Protein AF-A0A7S1BZW9-F1 (afdb_monomer_lite)

Radius of gyration: 37.63 Å; chains: 1; bounding box: 82×76×141 Å

Structure (mmCIF, N/CA/C/O backbone):
data_AF-A0A7S1BZW9-F1
#
_entry.id   AF-A0A7S1BZW9-F1
#
loop_
_atom_site.group_PDB
_atom_site.id
_atom_site.type_symbol
_atom_site.label_atom_id
_atom_site.label_alt_id
_atom_site.label_comp_id
_atom_site.label_asym_id
_atom_site.label_entity_id
_atom_site.label_seq_id
_atom_site.pdbx_PDB_ins_code
_atom_site.Cartn_x
_atom_site.Cartn_y
_atom_site.Cartn_z
_atom_site.occupancy
_atom_site.B_iso_or_equiv
_atom_site.auth_seq_id
_atom_site.auth_comp_id
_atom_site.auth_asym_id
_atom_site.auth_atom_id
_atom_site.pdbx_PDB_model_num
ATOM 1 N N . MET A 1 1 ? 39.849 12.749 -16.121 1.00 33.94 1 MET A N 1
ATOM 2 C CA . MET A 1 1 ? 38.939 13.862 -16.466 1.00 33.94 1 MET A CA 1
ATOM 3 C C . MET A 1 1 ? 37.758 13.790 -15.518 1.00 33.94 1 MET A C 1
ATOM 5 O O . MET A 1 1 ? 36.913 12.927 -15.690 1.00 33.94 1 MET A O 1
ATOM 9 N N . ILE A 1 2 ? 37.770 14.609 -14.469 1.00 28.11 2 ILE A N 1
ATOM 10 C CA . ILE A 1 2 ? 36.693 14.705 -13.478 1.00 28.11 2 ILE A CA 1
ATOM 11 C C . ILE A 1 2 ? 35.969 16.009 -13.801 1.00 28.11 2 ILE A C 1
ATOM 13 O O . ILE A 1 2 ? 36.572 17.076 -13.702 1.00 28.11 2 ILE A O 1
ATOM 17 N N . TYR A 1 3 ? 34.723 15.923 -14.264 1.00 33.47 3 TYR A N 1
ATOM 18 C CA . TYR A 1 3 ? 33.894 17.104 -14.477 1.00 33.47 3 TYR A CA 1
ATOM 19 C C . TYR A 1 3 ? 33.363 17.576 -13.123 1.00 33.47 3 TYR A C 1
ATOM 21 O O . TYR A 1 3 ? 32.569 16.898 -12.476 1.00 33.47 3 TYR A O 1
ATOM 29 N N . ARG A 1 4 ? 33.847 18.742 -12.695 1.00 29.48 4 ARG A N 1
ATOM 30 C CA . ARG A 1 4 ? 33.316 19.528 -11.583 1.00 29.48 4 ARG A CA 1
ATOM 31 C C . ARG A 1 4 ? 32.096 20.278 -12.124 1.00 29.48 4 ARG A C 1
ATOM 33 O O . ARG A 1 4 ? 32.256 21.178 -12.940 1.00 29.48 4 ARG A O 1
ATOM 40 N N . GLN A 1 5 ? 30.892 19.860 -11.745 1.00 33.94 5 GLN A N 1
ATOM 41 C CA . GLN A 1 5 ? 29.661 20.580 -12.072 1.00 33.94 5 GLN A CA 1
ATOM 42 C C . GLN A 1 5 ? 29.476 21.696 -11.037 1.00 33.94 5 GLN A C 1
ATOM 44 O O . GLN A 1 5 ? 29.167 21.432 -9.876 1.00 33.94 5 GLN A O 1
ATOM 49 N N . GLU A 1 6 ? 29.736 22.938 -11.446 1.00 34.78 6 GLU A N 1
ATOM 50 C CA . GLU A 1 6 ? 29.369 24.132 -10.686 1.00 34.78 6 GLU A CA 1
ATOM 51 C C . GLU A 1 6 ? 27.843 24.258 -10.656 1.00 34.78 6 GLU A C 1
ATOM 53 O O . GLU A 1 6 ? 27.192 24.435 -11.686 1.00 34.78 6 GLU A O 1
ATOM 58 N N . TRP A 1 7 ? 27.273 24.156 -9.458 1.00 31.55 7 TRP A N 1
ATOM 59 C CA . TRP A 1 7 ? 25.924 24.621 -9.169 1.00 31.55 7 TRP A CA 1
ATOM 60 C C . TRP A 1 7 ? 25.943 26.151 -9.145 1.00 31.55 7 TRP A C 1
ATOM 62 O O . TRP A 1 7 ? 26.491 26.763 -8.231 1.00 31.55 7 TRP A O 1
ATOM 72 N N . GLN A 1 8 ? 25.372 26.768 -10.175 1.00 31.48 8 GLN A N 1
ATOM 73 C CA . GLN A 1 8 ? 25.160 28.209 -10.237 1.00 31.48 8 GLN A CA 1
ATOM 74 C C . GLN A 1 8 ? 23.829 28.524 -9.538 1.00 31.48 8 GLN A C 1
ATOM 76 O O . GLN A 1 8 ? 22.757 28.488 -10.143 1.00 31.48 8 GLN A O 1
ATOM 81 N N . GLU A 1 9 ? 23.889 28.771 -8.231 1.00 36.25 9 GLU A N 1
ATOM 82 C CA . GLU A 1 9 ? 22.769 29.326 -7.473 1.00 36.25 9 GLU A CA 1
ATOM 83 C C . GLU A 1 9 ? 22.539 30.776 -7.921 1.00 36.25 9 GLU A C 1
ATOM 85 O O . GLU A 1 9 ? 23.385 31.646 -7.722 1.00 36.25 9 GLU A O 1
ATOM 90 N N . ASN A 1 10 ? 21.390 31.052 -8.540 1.00 39.88 10 ASN A N 1
ATOM 91 C CA . ASN A 1 10 ? 20.884 32.417 -8.651 1.00 39.88 10 ASN A CA 1
ATOM 92 C C . ASN A 1 10 ? 20.242 32.785 -7.302 1.00 39.88 10 ASN A C 1
ATOM 94 O O . ASN A 1 10 ? 19.207 32.200 -6.967 1.00 39.88 10 ASN A O 1
ATOM 98 N N . PRO A 1 11 ? 20.796 33.728 -6.519 1.00 46.16 11 PRO A N 1
ATOM 99 C CA . PRO A 1 11 ? 20.136 34.178 -5.304 1.00 46.16 11 PRO A CA 1
ATOM 100 C C . PRO A 1 11 ? 18.863 34.967 -5.662 1.00 46.16 11 PRO A C 1
ATOM 102 O O . PRO A 1 11 ? 18.870 35.748 -6.620 1.00 46.16 11 PRO A O 1
ATOM 105 N N . PRO A 1 12 ? 17.760 34.811 -4.908 1.00 47.34 12 PRO A N 1
ATOM 106 C CA . PRO A 1 12 ? 16.585 35.649 -5.087 1.00 47.34 12 PRO A CA 1
ATOM 107 C C . PRO A 1 12 ? 16.935 37.109 -4.775 1.00 47.34 12 PRO A C 1
ATOM 109 O O . PRO A 1 12 ? 17.538 37.426 -3.749 1.00 47.34 12 PRO A O 1
ATOM 112 N N . SER A 1 13 ? 16.545 38.006 -5.680 1.00 49.84 13 SER A N 1
ATOM 113 C CA . SER A 1 13 ? 16.688 39.453 -5.540 1.00 49.84 13 SER A CA 1
ATOM 114 C C . SER A 1 13 ? 16.040 39.947 -4.242 1.00 49.84 13 SER A C 1
ATOM 116 O O . SER A 1 13 ? 14.831 39.797 -4.052 1.00 49.84 13 SER A O 1
ATOM 118 N N . LEU A 1 14 ? 16.848 40.551 -3.370 1.00 53.81 14 LEU A N 1
ATOM 119 C CA . LEU A 1 14 ? 16.404 41.211 -2.143 1.00 53.81 14 LEU A CA 1
ATOM 120 C C . LEU A 1 14 ? 15.440 42.374 -2.459 1.00 53.81 14 LEU A C 1
ATOM 122 O O . LEU A 1 14 ? 15.705 43.145 -3.386 1.00 53.81 14 LEU A O 1
ATOM 126 N N . PRO A 1 15 ? 14.354 42.556 -1.687 1.00 59.00 15 PRO A N 1
ATOM 127 C CA . PRO A 1 15 ? 13.550 43.771 -1.753 1.00 59.00 15 PRO A CA 1
ATOM 128 C C . PRO A 1 15 ? 14.333 44.984 -1.208 1.00 59.00 15 PRO A C 1
ATOM 130 O O . PRO A 1 15 ? 15.212 44.819 -0.357 1.00 59.00 15 PRO A O 1
ATOM 133 N N . PRO A 1 16 ? 14.031 46.210 -1.680 1.00 59.84 16 PRO A N 1
ATOM 134 C CA . PRO A 1 16 ? 14.739 47.418 -1.269 1.00 59.84 16 PRO A CA 1
ATOM 135 C C . PRO A 1 16 ? 14.521 47.744 0.220 1.00 59.84 16 PRO A C 1
ATOM 137 O O . PRO A 1 16 ? 13.488 47.382 0.792 1.00 59.84 16 PRO A O 1
ATOM 140 N N . PRO A 1 17 ? 15.478 48.445 0.854 1.00 46.78 17 PRO A N 1
ATOM 141 C CA . PRO A 1 17 ? 15.447 48.721 2.282 1.00 46.78 17 PRO A CA 1
ATOM 142 C C . PRO A 1 17 ? 14.304 49.678 2.634 1.00 46.78 17 PRO A C 1
ATOM 144 O O . PRO A 1 17 ? 14.179 50.764 2.068 1.00 46.78 17 PRO A O 1
ATOM 147 N N . ILE A 1 18 ? 13.483 49.264 3.599 1.00 48.22 18 ILE A N 1
ATOM 148 C CA . ILE A 1 18 ? 12.512 50.127 4.268 1.00 48.22 18 ILE A CA 1
ATOM 149 C C . ILE A 1 18 ? 13.262 50.918 5.340 1.00 48.22 18 ILE A C 1
ATOM 151 O O . ILE A 1 18 ? 13.833 50.353 6.273 1.00 48.22 18 ILE A O 1
ATOM 155 N N . ASP A 1 19 ? 13.251 52.231 5.164 1.00 45.50 19 ASP A N 1
ATOM 156 C CA . ASP A 1 19 ? 13.831 53.233 6.047 1.00 45.50 19 ASP A CA 1
ATOM 157 C C . ASP A 1 19 ? 13.048 53.277 7.376 1.00 45.50 19 ASP A C 1
ATOM 159 O O . ASP A 1 19 ? 11.883 53.679 7.420 1.00 45.50 19 ASP A O 1
ATOM 163 N N . ASN A 1 20 ? 13.660 52.800 8.465 1.00 39.94 20 ASN A N 1
ATOM 164 C CA . ASN A 1 20 ? 13.056 52.778 9.800 1.00 39.94 20 ASN A CA 1
ATOM 165 C C . ASN A 1 20 ? 13.604 53.928 10.650 1.00 39.94 20 ASN A C 1
ATOM 167 O O . ASN A 1 20 ? 14.618 53.805 11.338 1.00 39.94 20 ASN A O 1
ATOM 171 N N . GLY A 1 21 ? 12.876 55.042 10.643 1.00 37.25 21 GLY A N 1
ATOM 172 C CA . GLY A 1 21 ? 13.046 56.118 11.608 1.00 37.25 21 GLY A CA 1
ATOM 173 C C . GLY A 1 21 ? 12.412 55.795 12.968 1.00 37.25 21 GLY A C 1
ATOM 174 O O . GLY A 1 21 ? 11.211 55.560 13.064 1.00 37.25 21 GLY A O 1
ATOM 175 N N . GLY A 1 22 ? 13.211 55.918 14.032 1.00 43.72 22 GLY A N 1
ATOM 176 C CA . GLY A 1 22 ? 12.763 56.463 15.321 1.00 43.72 22 GLY A CA 1
ATOM 177 C C . GLY A 1 22 ? 12.298 55.474 16.411 1.00 43.72 22 GLY A C 1
ATOM 178 O O . GLY A 1 22 ? 11.414 54.651 16.181 1.00 43.72 22 GLY A O 1
ATOM 179 N N . PRO A 1 23 ? 12.809 55.599 17.656 1.00 48.06 23 PRO A N 1
ATOM 180 C CA . PRO A 1 23 ? 12.465 54.708 18.757 1.00 48.06 23 PRO A CA 1
ATOM 181 C C . PRO A 1 23 ? 11.191 55.175 19.475 1.00 48.06 23 PRO A C 1
ATOM 183 O O . PRO A 1 23 ? 11.128 56.280 20.016 1.00 48.06 23 PRO A O 1
ATOM 186 N N . ARG A 1 24 ? 10.180 54.304 19.568 1.00 36.88 24 ARG A N 1
ATOM 187 C CA . ARG A 1 24 ? 9.073 54.460 20.524 1.00 36.88 24 ARG A CA 1
ATOM 188 C C . ARG A 1 24 ? 9.158 53.390 21.604 1.00 36.88 24 ARG A C 1
ATOM 190 O O . ARG A 1 24 ? 8.828 52.231 21.380 1.00 36.88 24 ARG A O 1
ATOM 197 N N . LYS A 1 25 ? 9.554 53.831 22.800 1.00 46.84 25 LYS A N 1
ATOM 198 C CA . LYS A 1 25 ? 9.308 53.142 24.071 1.00 46.84 25 LYS A CA 1
ATOM 199 C C . LYS A 1 25 ? 7.806 52.867 24.206 1.00 46.84 25 LYS A C 1
ATOM 201 O O . LYS A 1 25 ? 7.014 53.807 24.133 1.00 46.84 25 LYS A O 1
ATOM 206 N N . ARG A 1 26 ? 7.416 51.613 24.441 1.00 38.91 26 ARG A N 1
ATOM 207 C CA . ARG A 1 26 ? 6.110 51.274 25.017 1.00 38.91 26 ARG A CA 1
ATOM 208 C C . ARG A 1 26 ? 6.258 50.174 26.057 1.00 38.91 26 ARG A C 1
ATOM 210 O O . ARG A 1 26 ? 6.842 49.127 25.803 1.00 38.91 26 ARG A O 1
ATOM 217 N N . GLU A 1 27 ? 5.732 50.505 27.226 1.00 35.91 27 GLU A N 1
ATOM 218 C CA . GLU A 1 27 ? 5.639 49.720 28.446 1.00 35.91 27 GLU A CA 1
ATOM 219 C C . GLU A 1 27 ? 4.918 48.387 28.216 1.00 35.91 27 GLU A C 1
ATOM 221 O O . GLU A 1 27 ? 3.850 48.332 27.600 1.00 35.91 27 GLU A O 1
ATOM 226 N N . GLN A 1 28 ? 5.485 47.310 28.758 1.00 32.91 28 GLN A N 1
ATOM 227 C CA . GLN A 1 28 ? 4.802 46.031 28.906 1.00 32.91 28 GLN A CA 1
ATOM 228 C C . GLN A 1 28 ? 3.905 46.090 30.146 1.00 32.91 28 GLN A C 1
ATOM 230 O O . GLN A 1 28 ? 4.367 46.005 31.280 1.00 32.91 28 GLN A O 1
ATOM 235 N N . SER A 1 29 ? 2.600 46.235 29.911 1.00 34.00 29 SER A N 1
ATOM 236 C CA . SER A 1 29 ? 1.560 45.964 30.902 1.00 34.00 29 SER A CA 1
ATOM 237 C C . SER A 1 29 ? 1.271 44.464 30.907 1.00 34.00 29 SER A C 1
ATOM 239 O O . SER A 1 29 ? 0.755 43.906 29.938 1.00 34.00 29 SER A O 1
ATOM 241 N N . THR A 1 30 ? 1.616 43.810 32.010 1.00 37.75 30 THR A N 1
ATOM 242 C CA . THR A 1 30 ? 1.227 42.439 32.330 1.00 37.75 30 THR A CA 1
ATOM 243 C C . THR A 1 30 ? -0.274 42.394 32.632 1.00 37.75 30 THR A C 1
ATOM 245 O O . THR A 1 30 ? -0.752 42.969 33.609 1.00 37.75 30 THR A O 1
ATOM 248 N N . ARG A 1 31 ? -1.051 41.696 31.795 1.00 32.34 31 ARG A N 1
ATOM 249 C CA . ARG A 1 31 ? -2.428 41.296 32.122 1.00 32.34 31 ARG A CA 1
ATOM 250 C C . ARG A 1 31 ? -2.534 39.780 32.152 1.00 32.34 31 ARG A C 1
ATOM 252 O O . ARG A 1 31 ? -2.456 39.111 31.127 1.00 32.34 31 ARG A O 1
ATOM 259 N N . SER A 1 32 ? -2.731 39.275 33.363 1.00 34.69 32 SER A N 1
ATOM 260 C CA . SER A 1 32 ? -3.125 37.911 33.677 1.00 34.69 32 SER A CA 1
ATOM 261 C C . SER A 1 32 ? -4.528 37.625 33.128 1.00 34.69 32 SER A C 1
ATOM 263 O O . SER A 1 32 ? -5.486 38.356 33.383 1.00 34.69 32 SER A O 1
ATOM 265 N N . VAL A 1 33 ? -4.661 36.544 32.360 1.00 34.19 33 VAL A N 1
ATOM 266 C CA . VAL A 1 33 ? -5.956 36.034 31.897 1.00 34.19 33 VAL A CA 1
ATOM 267 C C . VAL A 1 33 ? -6.390 34.930 32.854 1.00 34.19 33 VAL A C 1
ATOM 269 O O . VAL A 1 33 ? -5.833 33.836 32.863 1.00 34.19 33 VAL A O 1
ATOM 272 N N . SER A 1 34 ? -7.381 35.242 33.691 1.00 32.34 34 SER A N 1
ATOM 273 C CA . SER A 1 34 ? -8.045 34.269 34.560 1.00 32.34 34 SER A CA 1
ATOM 274 C C . SER A 1 34 ? -9.086 33.473 33.767 1.00 32.34 34 SER A C 1
ATOM 276 O O . SER A 1 34 ? -9.998 34.034 33.154 1.00 32.34 34 SER A O 1
ATOM 278 N N . TRP A 1 35 ? -8.972 32.146 33.783 1.00 31.05 35 TRP A N 1
ATOM 279 C CA . TRP A 1 35 ? -9.983 31.251 33.225 1.00 31.05 35 TRP A CA 1
ATOM 280 C C . TRP A 1 35 ? -11.132 31.085 34.223 1.00 31.05 35 TRP A C 1
ATOM 282 O O . TRP A 1 35 ? -11.060 30.321 35.183 1.00 31.05 35 TRP A O 1
ATOM 292 N N . ARG A 1 36 ? -12.221 31.825 33.999 1.00 33.81 36 ARG A N 1
ATOM 293 C CA . ARG A 1 36 ? -13.454 31.728 34.790 1.00 33.81 36 ARG A CA 1
ATOM 294 C C . ARG A 1 36 ? -14.336 30.595 34.245 1.00 33.81 36 ARG A C 1
ATOM 296 O O . ARG A 1 36 ? -14.991 30.733 33.214 1.00 33.81 36 ARG A O 1
ATOM 303 N N . ARG A 1 37 ? -14.369 29.477 34.974 1.00 34.62 37 ARG A N 1
ATOM 304 C CA . ARG A 1 37 ? -15.201 28.281 34.742 1.00 34.62 37 ARG A CA 1
ATOM 305 C C . ARG A 1 37 ? -16.695 28.631 34.896 1.00 34.62 37 ARG A C 1
ATOM 307 O O . ARG A 1 37 ? -17.201 28.721 36.011 1.00 34.62 37 ARG A O 1
ATOM 314 N N . ARG A 1 38 ? -17.420 28.856 33.791 1.00 31.89 38 ARG A N 1
ATOM 315 C CA . ARG A 1 38 ? -18.895 28.980 33.800 1.00 31.89 38 ARG A CA 1
ATOM 316 C C . ARG A 1 38 ? -19.532 27.589 33.788 1.00 31.89 38 ARG A C 1
ATOM 318 O O . ARG A 1 38 ? -19.499 26.908 32.767 1.00 31.89 38 ARG A O 1
ATOM 325 N N . ARG A 1 39 ? -20.159 27.203 34.905 1.00 34.31 39 ARG A N 1
ATOM 326 C CA . ARG A 1 39 ? -21.167 26.131 34.941 1.00 34.31 39 ARG A CA 1
ATOM 327 C C . ARG A 1 39 ? -22.362 26.581 34.092 1.00 34.31 39 ARG A C 1
ATOM 329 O O . ARG A 1 39 ? -22.947 27.624 34.380 1.00 34.31 39 ARG A O 1
ATOM 336 N N . ARG A 1 40 ? -22.701 25.835 33.036 1.00 32.75 40 ARG A N 1
ATOM 337 C CA . ARG A 1 40 ? -24.002 25.964 32.367 1.00 32.75 40 ARG A CA 1
ATOM 338 C C . ARG A 1 40 ? -24.981 25.035 33.066 1.00 32.75 40 ARG A C 1
ATOM 340 O O . ARG A 1 40 ? -24.731 23.841 33.175 1.00 32.75 40 ARG A O 1
ATOM 347 N N . VAL A 1 41 ? -26.063 25.632 33.542 1.00 35.91 41 VAL A N 1
ATOM 348 C CA . VAL A 1 41 ? -27.284 24.960 33.976 1.00 35.91 41 VAL A CA 1
ATOM 349 C C . VAL A 1 41 ? -28.023 24.515 32.710 1.00 35.91 41 VAL A C 1
ATOM 351 O O . VAL A 1 41 ? -28.209 25.324 31.798 1.00 35.91 41 VAL A O 1
ATOM 354 N N . SER A 1 42 ? -28.370 23.231 32.630 1.00 30.86 42 SER A N 1
ATOM 355 C CA . SER A 1 42 ? -29.187 22.657 31.555 1.00 30.86 42 SER A CA 1
ATOM 356 C C . SER A 1 42 ? -30.635 23.140 31.666 1.00 30.86 42 SER A C 1
ATOM 358 O O . SER A 1 42 ? -31.166 23.130 32.775 1.00 30.86 42 SER A O 1
ATOM 360 N N . PRO A 1 43 ? -31.303 23.515 30.564 1.00 42.12 43 PRO A N 1
ATOM 361 C CA . PRO A 1 43 ? -32.751 23.613 30.549 1.00 42.12 43 PRO A CA 1
ATOM 362 C C . PRO A 1 43 ? -33.377 22.245 30.245 1.00 42.12 43 PRO A C 1
ATOM 364 O O . PRO A 1 43 ? -32.937 21.523 29.347 1.00 42.12 43 PRO A O 1
ATOM 367 N N . ASP A 1 44 ? -34.412 21.924 31.015 1.00 44.06 44 ASP A N 1
ATOM 368 C CA . ASP A 1 44 ? -35.296 20.779 30.836 1.00 44.06 44 ASP A CA 1
ATOM 369 C C . ASP A 1 44 ? -35.899 20.735 29.424 1.00 44.06 44 ASP A C 1
ATOM 371 O O . ASP A 1 44 ? -36.441 21.725 28.927 1.00 44.06 44 ASP A O 1
ATOM 375 N N . LEU A 1 45 ? -35.864 19.554 28.800 1.00 40.53 45 LEU A N 1
ATOM 376 C CA . LEU A 1 45 ? -36.667 19.226 27.623 1.00 40.53 45 LEU A CA 1
ATOM 377 C C . LEU A 1 45 ? -37.544 17.996 27.909 1.00 40.53 45 LEU A C 1
ATOM 379 O O . LEU A 1 45 ? -37.111 17.068 28.600 1.00 40.53 45 LEU A O 1
ATOM 383 N N . PRO A 1 46 ? -38.790 17.977 27.402 1.00 45.31 46 PRO A N 1
ATOM 384 C CA . PRO A 1 46 ? -39.803 17.032 27.836 1.00 45.31 46 PRO A CA 1
ATOM 385 C C . PRO A 1 46 ? -39.664 15.650 27.188 1.00 45.31 46 PRO A C 1
ATOM 387 O O . PRO A 1 46 ? -39.348 15.489 26.010 1.00 45.31 46 PRO A O 1
ATOM 390 N N . ARG A 1 47 ? -40.000 14.640 27.995 1.00 40.41 47 ARG A N 1
ATOM 391 C CA . ARG A 1 47 ? -40.211 13.242 27.609 1.00 40.41 47 ARG A CA 1
ATOM 392 C C . ARG A 1 47 ? -41.362 13.106 26.607 1.00 40.41 47 ARG A C 1
ATOM 394 O O . ARG A 1 47 ? -42.473 13.529 26.914 1.00 40.41 47 ARG A O 1
ATOM 401 N N . LYS A 1 48 ? -41.121 12.373 25.515 1.00 38.66 48 LYS A N 1
ATOM 402 C CA . LYS A 1 48 ? -41.867 11.173 25.061 1.00 38.66 48 LYS A CA 1
ATOM 403 C C . LYS A 1 48 ? -41.591 10.936 23.573 1.00 38.66 48 LYS A C 1
ATOM 405 O O . LYS A 1 48 ? -42.102 11.655 22.726 1.00 38.66 48 LYS A O 1
ATOM 410 N N . CYS A 1 49 ? -40.855 9.875 23.263 1.00 30.59 49 CYS A N 1
ATOM 411 C CA . CYS A 1 49 ? -40.982 9.158 21.997 1.00 30.59 49 CYS A CA 1
ATOM 412 C C . CYS A 1 49 ? -40.996 7.663 22.314 1.00 30.59 49 CYS A C 1
ATOM 414 O O . CYS A 1 49 ? -40.245 7.186 23.164 1.00 30.59 49 CYS A O 1
ATOM 416 N N . HIS A 1 50 ? -41.954 6.981 21.696 1.00 31.05 50 HIS A N 1
ATOM 417 C CA . HIS A 1 50 ? -42.289 5.584 21.910 1.00 31.05 50 HIS A CA 1
ATOM 418 C C . HIS A 1 50 ? -41.151 4.642 21.509 1.00 31.05 50 HIS A C 1
ATOM 420 O O . HIS A 1 50 ? -40.328 4.960 20.654 1.00 31.05 50 HIS A O 1
ATOM 426 N N . GLY A 1 51 ? -41.130 3.488 22.180 1.00 34.50 51 GLY A N 1
ATOM 427 C CA . GLY A 1 51 ? -40.076 2.488 22.124 1.00 34.50 51 GLY A CA 1
ATOM 428 C C . GLY A 1 51 ? -39.725 2.030 20.714 1.00 34.50 51 GLY A C 1
ATOM 429 O O . GLY A 1 51 ? -40.580 1.601 19.941 1.00 34.50 51 GLY A O 1
ATOM 430 N N . TRP A 1 52 ? -38.428 2.062 20.438 1.00 29.86 52 TRP A N 1
ATOM 431 C CA . TRP A 1 52 ? -37.812 1.322 19.355 1.00 29.86 52 TRP A CA 1
ATOM 432 C C . TRP A 1 52 ? -37.006 0.194 19.994 1.00 29.86 52 TRP A C 1
ATOM 434 O O . TRP A 1 52 ? -36.188 0.437 20.878 1.00 29.86 52 TRP A O 1
ATOM 444 N N . ASN A 1 53 ? -37.326 -1.039 19.619 1.00 34.69 53 ASN A N 1
ATOM 445 C CA . ASN A 1 53 ? -36.771 -2.255 20.198 1.00 34.69 53 ASN A CA 1
ATOM 446 C C . ASN A 1 53 ? -35.614 -2.715 19.293 1.00 34.69 53 ASN A C 1
ATOM 448 O O . ASN A 1 53 ? -35.891 -3.158 18.175 1.00 34.69 53 ASN A O 1
ATOM 452 N N . PRO A 1 54 ? -34.332 -2.582 19.687 1.00 37.09 54 PRO A N 1
ATOM 453 C CA . PRO A 1 54 ? -33.234 -3.034 18.852 1.00 37.09 54 PRO A CA 1
ATOM 454 C C . PRO A 1 54 ? -33.078 -4.544 19.035 1.00 37.09 54 PRO A C 1
ATOM 456 O O . PRO A 1 54 ? -32.386 -5.027 19.930 1.00 37.09 54 PRO A O 1
ATOM 459 N N . GLY A 1 55 ? -33.755 -5.293 18.168 1.00 29.56 55 GLY A N 1
ATOM 460 C CA . GLY A 1 55 ? -33.455 -6.696 17.939 1.00 29.56 55 GLY A CA 1
ATOM 461 C C . GLY A 1 55 ? -32.011 -6.843 17.459 1.00 29.56 55 GLY A C 1
ATOM 462 O O . GLY A 1 55 ? -31.576 -6.190 16.513 1.00 29.56 55 GLY A O 1
ATOM 463 N N . SER A 1 56 ? -31.281 -7.697 18.163 1.00 34.03 56 SER A N 1
ATOM 464 C CA . SER A 1 56 ? -29.980 -8.281 17.849 1.00 34.03 56 SER A CA 1
ATOM 465 C C . SER A 1 56 ? -29.669 -8.421 16.349 1.00 34.03 56 SER A C 1
ATOM 467 O O . SER A 1 56 ? -29.948 -9.451 15.738 1.00 34.03 56 SER A O 1
ATOM 469 N N . HIS A 1 57 ? -28.985 -7.432 15.777 1.00 33.41 57 HIS A N 1
ATOM 470 C CA . HIS A 1 57 ? -28.178 -7.622 14.576 1.00 33.41 57 HIS A CA 1
ATOM 471 C C . HIS A 1 57 ? -26.714 -7.687 15.002 1.00 33.41 57 HIS A C 1
ATOM 473 O O . HIS A 1 57 ? -26.013 -6.681 15.088 1.00 33.41 57 HIS A O 1
ATOM 479 N N . SER A 1 58 ? -26.248 -8.898 15.309 1.00 33.94 58 SER A N 1
ATOM 480 C CA . SER A 1 58 ? -24.822 -9.161 15.436 1.00 33.94 58 SER A CA 1
ATOM 481 C C . SER A 1 58 ? -24.180 -8.966 14.060 1.00 33.94 58 SER A C 1
ATOM 483 O O . SER A 1 58 ? -24.247 -9.851 13.206 1.00 33.94 58 SER A O 1
ATOM 485 N N . LEU A 1 59 ? -23.549 -7.816 13.833 1.00 36.25 59 LEU A N 1
ATOM 486 C CA . LEU A 1 59 ? -22.568 -7.676 12.763 1.00 36.25 59 LEU A CA 1
ATOM 487 C C . LEU A 1 59 ? -21.410 -8.629 13.103 1.00 36.25 59 LEU A C 1
ATOM 489 O O . LEU A 1 59 ? -20.619 -8.406 14.025 1.00 36.25 59 LEU A O 1
ATOM 493 N N . SER A 1 60 ? -21.414 -9.784 12.442 1.00 36.94 60 SER A N 1
ATOM 494 C CA . SER A 1 60 ? -20.338 -10.768 12.481 1.00 36.94 60 SER A CA 1
ATOM 495 C C . SER A 1 60 ? -19.183 -10.239 11.639 1.00 36.94 60 SER A C 1
ATOM 497 O O . SER A 1 60 ? -19.423 -9.724 10.552 1.00 36.94 60 SER A O 1
ATOM 499 N N . LEU A 1 61 ? -17.931 -10.420 12.074 1.00 38.72 61 LEU A N 1
ATOM 500 C CA . LEU A 1 61 ? -16.738 -10.117 11.261 1.00 38.72 61 LEU A CA 1
ATOM 501 C C . LEU A 1 61 ? -16.801 -10.762 9.854 1.00 38.72 61 LEU A C 1
ATOM 503 O O . LEU A 1 61 ? -16.177 -10.279 8.911 1.00 38.72 61 LEU A O 1
ATOM 507 N N . ARG A 1 62 ? -17.628 -11.806 9.684 1.00 38.62 62 ARG A N 1
ATOM 508 C CA . ARG A 1 62 ? -17.957 -12.425 8.392 1.00 38.62 62 ARG A CA 1
ATOM 509 C C . ARG A 1 62 ? -18.641 -11.494 7.381 1.00 38.62 62 ARG A C 1
ATOM 511 O O . ARG A 1 62 ? -18.652 -11.849 6.214 1.00 38.62 62 ARG A O 1
ATOM 518 N N . SER A 1 63 ? -19.183 -10.337 7.776 1.00 37.97 63 SER A N 1
ATOM 519 C CA . SER A 1 63 ? -19.781 -9.355 6.852 1.00 37.97 63 SER A CA 1
ATOM 520 C C . SER A 1 63 ? -18.810 -8.270 6.374 1.00 37.97 63 SER A C 1
ATOM 522 O O . SER A 1 63 ? -19.157 -7.525 5.465 1.00 37.97 63 SER A O 1
ATOM 524 N N . LEU A 1 64 ? -17.604 -8.181 6.952 1.00 39.47 64 LEU A N 1
ATOM 525 C CA . LEU A 1 64 ? -16.503 -7.339 6.447 1.00 39.47 64 LEU A CA 1
ATOM 526 C C . LEU A 1 64 ? -15.490 -8.149 5.620 1.00 39.47 64 LEU A C 1
ATOM 528 O O . LEU A 1 64 ? -14.856 -7.614 4.714 1.00 39.47 64 LEU A O 1
ATOM 532 N N . LEU A 1 65 ? -15.426 -9.461 5.857 1.00 39.78 65 LEU A N 1
ATOM 533 C CA . LEU A 1 65 ? -14.733 -10.432 5.007 1.00 39.78 65 LEU A CA 1
ATOM 534 C C . LEU A 1 65 ? -15.128 -10.409 3.520 1.00 39.78 65 LEU A C 1
ATOM 536 O O . LEU A 1 65 ? -14.233 -10.647 2.721 1.00 39.78 65 LEU A O 1
ATOM 540 N N . PRO A 1 66 ? -16.363 -10.077 3.085 1.00 37.72 66 PRO A N 1
ATOM 541 C CA . PRO A 1 66 ? -16.677 -9.983 1.674 1.00 37.72 66 PRO A CA 1
ATOM 542 C C . PRO A 1 66 ? -15.943 -8.830 1.009 1.00 37.72 66 PRO A C 1
ATOM 544 O O . PRO A 1 66 ? -15.704 -8.949 -0.164 1.00 37.72 66 PRO A O 1
ATOM 547 N N . LEU A 1 67 ? -15.511 -7.758 1.681 1.00 38.69 67 LEU A N 1
ATOM 548 C CA . LEU A 1 67 ? -14.748 -6.705 0.991 1.00 38.69 67 LEU A CA 1
ATOM 549 C C . LEU A 1 67 ? -13.300 -7.148 0.699 1.00 38.69 67 LEU A C 1
ATOM 551 O O . LEU A 1 67 ? -12.752 -6.838 -0.352 1.00 38.69 67 LEU A O 1
ATOM 555 N N . VAL A 1 68 ? -12.714 -7.934 1.609 1.00 39.62 68 VAL A N 1
ATOM 556 C CA . VAL A 1 68 ? -11.358 -8.500 1.479 1.00 39.62 68 VAL A CA 1
ATOM 557 C C . VAL A 1 68 ? -11.358 -9.772 0.613 1.00 39.62 68 VAL A C 1
ATOM 559 O O . VAL A 1 68 ? -10.430 -9.991 -0.156 1.00 39.62 68 VAL A O 1
ATOM 562 N N . MET A 1 69 ? -12.425 -10.580 0.658 1.00 36.16 69 MET A N 1
ATOM 563 C CA . MET A 1 69 ? -12.624 -11.739 -0.222 1.00 36.16 69 MET A CA 1
ATOM 564 C C . MET A 1 69 ? -13.212 -11.378 -1.589 1.00 36.16 69 MET A C 1
ATOM 566 O O . MET A 1 69 ? -12.935 -12.090 -2.541 1.00 36.16 69 MET A O 1
ATOM 570 N N . TRP A 1 70 ? -13.976 -10.295 -1.751 1.00 36.72 70 TRP A N 1
ATOM 571 C CA . TRP A 1 70 ? -14.420 -9.818 -3.073 1.00 36.72 70 TRP A CA 1
ATOM 572 C C . TRP A 1 70 ? -13.223 -9.361 -3.902 1.00 36.72 70 TRP A C 1
ATOM 574 O O . TRP A 1 70 ? -13.175 -9.625 -5.102 1.00 36.72 70 TRP A O 1
ATOM 584 N N . LEU A 1 71 ? -12.190 -8.833 -3.235 1.00 38.53 71 LEU A N 1
ATOM 585 C CA . LEU A 1 71 ? -10.893 -8.594 -3.853 1.00 38.53 71 LEU A CA 1
ATOM 586 C C . LEU A 1 71 ? -10.084 -9.885 -4.137 1.00 38.53 71 LEU A C 1
ATOM 588 O O . LEU A 1 71 ? -9.073 -9.818 -4.825 1.00 38.53 71 LEU A O 1
ATOM 592 N N . SER A 1 72 ? -10.506 -11.054 -3.647 1.00 33.34 72 SER A N 1
ATOM 593 C CA . SER A 1 72 ? -9.814 -12.344 -3.830 1.00 33.34 72 SER A CA 1
ATOM 594 C C . SER A 1 72 ? -10.645 -13.396 -4.585 1.00 33.34 72 SER A C 1
ATOM 596 O O . SER A 1 72 ? -10.139 -14.482 -4.851 1.00 33.34 72 SER A O 1
ATOM 598 N N . SER A 1 73 ? -11.915 -13.123 -4.907 1.00 30.59 73 SER A N 1
ATOM 599 C CA . SER A 1 73 ? -12.882 -14.140 -5.346 1.00 30.59 73 SER A CA 1
ATOM 600 C C . SER A 1 73 ? -13.805 -13.648 -6.468 1.00 30.59 73 SER A C 1
ATOM 602 O O . SER A 1 73 ? -14.977 -14.016 -6.508 1.00 30.59 73 SER A O 1
ATOM 604 N N . SER A 1 74 ? -13.288 -12.828 -7.389 1.00 33.22 74 SER A N 1
ATOM 605 C CA . SER A 1 74 ? -13.997 -12.510 -8.642 1.00 33.22 74 SER A CA 1
ATOM 606 C C . SER A 1 74 ? -13.801 -13.574 -9.738 1.00 33.22 74 SER A C 1
ATOM 608 O O . SER A 1 74 ? -14.520 -13.565 -10.734 1.00 33.22 74 SER A O 1
ATOM 610 N N . ASP A 1 75 ? -12.942 -14.573 -9.512 1.00 42.94 75 ASP A N 1
ATOM 611 C CA . ASP A 1 75 ? -12.837 -15.763 -10.361 1.00 42.94 75 ASP A CA 1
ATOM 612 C C . ASP A 1 75 ? -13.777 -16.867 -9.872 1.00 42.94 75 ASP A C 1
ATOM 614 O O . ASP A 1 75 ? -13.370 -17.769 -9.138 1.00 42.94 75 ASP A O 1
ATOM 618 N N . ARG A 1 76 ? -15.052 -16.765 -10.263 1.00 41.88 76 ARG A N 1
ATOM 619 C CA . ARG A 1 76 ? -16.014 -17.858 -10.539 1.00 41.88 76 ARG A CA 1
ATOM 620 C C . ARG A 1 76 ? -17.433 -17.348 -10.311 1.00 41.88 76 ARG A C 1
ATOM 622 O O . ARG A 1 76 ? -17.923 -17.361 -9.189 1.00 41.88 76 ARG A O 1
ATOM 629 N N . LEU A 1 77 ? -18.099 -16.972 -11.401 1.00 31.44 77 LEU A N 1
ATOM 630 C CA . LEU A 1 77 ? -19.438 -17.446 -11.783 1.00 31.44 77 LEU A CA 1
ATOM 631 C C . LEU A 1 77 ? -19.899 -16.658 -13.012 1.00 31.44 77 LEU A C 1
ATOM 633 O O . LEU A 1 77 ? -20.484 -15.584 -12.916 1.00 31.44 77 LEU A O 1
ATOM 637 N N . GLY A 1 78 ? -19.656 -17.236 -14.187 1.00 39.66 78 GLY A N 1
ATOM 638 C CA . GLY A 1 78 ? -20.502 -16.971 -15.338 1.00 39.66 78 GLY A CA 1
ATOM 639 C C . GLY A 1 78 ? -21.817 -17.720 -15.148 1.00 39.66 78 GLY A C 1
ATOM 640 O O . GLY A 1 78 ? -21.824 -18.947 -15.185 1.00 39.66 78 GLY A O 1
ATOM 641 N N . LEU A 1 79 ? -22.915 -16.995 -14.936 1.00 27.00 79 LEU A N 1
ATOM 642 C CA . LEU A 1 79 ? -24.257 -17.460 -15.285 1.00 27.00 79 LEU A CA 1
ATOM 643 C C . LEU A 1 79 ? -25.234 -16.282 -15.338 1.00 27.00 79 LEU A C 1
ATOM 645 O O . LEU A 1 79 ? -25.484 -15.588 -14.357 1.00 27.00 79 LEU A O 1
ATOM 649 N N . ALA A 1 80 ? -25.763 -16.073 -16.539 1.00 29.56 80 ALA A N 1
ATOM 650 C CA . ALA A 1 80 ? -26.841 -15.156 -16.850 1.00 29.56 80 ALA A CA 1
ATOM 651 C C . ALA A 1 80 ? -28.161 -15.609 -16.203 1.00 29.56 80 ALA A C 1
ATOM 653 O O . ALA A 1 80 ? -28.483 -16.791 -16.257 1.00 29.56 80 ALA A O 1
ATOM 654 N N . HIS A 1 81 ? -28.949 -14.672 -15.668 1.00 29.38 81 HIS A N 1
ATOM 655 C CA . HIS A 1 81 ? -30.286 -14.335 -16.183 1.00 29.38 81 HIS A CA 1
ATOM 656 C C . HIS A 1 81 ? -30.967 -13.249 -15.329 1.00 29.38 81 HIS A C 1
ATOM 658 O O . HIS A 1 81 ? -31.075 -13.362 -14.114 1.00 29.38 81 HIS A O 1
ATOM 664 N N . ALA A 1 82 ? -31.433 -12.215 -16.037 1.00 29.62 82 ALA A N 1
ATOM 665 C CA . ALA A 1 82 ? -32.619 -11.383 -15.820 1.00 29.62 82 ALA A CA 1
ATOM 666 C C . ALA A 1 82 ? -33.166 -11.188 -14.391 1.00 29.62 82 ALA A C 1
ATOM 668 O O . ALA A 1 82 ? -33.781 -12.091 -13.839 1.00 29.62 82 ALA A O 1
ATOM 669 N N . PHE A 1 83 ? -33.178 -9.936 -13.913 1.00 24.42 83 PHE A N 1
ATOM 670 C CA . PHE A 1 83 ? -34.366 -9.422 -13.226 1.00 24.42 83 PHE A CA 1
ATOM 671 C C . PHE A 1 83 ? -34.628 -7.944 -13.533 1.00 24.42 83 PHE A C 1
ATOM 673 O O . PHE A 1 83 ? -33.731 -7.136 -13.759 1.00 24.42 83 PHE A O 1
ATOM 680 N N . VAL A 1 84 ? -35.923 -7.681 -13.622 1.00 26.47 84 VAL A N 1
ATOM 681 C CA . VAL A 1 84 ? -36.623 -6.571 -14.254 1.00 26.47 84 VAL A CA 1
ATOM 682 C C . VAL A 1 84 ? -36.639 -5.303 -13.393 1.00 26.47 84 VAL A C 1
ATOM 684 O O . VAL A 1 84 ? -36.717 -5.350 -12.171 1.00 26.47 84 VAL A O 1
ATOM 687 N N . SER A 1 85 ? -36.609 -4.177 -14.108 1.00 26.02 85 SER A N 1
ATOM 688 C CA . SER A 1 85 ? -37.021 -2.818 -13.740 1.00 26.02 85 SER A CA 1
ATOM 689 C C . SER A 1 85 ? -38.091 -2.704 -12.646 1.00 26.02 85 SER A C 1
ATOM 691 O O . SER A 1 85 ? -39.191 -3.216 -12.818 1.00 26.02 85 SER A O 1
ATOM 693 N N . THR A 1 86 ? -37.828 -1.866 -11.639 1.00 27.80 86 THR A N 1
ATOM 694 C CA . THR A 1 86 ? -38.804 -0.871 -11.156 1.00 27.80 86 THR A CA 1
ATOM 695 C C . THR A 1 86 ? -38.076 0.321 -10.531 1.00 27.80 86 THR A C 1
ATOM 697 O O . THR A 1 86 ? -37.537 0.237 -9.431 1.00 27.80 86 THR A O 1
ATOM 700 N N . THR A 1 87 ? -38.089 1.453 -11.232 1.00 31.53 87 THR A N 1
ATOM 701 C CA . THR A 1 87 ? -37.896 2.795 -10.657 1.00 31.53 87 THR A CA 1
ATOM 702 C C . THR A 1 87 ? -39.041 3.153 -9.705 1.00 31.53 87 THR A C 1
ATOM 704 O O . THR A 1 87 ? -40.178 2.742 -9.947 1.00 31.53 87 THR A O 1
ATOM 707 N N . PRO A 1 88 ? -38.807 4.089 -8.772 1.00 35.09 88 PRO A N 1
ATOM 708 C CA . PRO A 1 88 ? -39.575 5.324 -8.885 1.00 35.09 88 PRO A CA 1
ATOM 709 C C . PRO A 1 88 ? -38.718 6.591 -8.800 1.00 35.09 88 PRO A C 1
ATOM 711 O O . PRO A 1 88 ? -37.782 6.718 -8.015 1.00 35.09 88 PRO A O 1
ATOM 714 N N . ARG A 1 89 ? -39.110 7.545 -9.650 1.00 30.95 89 ARG A N 1
ATOM 715 C CA . ARG A 1 89 ? -38.714 8.954 -9.664 1.00 30.95 89 ARG A CA 1
ATOM 716 C C . ARG A 1 89 ? -39.047 9.631 -8.332 1.00 30.95 89 ARG A C 1
ATOM 718 O O . ARG A 1 89 ? -40.202 9.613 -7.917 1.00 30.95 89 ARG A O 1
ATOM 725 N N . SER A 1 90 ? -38.102 10.397 -7.800 1.00 28.31 90 SER A N 1
ATOM 726 C CA . SER A 1 90 ? -38.415 11.605 -7.032 1.00 28.31 90 SER A CA 1
ATOM 727 C C . SER A 1 90 ? -37.401 12.699 -7.352 1.00 28.31 90 SER A C 1
ATOM 729 O O . SER A 1 90 ? -36.212 12.584 -7.074 1.00 28.31 90 SER A O 1
ATOM 731 N N . SER A 1 91 ? -37.912 13.743 -7.989 1.00 32.81 91 SER A N 1
ATOM 732 C CA . SER A 1 91 ? -37.268 15.000 -8.345 1.00 32.81 91 SER A CA 1
ATOM 733 C C . SER A 1 91 ? -37.094 15.907 -7.126 1.00 32.81 91 SER A C 1
ATOM 735 O O . SER A 1 91 ? -38.105 16.272 -6.531 1.00 32.81 91 SER A O 1
ATOM 737 N N . VAL A 1 92 ? -35.872 16.362 -6.822 1.00 31.31 92 VAL A N 1
ATOM 738 C CA . VAL A 1 92 ? -35.644 17.580 -6.021 1.00 31.31 92 VAL A CA 1
ATOM 739 C C . VAL A 1 92 ? -34.382 18.318 -6.499 1.00 31.31 92 VAL A C 1
ATOM 741 O O . VAL A 1 92 ? -33.263 17.911 -6.227 1.00 31.31 92 VAL A O 1
ATOM 744 N N . SER A 1 93 ? -34.628 19.412 -7.224 1.00 26.67 93 SER A N 1
ATOM 745 C CA . SER A 1 93 ? -33.990 20.739 -7.158 1.00 26.67 93 SER A CA 1
ATOM 746 C C . SER A 1 93 ? -32.485 20.858 -6.837 1.00 26.67 93 SER A C 1
ATOM 748 O O . SER A 1 93 ? -32.107 21.026 -5.680 1.00 26.67 93 SER A O 1
ATOM 750 N N . GLU A 1 94 ? -31.655 20.995 -7.875 1.00 28.36 94 GLU A N 1
ATOM 751 C CA . GLU A 1 94 ? -30.328 21.624 -7.782 1.00 28.36 94 GLU A CA 1
ATOM 752 C C . GLU A 1 94 ? -30.448 23.156 -7.886 1.00 28.36 94 GLU A C 1
ATOM 754 O O . GLU A 1 94 ? -31.054 23.689 -8.818 1.00 28.36 94 GLU A O 1
ATOM 759 N N . ARG A 1 95 ? -29.852 23.881 -6.931 1.00 27.09 95 ARG A N 1
ATOM 760 C CA . ARG A 1 95 ? -29.520 25.306 -7.066 1.00 27.09 95 ARG A CA 1
ATOM 761 C C . ARG A 1 95 ? -28.014 25.497 -6.905 1.00 27.09 95 ARG A C 1
ATOM 763 O O . ARG A 1 95 ? -27.455 25.181 -5.863 1.00 27.09 95 ARG A O 1
ATOM 770 N N . CYS A 1 96 ? -27.438 26.050 -7.967 1.00 27.34 96 CYS A N 1
ATOM 771 C CA . CYS A 1 96 ? -26.290 26.948 -8.083 1.00 27.34 96 CYS A CA 1
ATOM 772 C C . CYS A 1 96 ? -25.264 27.012 -6.937 1.00 27.34 96 CYS A C 1
ATOM 774 O O . CYS A 1 96 ? -25.532 27.605 -5.896 1.00 27.34 96 CYS A O 1
ATOM 776 N N . PHE A 1 97 ? -24.020 26.645 -7.253 1.00 29.38 97 PHE A N 1
ATOM 777 C CA . PHE A 1 97 ? -22.858 27.460 -6.893 1.00 29.38 97 PHE A CA 1
ATOM 778 C C . PHE A 1 97 ? -21.924 27.584 -8.101 1.00 29.38 97 PHE A C 1
ATOM 780 O O . PHE A 1 97 ? -21.435 26.594 -8.639 1.00 29.38 97 PHE A O 1
ATOM 787 N N . SER A 1 98 ? -21.719 28.826 -8.529 1.00 27.91 98 SER A N 1
ATOM 788 C CA . SER A 1 98 ? -20.831 29.228 -9.616 1.00 27.91 98 SER A CA 1
ATOM 789 C C . SER A 1 98 ? -19.561 29.832 -9.021 1.00 27.91 98 SER A C 1
ATOM 791 O O . SER A 1 98 ? -19.679 30.777 -8.242 1.00 27.91 98 SER A O 1
ATOM 793 N N . SER A 1 99 ? -18.373 29.364 -9.417 1.00 28.64 99 SER A N 1
ATOM 794 C CA . SER A 1 99 ? -17.208 30.214 -9.754 1.00 28.64 99 SER A CA 1
ATOM 795 C C . SER A 1 99 ? -15.935 29.411 -10.062 1.00 28.64 99 SER A C 1
ATOM 797 O O . SER A 1 99 ? -15.862 28.239 -9.701 1.00 28.64 99 SER A O 1
ATOM 799 N N . PRO A 1 100 ? -14.965 30.010 -10.787 1.00 34.94 100 PRO A N 1
ATOM 800 C CA . PRO A 1 100 ? -14.215 29.313 -11.823 1.00 34.94 100 PRO A CA 1
ATOM 801 C C . PRO A 1 100 ? -12.724 29.139 -11.506 1.00 34.94 100 PRO A C 1
ATOM 803 O O . PRO A 1 100 ? -12.102 29.976 -10.857 1.00 34.94 100 PRO A O 1
ATOM 806 N N . SER A 1 101 ? -12.116 28.124 -12.111 1.00 30.30 101 SER A N 1
ATOM 807 C CA . SER A 1 101 ? -10.677 28.107 -12.383 1.00 30.30 101 SER A CA 1
ATOM 808 C C . SER A 1 101 ? -10.442 27.460 -13.743 1.00 30.30 101 SER A C 1
ATOM 810 O O . SER A 1 101 ? -10.732 26.289 -13.980 1.00 30.30 101 SER A O 1
ATOM 812 N N . ALA A 1 102 ? -9.986 28.298 -14.670 1.00 31.61 102 ALA A N 1
ATOM 813 C CA . ALA A 1 102 ? -9.690 27.957 -16.046 1.00 31.61 102 ALA A CA 1
ATOM 814 C C . ALA A 1 102 ? -8.453 27.054 -16.115 1.00 31.61 102 ALA A C 1
ATOM 816 O O . ALA A 1 102 ? -7.373 27.441 -15.674 1.00 31.61 102 ALA A O 1
ATOM 817 N N . PHE A 1 103 ? -8.605 25.878 -16.720 1.00 30.77 103 PHE A N 1
ATOM 818 C CA . PHE A 1 103 ? -7.488 25.081 -17.212 1.00 30.77 103 PHE A CA 1
ATOM 819 C C . PHE A 1 103 ? -7.662 24.931 -18.723 1.00 30.77 103 PHE A C 1
ATOM 821 O O . PHE A 1 103 ? -8.664 24.391 -19.198 1.00 30.77 103 PHE A O 1
ATOM 828 N N . HIS A 1 104 ? -6.713 25.481 -19.479 1.00 32.78 104 HIS A N 1
ATOM 829 C CA . HIS A 1 104 ? -6.673 25.391 -20.934 1.00 32.78 104 HIS A CA 1
ATOM 830 C C . HIS A 1 104 ? -6.569 23.921 -21.357 1.00 32.78 104 HIS A C 1
ATOM 832 O O . HIS A 1 104 ? -5.580 23.245 -21.088 1.00 32.78 104 HIS A O 1
ATOM 838 N N . ARG A 1 105 ? -7.606 23.435 -22.041 1.00 29.42 105 ARG A N 1
ATOM 839 C CA . ARG A 1 105 ? -7.635 22.140 -22.725 1.00 29.42 105 ARG A CA 1
ATOM 840 C C . ARG A 1 105 ? -7.362 22.391 -24.214 1.00 29.42 105 ARG A C 1
ATOM 842 O O . ARG A 1 105 ? -8.036 23.255 -24.779 1.00 29.42 105 ARG A O 1
ATOM 849 N N . PRO A 1 106 ? -6.444 21.672 -24.881 1.00 39.78 106 PRO A N 1
ATOM 850 C CA . PRO A 1 106 ? -6.349 21.735 -26.330 1.00 39.78 106 PRO A CA 1
ATOM 851 C C . PRO A 1 106 ? -7.556 21.021 -26.949 1.00 39.78 106 PRO A C 1
ATOM 853 O O . PRO A 1 106 ? -7.897 19.892 -26.591 1.00 39.78 106 PRO A O 1
ATOM 856 N N . THR A 1 107 ? -8.214 21.707 -27.876 1.00 33.12 107 THR A N 1
ATOM 857 C CA . THR A 1 107 ? -9.319 21.216 -28.698 1.00 33.12 107 THR A CA 1
ATOM 858 C C . THR A 1 107 ? -8.857 20.060 -29.582 1.00 33.12 107 THR A C 1
ATOM 860 O O . THR A 1 107 ? -8.109 20.265 -30.537 1.00 33.12 107 THR A O 1
ATOM 863 N N . ARG A 1 108 ? -9.332 18.845 -29.293 1.00 34.91 108 ARG A N 1
ATOM 864 C CA . ARG A 1 108 ? -9.233 17.705 -30.210 1.00 34.91 108 ARG A CA 1
ATOM 865 C C . ARG A 1 108 ? -10.459 17.729 -31.124 1.00 34.91 108 ARG A C 1
ATOM 867 O O . ARG A 1 108 ? -11.590 17.664 -30.646 1.00 34.91 108 ARG A O 1
ATOM 874 N N . SER A 1 109 ? -10.210 17.890 -32.421 1.00 33.81 109 SER A N 1
ATOM 875 C CA . SER A 1 109 ? -11.212 17.829 -33.487 1.00 33.81 109 SER A CA 1
ATOM 876 C C . SER A 1 109 ? -11.938 16.483 -33.431 1.00 33.81 109 SER A C 1
ATOM 878 O O . SER A 1 109 ? -11.305 15.432 -33.520 1.00 33.81 109 SER A O 1
ATOM 880 N N . SER A 1 110 ? -13.251 16.524 -33.211 1.00 34.62 110 SER A N 1
ATOM 881 C CA . SER A 1 110 ? -14.118 15.349 -33.186 1.00 34.62 110 SER A CA 1
ATOM 882 C C . SER A 1 110 ? -14.614 15.095 -34.605 1.00 34.62 110 SER A C 1
ATOM 884 O O . SER A 1 110 ? -15.467 15.822 -35.117 1.00 34.62 110 SER A O 1
ATOM 886 N N . THR A 1 111 ? -14.043 14.093 -35.268 1.00 41.59 111 THR A N 1
ATOM 887 C CA . THR A 1 111 ? -14.538 13.598 -36.552 1.00 41.59 111 THR A CA 1
ATOM 888 C C . THR A 1 111 ? -15.841 12.848 -36.293 1.00 41.59 111 THR A C 1
ATOM 890 O O . THR A 1 111 ? -15.855 11.797 -35.656 1.00 41.59 111 THR A O 1
ATOM 893 N N . ALA A 1 112 ? -16.951 13.426 -36.748 1.00 36.72 112 ALA A N 1
ATOM 894 C CA . ALA A 1 112 ? -18.279 12.848 -36.635 1.00 36.72 112 ALA A CA 1
ATOM 895 C C . ALA A 1 112 ? -18.351 11.503 -37.379 1.00 36.72 112 ALA A C 1
ATOM 897 O O . ALA A 1 112 ? -18.298 11.454 -38.609 1.00 36.72 112 ALA A O 1
ATOM 898 N N . VAL A 1 113 ? -18.494 10.414 -36.622 1.00 40.75 113 VAL A N 1
ATOM 899 C CA . VAL A 1 113 ? -18.841 9.089 -37.144 1.00 40.75 113 VAL A CA 1
ATOM 900 C C . VAL A 1 113 ? -20.307 9.131 -37.569 1.00 40.75 113 VAL A C 1
ATOM 902 O O . VAL A 1 113 ? -21.219 9.260 -36.753 1.00 40.75 113 VAL A O 1
ATOM 905 N N . ARG A 1 114 ? -20.520 9.089 -38.883 1.00 37.44 114 ARG A N 1
ATOM 906 C CA . ARG A 1 114 ? -21.831 9.077 -39.529 1.00 37.44 114 ARG A CA 1
ATOM 907 C C . ARG A 1 114 ? -22.373 7.645 -39.480 1.00 37.44 114 ARG A C 1
ATOM 909 O O . ARG A 1 114 ? -21.804 6.756 -40.103 1.00 37.44 114 ARG A O 1
ATOM 916 N N . LEU A 1 115 ? -23.451 7.432 -38.727 1.00 41.78 115 LEU A N 1
ATOM 917 C CA . LEU A 1 115 ? -24.213 6.180 -38.720 1.00 41.78 115 LEU A CA 1
ATOM 918 C C . LEU A 1 115 ? -24.848 5.969 -40.105 1.00 41.78 115 LEU A C 1
ATOM 920 O O . LEU A 1 115 ? -25.604 6.822 -40.572 1.00 41.78 115 LEU A O 1
ATOM 924 N N . ILE A 1 116 ? -24.526 4.849 -40.754 1.00 45.03 116 ILE A N 1
ATOM 925 C CA . ILE A 1 116 ? -25.188 4.367 -41.974 1.00 45.03 116 ILE A CA 1
ATOM 926 C C . ILE A 1 116 ? -26.185 3.279 -41.545 1.00 45.03 116 ILE A C 1
ATOM 928 O O . ILE A 1 116 ? -25.800 2.407 -40.766 1.00 45.03 116 ILE A O 1
ATOM 932 N N . PRO A 1 117 ? -27.450 3.321 -42.001 1.00 51.75 117 PRO A N 1
ATOM 933 C CA . PRO A 1 117 ? -28.430 2.295 -41.675 1.00 51.75 117 PRO A CA 1
ATOM 934 C C . PRO A 1 117 ? -28.171 1.015 -42.480 1.00 51.75 117 PRO A C 1
ATOM 936 O O . PRO A 1 117 ? -27.943 1.063 -43.689 1.00 51.75 117 PRO A O 1
ATOM 939 N N . GLU A 1 118 ? -28.239 -0.127 -41.797 1.00 51.53 118 GLU A N 1
ATOM 940 C CA . GLU A 1 118 ? -28.300 -1.453 -42.409 1.00 51.53 118 GLU A CA 1
ATOM 941 C C . GLU A 1 118 ? -29.623 -1.626 -43.162 1.00 51.53 118 GLU A C 1
ATOM 943 O O . GLU A 1 118 ? -30.703 -1.583 -42.570 1.00 51.53 118 GLU A O 1
ATOM 948 N N . SER A 1 119 ? -29.545 -1.891 -44.464 1.00 52.69 119 SER A N 1
ATOM 949 C CA . SER A 1 119 ? -30.627 -2.560 -45.178 1.00 52.69 119 SER A CA 1
ATOM 950 C C . SER A 1 119 ? -30.110 -3.366 -46.367 1.00 52.69 119 SER A C 1
ATOM 952 O O . SER A 1 119 ? -29.450 -2.816 -47.242 1.00 52.69 119 SER A O 1
ATOM 954 N N . ALA A 1 120 ? -30.550 -4.626 -46.389 1.00 47.06 120 ALA A N 1
ATOM 955 C CA . ALA A 1 120 ? -30.812 -5.485 -47.543 1.00 47.06 120 ALA A CA 1
ATOM 956 C C . ALA A 1 120 ? -29.626 -6.010 -48.382 1.00 47.06 120 ALA A C 1
ATOM 958 O O . ALA A 1 120 ? -28.989 -5.307 -49.156 1.00 47.06 120 ALA A O 1
ATOM 959 N N . THR A 1 121 ? -29.433 -7.325 -48.228 1.00 59.78 121 THR A N 1
ATOM 960 C CA . THR A 1 121 ? -29.143 -8.339 -49.257 1.00 59.78 121 THR A CA 1
ATOM 961 C C . THR A 1 121 ? -29.105 -7.868 -50.711 1.00 59.78 121 THR A C 1
ATOM 963 O O . THR A 1 121 ? -30.136 -7.458 -51.230 1.00 59.78 121 THR A O 1
ATOM 966 N N . ASP A 1 122 ? -27.979 -8.123 -51.386 1.00 39.97 122 ASP A N 1
ATOM 967 C CA . ASP A 1 122 ? -27.986 -8.810 -52.682 1.00 39.97 122 ASP A CA 1
ATOM 968 C C . ASP A 1 122 ? -26.636 -9.481 -52.974 1.00 39.97 122 ASP A C 1
ATOM 970 O O . ASP A 1 122 ? -25.555 -8.908 -52.827 1.00 39.97 122 ASP A O 1
ATOM 974 N N . VAL A 1 123 ? -26.726 -10.753 -53.361 1.00 55.34 123 VAL A N 1
ATOM 975 C CA . VAL A 1 123 ? -25.621 -11.613 -53.783 1.00 55.34 123 VAL A CA 1
ATOM 976 C C . VAL A 1 123 ? -25.244 -11.220 -55.208 1.00 55.34 123 VAL A C 1
ATOM 978 O O . VAL A 1 123 ? -25.943 -11.570 -56.154 1.00 55.34 123 VAL A O 1
ATOM 981 N N . VAL A 1 124 ? -24.120 -10.521 -55.375 1.00 46.44 124 VAL A N 1
ATOM 982 C CA . VAL A 1 124 ? -23.491 -10.324 -56.687 1.00 46.44 124 VAL A CA 1
ATOM 983 C C . VAL A 1 124 ? -22.036 -10.767 -56.612 1.00 46.44 124 VAL A C 1
ATOM 985 O O . VAL A 1 124 ? -21.162 -10.086 -56.082 1.00 46.44 124 VAL A O 1
ATOM 988 N N . THR A 1 125 ? -21.787 -11.947 -57.170 1.00 56.97 125 THR A N 1
ATOM 989 C CA . THR A 1 125 ? -20.465 -12.488 -57.478 1.00 56.97 125 THR A CA 1
ATOM 990 C C . THR A 1 125 ? -19.873 -11.685 -58.643 1.00 56.97 125 THR A C 1
ATOM 992 O O . THR A 1 125 ? -20.047 -12.045 -59.804 1.00 56.97 125 THR A O 1
ATOM 995 N N . ALA A 1 126 ? -19.217 -10.562 -58.346 1.00 51.06 126 ALA A N 1
ATOM 996 C CA . ALA A 1 126 ? -18.484 -9.761 -59.325 1.00 51.06 126 ALA A CA 1
ATOM 997 C C . ALA A 1 126 ? -16.971 -9.853 -59.083 1.00 51.06 126 ALA A C 1
ATOM 999 O O . ALA A 1 126 ? -16.497 -9.836 -57.950 1.00 51.06 126 ALA A O 1
ATOM 1000 N N . ALA A 1 127 ? -16.246 -9.996 -60.190 1.00 52.53 127 ALA A N 1
ATOM 1001 C CA . ALA A 1 127 ? -14.818 -10.248 -60.298 1.00 52.53 127 ALA A CA 1
ATOM 1002 C C . ALA A 1 127 ? -13.939 -9.362 -59.395 1.00 52.53 127 ALA A C 1
ATOM 1004 O O . ALA A 1 127 ? -14.114 -8.148 -59.326 1.00 52.53 127 ALA A O 1
ATOM 1005 N N . LEU A 1 128 ? -12.961 -10.007 -58.752 1.00 54.22 128 LEU A N 1
ATOM 1006 C CA . LEU A 1 128 ? -11.976 -9.409 -57.853 1.00 54.22 128 LEU A CA 1
ATOM 1007 C C . LEU A 1 128 ? -11.151 -8.318 -58.568 1.00 54.22 128 LEU A C 1
ATOM 1009 O O . LEU A 1 128 ? -10.404 -8.644 -59.496 1.00 54.22 128 LEU A O 1
ATOM 1013 N N . PRO A 1 129 ? -11.225 -7.043 -58.143 1.00 59.12 129 PRO A N 1
ATOM 1014 C CA . PRO A 1 129 ? -10.255 -6.039 -58.545 1.00 59.12 129 PRO A CA 1
ATOM 1015 C C . PRO A 1 129 ? -8.921 -6.322 -57.844 1.00 59.12 129 PRO A C 1
ATOM 1017 O O . PRO A 1 129 ? -8.873 -6.615 -56.650 1.00 59.12 129 PRO A O 1
ATOM 1020 N N . MET A 1 130 ? -7.837 -6.255 -58.617 1.00 64.81 130 MET A N 1
ATOM 1021 C CA . MET A 1 130 ? -6.458 -6.412 -58.150 1.00 64.81 130 MET A CA 1
ATOM 1022 C C . MET A 1 130 ? -6.202 -5.551 -56.901 1.00 64.81 130 MET A C 1
ATOM 1024 O O . MET A 1 130 ? -6.633 -4.394 -56.880 1.00 64.81 130 MET A O 1
ATOM 1028 N N . PRO A 1 131 ? -5.490 -6.069 -55.882 1.00 62.31 131 PRO A N 1
ATOM 1029 C CA . PRO A 1 131 ? -5.152 -5.294 -54.699 1.00 62.31 131 PRO A CA 1
ATOM 1030 C C . PRO A 1 131 ? -4.297 -4.103 -55.134 1.00 62.31 131 PRO A C 1
ATOM 1032 O O . PRO A 1 131 ? -3.139 -4.262 -55.524 1.00 62.31 131 PRO A O 1
ATOM 1035 N N . MET A 1 132 ? -4.872 -2.899 -55.095 1.00 63.81 132 MET A N 1
ATOM 1036 C CA . MET A 1 132 ? -4.065 -1.690 -55.097 1.00 63.81 132 MET A CA 1
ATOM 1037 C C . MET A 1 132 ? -3.188 -1.761 -53.851 1.00 63.81 132 MET A C 1
ATOM 1039 O O . MET A 1 132 ? -3.687 -1.665 -52.731 1.00 63.81 132 MET A O 1
ATOM 1043 N N . LEU A 1 133 ? -1.889 -1.968 -54.066 1.00 63.00 133 LEU A N 1
ATOM 1044 C CA . LEU A 1 133 ? -0.834 -1.702 -53.101 1.00 63.00 133 LEU A CA 1
ATOM 1045 C C . LEU A 1 133 ? -0.986 -0.246 -52.658 1.00 63.00 133 LEU A C 1
ATOM 1047 O O . LEU A 1 133 ? -0.490 0.663 -53.321 1.00 63.00 133 LEU A O 1
ATOM 1051 N N . VAL A 1 134 ? -1.732 -0.023 -51.577 1.00 69.31 134 VAL A N 1
ATOM 1052 C CA . VAL A 1 134 ? -1.704 1.244 -50.855 1.00 69.31 134 VAL A CA 1
ATOM 1053 C C . VAL A 1 134 ? -0.263 1.367 -50.363 1.00 69.31 134 VAL A C 1
ATOM 1055 O O . VAL A 1 134 ? 0.166 0.500 -49.600 1.00 69.31 134 VAL A O 1
ATOM 1058 N N . PRO A 1 135 ? 0.526 2.342 -50.852 1.00 70.19 135 PRO A N 1
ATOM 1059 C CA . PRO A 1 135 ? 1.885 2.516 -50.374 1.00 70.19 135 PRO A CA 1
ATOM 1060 C C . PRO A 1 135 ? 1.809 2.744 -48.869 1.00 70.19 135 PRO A C 1
ATOM 1062 O O . PRO A 1 135 ? 1.099 3.642 -48.412 1.00 70.19 135 PRO A O 1
ATOM 1065 N N . ASP A 1 136 ? 2.493 1.882 -48.124 1.00 63.72 136 ASP A N 1
ATOM 1066 C CA . ASP A 1 136 ? 2.576 1.937 -46.674 1.00 63.72 136 ASP A CA 1
ATOM 1067 C C . ASP A 1 136 ? 3.317 3.227 -46.302 1.00 63.72 136 ASP A C 1
ATOM 1069 O O . ASP A 1 136 ? 4.546 3.298 -46.273 1.00 63.72 136 ASP A O 1
ATOM 1073 N N . LEU A 1 137 ? 2.557 4.311 -46.138 1.00 67.94 137 LEU A N 1
ATOM 1074 C CA . LEU A 1 137 ? 3.032 5.610 -45.674 1.00 67.94 137 LEU A CA 1
ATOM 1075 C C . LEU A 1 137 ? 3.252 5.530 -44.158 1.00 67.94 137 LEU A C 1
ATOM 1077 O O . LEU A 1 137 ? 2.702 6.322 -43.391 1.00 67.94 137 LEU A O 1
ATOM 1081 N N . SER A 1 138 ? 4.050 4.559 -43.714 1.00 74.25 138 SER A N 1
ATOM 1082 C CA . SER A 1 138 ? 4.563 4.517 -42.355 1.00 74.25 138 SER A CA 1
ATOM 1083 C C . SER A 1 138 ? 5.533 5.688 -42.210 1.00 74.25 138 SER A C 1
ATOM 1085 O O . SER A 1 138 ? 6.706 5.606 -42.582 1.00 74.25 138 SER A O 1
ATOM 1087 N N . MET A 1 139 ? 5.021 6.825 -41.743 1.00 77.94 139 MET A N 1
ATOM 1088 C CA . MET A 1 139 ? 5.861 7.956 -41.368 1.00 77.94 139 MET A CA 1
ATOM 1089 C C . MET A 1 139 ? 6.879 7.451 -40.338 1.00 77.94 139 MET A C 1
ATOM 1091 O O . MET A 1 139 ? 6.459 6.853 -39.344 1.00 77.94 139 MET A O 1
ATOM 1095 N N . PRO A 1 140 ? 8.191 7.641 -40.561 1.00 82.19 140 PRO A N 1
ATOM 1096 C CA . PRO A 1 140 ? 9.202 7.170 -39.627 1.00 82.19 140 PRO A CA 1
ATOM 1097 C C . PRO A 1 140 ? 8.928 7.799 -38.262 1.00 82.19 140 PRO A C 1
ATOM 1099 O O . PRO A 1 140 ? 8.921 9.025 -38.127 1.00 82.19 140 PRO A O 1
ATOM 1102 N N . VAL A 1 141 ? 8.645 6.961 -37.263 1.00 85.25 141 VAL A N 1
ATOM 1103 C CA . VAL A 1 141 ? 8.394 7.436 -35.904 1.00 85.25 141 VAL A CA 1
ATOM 1104 C C . VAL A 1 141 ? 9.718 7.986 -35.369 1.00 85.25 141 VAL A C 1
ATOM 1106 O O . VAL A 1 141 ? 10.713 7.256 -35.368 1.00 85.25 141 VAL A O 1
ATOM 1109 N N . PRO A 1 142 ? 9.787 9.272 -34.982 1.00 89.94 142 PRO A N 1
ATOM 1110 C CA . PRO A 1 142 ? 11.040 9.869 -34.549 1.00 89.94 142 PRO A CA 1
ATOM 1111 C C . PRO A 1 142 ? 11.506 9.198 -33.255 1.00 89.94 142 PRO A C 1
ATOM 1113 O O . PRO A 1 142 ? 10.832 9.270 -32.231 1.00 89.94 142 PRO A O 1
ATOM 1116 N N . LEU A 1 143 ? 12.666 8.545 -33.313 1.00 96.19 143 LEU A N 1
ATOM 1117 C CA . LEU A 1 143 ? 13.322 7.973 -32.143 1.00 96.19 143 LEU A CA 1
ATOM 1118 C C . LEU A 1 143 ? 14.017 9.092 -31.360 1.00 96.19 143 LEU A C 1
ATOM 1120 O O . LEU A 1 143 ? 14.773 9.877 -31.938 1.00 96.19 143 LEU A O 1
ATOM 1124 N N . ALA A 1 144 ? 13.779 9.159 -30.053 1.00 96.75 144 ALA A N 1
ATOM 1125 C CA . ALA A 1 144 ? 14.343 10.180 -29.176 1.00 96.75 144 ALA A CA 1
ATOM 1126 C C . ALA A 1 144 ? 14.819 9.591 -27.840 1.00 96.75 144 ALA A C 1
ATOM 1128 O O . ALA A 1 144 ? 14.524 8.442 -27.495 1.00 96.75 144 ALA A O 1
ATOM 1129 N N . ASP A 1 145 ? 15.571 10.396 -27.087 1.00 96.94 145 ASP A N 1
ATOM 1130 C CA . ASP A 1 145 ? 15.944 10.074 -25.713 1.00 96.94 145 ASP A CA 1
ATOM 1131 C C . ASP A 1 145 ? 14.793 10.423 -24.766 1.00 96.94 145 ASP A C 1
ATOM 1133 O O . ASP A 1 145 ? 14.491 11.593 -24.521 1.00 96.94 145 ASP A O 1
ATOM 1137 N N . TYR A 1 146 ? 14.145 9.388 -24.237 1.00 97.31 146 TYR A N 1
ATOM 1138 C CA . TYR A 1 146 ? 13.028 9.518 -23.308 1.00 97.31 146 TYR A CA 1
ATOM 1139 C C . TYR A 1 146 ? 13.418 9.263 -21.842 1.00 97.31 146 TYR A C 1
ATOM 1141 O O . TYR A 1 146 ? 12.547 9.332 -20.968 1.00 97.31 146 TYR A O 1
ATOM 1149 N N . ALA A 1 147 ? 14.700 9.031 -21.529 1.00 97.75 147 ALA A N 1
ATOM 1150 C CA . ALA A 1 147 ? 15.148 8.776 -20.157 1.00 97.75 147 ALA A CA 1
ATOM 1151 C C . ALA A 1 147 ? 14.833 9.925 -19.171 1.00 97.75 147 ALA A C 1
ATOM 1153 O O . ALA A 1 147 ? 14.381 9.636 -18.055 1.00 97.75 147 ALA A O 1
ATOM 1154 N N . PRO A 1 148 ? 14.941 11.221 -19.546 1.00 97.88 148 PRO A N 1
ATOM 1155 C CA . PRO A 1 148 ? 14.541 12.322 -18.662 1.00 97.88 148 PRO A CA 1
ATOM 1156 C C . PRO A 1 148 ? 13.038 12.330 -18.343 1.00 97.88 148 PRO A C 1
ATOM 1158 O O . PRO A 1 148 ? 12.635 12.605 -17.211 1.00 97.88 148 PRO A O 1
ATOM 1161 N N . ALA A 1 149 ? 12.193 11.990 -19.320 1.00 97.00 149 ALA A N 1
ATOM 1162 C CA . ALA A 1 149 ? 10.748 11.918 -19.124 1.00 97.00 149 ALA A CA 1
ATOM 1163 C C . ALA A 1 149 ? 10.363 10.733 -18.222 1.00 97.00 149 ALA A C 1
ATOM 1165 O O . ALA A 1 149 ? 9.583 10.908 -17.286 1.00 97.00 149 ALA A O 1
ATOM 1166 N N . ALA A 1 150 ? 10.970 9.559 -18.431 1.00 96.81 150 ALA A N 1
ATOM 1167 C CA . ALA A 1 150 ? 10.801 8.404 -17.547 1.00 96.81 150 ALA A CA 1
ATOM 1168 C C . ALA A 1 150 ? 11.262 8.714 -16.109 1.00 96.81 150 ALA A C 1
ATOM 1170 O O . ALA A 1 150 ? 10.563 8.406 -15.145 1.00 96.81 150 ALA A O 1
ATOM 1171 N N . THR A 1 151 ? 12.388 9.417 -15.956 1.00 97.88 151 THR A N 1
ATOM 1172 C CA . THR A 1 151 ? 12.907 9.873 -14.654 1.00 97.88 151 THR A CA 1
ATOM 1173 C C . THR A 1 151 ? 11.892 10.743 -13.914 1.00 97.88 151 THR A C 1
ATOM 1175 O O . THR A 1 151 ? 11.696 10.597 -12.704 1.00 97.88 151 THR A O 1
ATOM 1178 N N . SER A 1 152 ? 11.209 11.642 -14.629 1.00 97.56 152 SER A N 1
ATOM 1179 C CA . SER A 1 152 ? 10.149 12.466 -14.045 1.00 97.56 152 SER A CA 1
ATOM 1180 C C . SER A 1 152 ? 8.983 11.619 -13.528 1.00 97.56 152 SER A C 1
ATOM 1182 O O . SER A 1 152 ? 8.491 11.901 -12.437 1.00 97.56 152 SER A O 1
ATOM 1184 N N . LEU A 1 153 ? 8.581 10.560 -14.241 1.00 95.75 153 LEU A N 1
ATOM 1185 C CA . LEU A 1 153 ? 7.505 9.664 -13.800 1.00 95.75 153 LEU A CA 1
ATOM 1186 C C . LEU A 1 153 ? 7.848 8.945 -12.489 1.00 95.75 153 LEU A C 1
ATOM 1188 O O . LEU A 1 153 ? 7.037 8.945 -11.565 1.00 95.75 153 LEU A O 1
ATOM 1192 N N . PHE A 1 154 ? 9.061 8.402 -12.359 1.00 97.56 154 PHE A N 1
ATOM 1193 C CA . PHE A 1 154 ? 9.500 7.775 -11.107 1.00 97.56 154 PHE A CA 1
ATOM 1194 C C . PHE A 1 154 ? 9.569 8.777 -9.948 1.00 97.56 154 PHE A C 1
ATOM 1196 O O . PHE A 1 154 ? 9.127 8.477 -8.838 1.00 97.56 154 PHE A O 1
ATOM 1203 N N . ASN A 1 155 ? 10.059 9.996 -10.191 1.00 97.00 155 ASN A N 1
ATOM 1204 C CA . ASN A 1 155 ? 10.088 11.039 -9.162 1.00 97.00 155 ASN A CA 1
ATOM 1205 C C . ASN A 1 155 ? 8.683 11.484 -8.721 1.00 97.00 155 ASN A C 1
ATOM 1207 O O . ASN A 1 155 ? 8.492 11.765 -7.535 1.00 97.00 155 ASN A O 1
ATOM 1211 N N . ASN A 1 156 ? 7.704 11.481 -9.633 1.00 96.12 156 ASN A N 1
ATOM 1212 C CA . ASN A 1 156 ? 6.306 11.788 -9.318 1.00 96.12 156 ASN A CA 1
ATOM 1213 C C . ASN A 1 156 ? 5.671 10.765 -8.367 1.00 96.12 156 ASN A C 1
ATOM 1215 O O . ASN A 1 156 ? 4.729 11.115 -7.666 1.00 96.12 156 ASN A O 1
ATOM 1219 N N . MET A 1 157 ? 6.191 9.537 -8.306 1.00 95.50 157 MET A N 1
ATOM 1220 C CA . MET A 1 157 ? 5.735 8.504 -7.367 1.00 95.50 157 MET A CA 1
ATOM 1221 C C . MET A 1 157 ? 6.549 8.509 -6.070 1.00 95.50 157 MET A C 1
ATOM 1223 O O . MET A 1 157 ? 5.997 8.377 -4.979 1.00 95.50 157 MET A O 1
ATOM 1227 N N . LYS A 1 158 ? 7.863 8.733 -6.177 1.00 96.19 158 LYS A N 1
ATOM 1228 C CA . LYS A 1 158 ? 8.809 8.695 -5.053 1.00 96.19 158 LYS A CA 1
ATOM 1229 C C . LYS A 1 158 ? 8.454 9.675 -3.933 1.00 96.19 158 LYS A C 1
ATOM 1231 O O . LYS A 1 158 ? 8.487 9.305 -2.762 1.00 96.19 158 LYS A O 1
ATOM 1236 N N . LEU A 1 159 ? 8.153 10.931 -4.276 1.00 95.31 159 LEU A N 1
ATOM 1237 C CA . LEU A 1 159 ? 7.904 11.967 -3.269 1.00 95.31 159 LEU A CA 1
ATOM 1238 C C . LEU A 1 159 ? 6.573 11.748 -2.524 1.00 95.31 159 LEU A C 1
ATOM 1240 O O . LEU A 1 159 ? 6.603 11.741 -1.292 1.00 95.31 159 LEU A O 1
ATOM 1244 N N . PRO A 1 160 ? 5.428 11.519 -3.202 1.00 96.75 160 PRO A N 1
ATOM 1245 C CA . PRO A 1 160 ? 4.191 11.162 -2.513 1.00 96.75 160 PRO A CA 1
ATOM 1246 C C . PRO A 1 160 ? 4.332 9.919 -1.633 1.00 96.75 160 PRO A C 1
ATOM 1248 O O . PRO A 1 160 ? 3.895 9.964 -0.487 1.00 96.75 160 PRO A O 1
ATOM 1251 N N . ALA A 1 161 ? 5.000 8.864 -2.114 1.00 97.31 161 ALA A N 1
ATOM 1252 C CA . ALA A 1 161 ? 5.247 7.649 -1.335 1.00 97.31 161 ALA A CA 1
ATOM 1253 C C . ALA A 1 161 ? 5.990 7.947 -0.023 1.00 97.31 161 ALA A C 1
ATOM 1255 O O . ALA A 1 161 ? 5.554 7.549 1.059 1.00 97.31 161 ALA A O 1
ATOM 1256 N N . ALA A 1 162 ? 7.069 8.735 -0.084 1.00 97.50 162 ALA A N 1
ATOM 1257 C CA . ALA A 1 162 ? 7.833 9.128 1.099 1.00 97.50 162 ALA A CA 1
ATOM 1258 C C . ALA A 1 162 ? 6.997 9.951 2.100 1.00 97.50 162 ALA A C 1
ATOM 1260 O O . ALA A 1 162 ? 7.039 9.699 3.306 1.00 97.50 162 ALA A O 1
ATOM 1261 N N . VAL A 1 163 ? 6.205 10.910 1.609 1.00 96.88 163 VAL A N 1
ATOM 1262 C CA . VAL A 1 163 ? 5.331 11.747 2.452 1.00 96.88 163 VAL A CA 1
ATOM 1263 C C . VAL A 1 163 ? 4.248 10.907 3.125 1.00 96.88 163 VAL A C 1
ATOM 1265 O O . VAL A 1 163 ? 4.017 11.038 4.329 1.00 96.88 163 VAL A O 1
ATOM 1268 N N . VAL A 1 164 ? 3.603 10.018 2.369 1.00 96.19 164 VAL A N 1
ATOM 1269 C CA . VAL A 1 164 ? 2.585 9.109 2.895 1.00 96.19 164 VAL A CA 1
ATOM 1270 C C . VAL A 1 164 ? 3.204 8.185 3.944 1.00 96.19 164 VAL A C 1
ATOM 1272 O O . VAL A 1 164 ? 2.648 8.076 5.035 1.00 96.19 164 VAL A O 1
ATOM 1275 N N . THR A 1 165 ? 4.383 7.614 3.682 1.00 96.94 165 THR A N 1
ATOM 1276 C CA . THR A 1 165 ? 5.127 6.771 4.639 1.00 96.94 165 THR A CA 1
ATOM 1277 C C . THR A 1 165 ? 5.348 7.482 5.972 1.00 96.94 165 THR A C 1
ATOM 1279 O O . THR A 1 165 ? 5.063 6.918 7.028 1.00 96.94 165 THR A O 1
ATOM 1282 N N . ALA A 1 166 ? 5.799 8.740 5.952 1.00 96.19 166 ALA A N 1
ATOM 1283 C CA . ALA A 1 166 ? 6.007 9.525 7.170 1.00 96.19 166 ALA A CA 1
ATOM 1284 C C . ALA A 1 166 ? 4.698 9.734 7.960 1.00 96.19 166 ALA A C 1
ATOM 1286 O O . ALA A 1 166 ? 4.671 9.621 9.193 1.00 96.19 166 ALA A O 1
ATOM 1287 N N . GLY A 1 167 ? 3.590 9.973 7.251 1.00 94.38 167 GLY A N 1
ATOM 1288 C CA . GLY A 1 167 ? 2.254 10.035 7.842 1.00 94.38 167 GLY A CA 1
ATOM 1289 C C . GLY A 1 167 ? 1.815 8.698 8.446 1.00 94.38 167 GLY A C 1
ATOM 1290 O O . GLY A 1 167 ? 1.283 8.671 9.557 1.00 94.38 167 GLY A O 1
ATOM 1291 N N . MET A 1 168 ? 2.089 7.585 7.760 1.00 95.81 168 MET A N 1
ATOM 1292 C CA . MET A 1 168 ? 1.769 6.240 8.237 1.00 95.81 168 MET A CA 1
ATOM 1293 C C . MET A 1 168 ? 2.538 5.884 9.504 1.00 95.81 168 MET A C 1
ATOM 1295 O O . MET A 1 168 ? 1.937 5.369 10.438 1.00 95.81 168 MET A O 1
ATOM 1299 N N . ILE A 1 169 ? 3.833 6.199 9.582 1.00 94.81 169 ILE A N 1
ATOM 1300 C CA . ILE A 1 169 ? 4.642 5.918 10.777 1.00 94.81 169 ILE A CA 1
ATOM 1301 C C . ILE A 1 169 ? 4.093 6.681 11.988 1.00 94.81 169 ILE A C 1
ATOM 1303 O O . ILE A 1 169 ? 3.918 6.117 13.071 1.00 94.81 169 ILE A O 1
ATOM 1307 N N . SER A 1 170 ? 3.738 7.950 11.786 1.00 93.19 170 SER A N 1
ATOM 1308 C CA . SER A 1 170 ? 3.155 8.792 12.834 1.00 93.19 170 SER A CA 1
ATOM 1309 C C . SER A 1 170 ? 1.807 8.244 13.331 1.00 93.19 170 SER A C 1
ATOM 1311 O O . SER A 1 170 ? 1.533 8.194 14.532 1.00 93.19 170 SER A O 1
ATOM 1313 N N . LEU A 1 171 ? 0.948 7.799 12.412 1.00 89.94 171 LEU A N 1
ATOM 1314 C CA . LEU A 1 171 ? -0.403 7.328 12.732 1.00 89.94 171 LEU A CA 1
ATOM 1315 C C . LEU A 1 171 ? -0.471 5.867 13.194 1.00 89.94 171 LEU A C 1
ATOM 1317 O O . LEU A 1 171 ? -1.356 5.528 13.981 1.00 89.94 171 LEU A O 1
ATOM 1321 N N . GLY A 1 172 ? 0.420 5.018 12.687 1.00 87.31 172 GLY A N 1
ATOM 1322 C CA . GLY A 1 172 ? 0.452 3.580 12.942 1.00 87.31 172 GLY A CA 1
ATOM 1323 C C . GLY A 1 172 ? 1.322 3.187 14.133 1.00 87.31 172 GLY A C 1
ATOM 1324 O O . GLY A 1 172 ? 0.994 2.222 14.817 1.00 87.31 172 GLY A O 1
ATOM 1325 N N . PHE A 1 173 ? 2.395 3.938 14.416 1.00 90.69 173 PHE A N 1
ATOM 1326 C CA . PHE A 1 173 ? 3.355 3.582 15.472 1.00 90.69 173 PHE A CA 1
ATOM 1327 C C . PHE A 1 173 ? 3.550 4.670 16.529 1.00 90.69 173 PHE A C 1
ATOM 1329 O O . PHE A 1 173 ? 3.657 4.345 17.708 1.00 90.69 173 PHE A O 1
ATOM 1336 N N . ALA A 1 174 ? 3.579 5.954 16.152 1.00 90.19 174 ALA A N 1
ATOM 1337 C CA . ALA A 1 174 ? 3.867 7.020 17.120 1.00 90.19 174 ALA A CA 1
ATOM 1338 C C . ALA A 1 174 ? 2.665 7.382 18.008 1.00 90.19 174 ALA A C 1
ATOM 1340 O O . ALA A 1 174 ? 2.831 7.872 19.123 1.00 90.19 174 ALA A O 1
ATOM 1341 N N . THR A 1 175 ? 1.444 7.156 17.524 1.00 91.31 175 THR A N 1
ATOM 1342 C CA . THR A 1 175 ? 0.224 7.448 18.280 1.00 91.31 175 THR A CA 1
ATOM 1343 C C . THR A 1 175 ? -0.390 6.161 18.800 1.00 91.31 175 THR A C 1
ATOM 1345 O O . THR A 1 175 ? -0.678 5.249 18.023 1.00 91.31 175 THR A O 1
ATOM 1348 N N . SER A 1 176 ? -0.654 6.101 20.110 1.00 91.56 176 SER A N 1
ATOM 1349 C CA . SER A 1 176 ? -1.318 4.946 20.712 1.00 91.56 176 SER A CA 1
ATOM 1350 C C . SER A 1 176 ? -2.623 4.646 19.979 1.00 91.56 176 SER A C 1
ATOM 1352 O O . SER A 1 176 ? -3.389 5.550 19.611 1.00 91.56 176 SER A O 1
ATOM 1354 N N . PHE A 1 177 ? -2.846 3.365 19.697 1.00 94.12 177 PHE A N 1
ATOM 1355 C CA . PHE A 1 177 ? -4.100 2.924 19.112 1.00 94.12 177 PHE A CA 1
ATOM 1356 C C . PHE A 1 177 ? -5.238 3.219 20.107 1.00 94.12 177 PHE A C 1
ATOM 1358 O O . PHE A 1 177 ? -5.034 3.016 21.304 1.00 94.12 177 PHE A O 1
ATOM 1365 N N . PRO A 1 178 ? -6.410 3.709 19.662 1.00 94.50 178 PRO A N 1
ATOM 1366 C CA . PRO A 1 178 ? -7.518 3.998 20.564 1.00 94.50 178 PRO A CA 1
ATOM 1367 C C . PRO A 1 178 ? -7.894 2.767 21.393 1.00 94.50 178 PRO A C 1
ATOM 1369 O O . PRO A 1 178 ? -8.117 1.688 20.845 1.00 94.50 178 PRO A O 1
ATOM 1372 N N . GLU A 1 179 ? -7.979 2.935 22.710 1.00 94.00 179 GLU A N 1
ATOM 1373 C CA . GLU A 1 179 ? -8.362 1.865 23.630 1.00 94.00 179 GLU A CA 1
ATOM 1374 C C . GLU A 1 179 ? -9.777 2.100 24.152 1.00 94.00 179 GLU A C 1
ATOM 1376 O O . GLU A 1 179 ? -10.216 3.237 24.344 1.00 94.00 179 GLU A O 1
ATOM 1381 N N . LEU A 1 180 ? -10.511 1.010 24.381 1.00 93.94 180 LEU A N 1
ATOM 1382 C CA . LEU A 1 180 ? -11.802 1.101 25.052 1.00 93.94 180 LEU A CA 1
ATOM 1383 C C . LEU A 1 180 ? -11.597 1.531 26.513 1.00 93.94 180 LEU A C 1
ATOM 1385 O O . LEU A 1 180 ? -10.595 1.149 27.123 1.00 93.94 180 LEU A O 1
ATOM 1389 N N . PRO A 1 181 ? -12.564 2.246 27.119 1.00 93.56 181 PRO A N 1
ATOM 1390 C CA . PRO A 1 181 ? -12.514 2.582 28.538 1.00 93.56 181 PRO A CA 1
ATOM 1391 C C . PRO A 1 181 ? -12.221 1.357 29.416 1.00 93.56 181 PRO A C 1
ATOM 1393 O O . PRO A 1 181 ? -12.654 0.238 29.107 1.00 93.56 181 PRO A O 1
ATOM 1396 N N . ARG A 1 182 ? -11.506 1.553 30.533 1.00 92.00 182 ARG A N 1
ATOM 1397 C CA . ARG A 1 182 ? -11.172 0.472 31.482 1.00 92.00 182 ARG A CA 1
ATOM 1398 C C . ARG A 1 182 ? -12.428 -0.274 31.947 1.00 92.00 182 ARG A C 1
ATOM 1400 O O . ARG A 1 182 ? -13.524 0.296 31.975 1.00 92.00 182 ARG A O 1
ATOM 1407 N N . SER A 1 183 ? -12.263 -1.553 32.285 1.00 91.12 183 SER A N 1
ATOM 1408 C CA . SER A 1 183 ? -13.351 -2.401 32.778 1.00 91.12 183 SER A CA 1
ATOM 1409 C C . SER A 1 183 ? -13.777 -1.946 34.174 1.00 91.12 183 SER A C 1
ATOM 1411 O O . SER A 1 183 ? -13.220 -2.365 35.180 1.00 91.12 183 SER A O 1
ATOM 1413 N N . THR A 1 184 ? -14.732 -1.024 34.228 1.00 93.69 184 THR A N 1
ATOM 1414 C CA . THR A 1 184 ? -15.491 -0.703 35.438 1.00 93.69 184 THR A CA 1
ATOM 1415 C C . THR A 1 184 ? -16.827 -1.448 35.386 1.00 93.69 184 THR A C 1
ATOM 1417 O O . THR A 1 184 ? -17.281 -1.778 34.286 1.00 93.69 184 THR A O 1
ATOM 1420 N N . PRO A 1 185 ? -17.510 -1.690 36.518 1.00 93.44 185 PRO A N 1
ATOM 1421 C CA . PRO A 1 185 ? -18.827 -2.338 36.521 1.00 93.44 185 PRO A CA 1
ATOM 1422 C C . PRO A 1 185 ? -19.850 -1.647 35.600 1.00 93.44 185 PRO A C 1
ATOM 1424 O O . PRO A 1 185 ? -20.682 -2.305 34.974 1.00 93.44 185 PRO A O 1
ATOM 1427 N N . GLU A 1 186 ? -19.755 -0.322 35.462 1.00 93.19 186 GLU A N 1
ATOM 1428 C CA . GLU A 1 186 ? -20.570 0.471 34.535 1.00 93.19 186 GLU A CA 1
ATOM 1429 C C . GLU A 1 186 ? -20.201 0.206 33.069 1.00 93.19 186 GLU A C 1
ATOM 1431 O O . GLU A 1 186 ? -21.071 -0.047 32.231 1.00 93.19 186 GLU A O 1
ATOM 1436 N N . ASN A 1 187 ? -18.902 0.195 32.757 1.00 92.19 187 ASN A N 1
ATOM 1437 C CA . ASN A 1 187 ? -18.399 -0.035 31.405 1.00 92.19 187 ASN A CA 1
ATOM 1438 C C . ASN A 1 187 ? -18.527 -1.495 30.966 1.00 92.19 187 ASN A C 1
ATOM 1440 O O . ASN A 1 187 ? -18.647 -1.744 29.772 1.00 92.19 187 ASN A O 1
ATOM 1444 N N . ALA A 1 188 ? -18.527 -2.458 31.887 1.00 92.44 188 ALA A N 1
ATOM 1445 C CA . ALA A 1 188 ? -18.703 -3.877 31.582 1.00 92.44 188 ALA A CA 1
ATOM 1446 C C . ALA A 1 188 ? -20.081 -4.162 30.964 1.00 92.44 188 ALA A C 1
ATOM 1448 O O . ALA A 1 188 ? -20.211 -5.026 30.099 1.00 92.44 188 ALA A O 1
ATOM 1449 N N . ARG A 1 189 ? -21.104 -3.385 31.351 1.00 93.56 189 ARG A N 1
ATOM 1450 C CA . ARG A 1 189 ? -22.443 -3.462 30.747 1.00 93.56 189 ARG A CA 1
ATOM 1451 C C . ARG A 1 189 ? -22.479 -2.883 29.333 1.00 93.56 189 ARG A C 1
ATOM 1453 O O . ARG A 1 189 ? -23.189 -3.412 28.486 1.00 93.56 189 ARG A O 1
ATOM 1460 N N . LYS A 1 190 ? -21.729 -1.805 29.080 1.00 93.75 190 LYS A N 1
ATOM 1461 C CA . LYS A 1 190 ? -21.676 -1.139 27.766 1.00 93.75 190 LYS A CA 1
ATOM 1462 C C . LYS A 1 190 ? -20.766 -1.860 26.769 1.00 93.75 190 LYS A C 1
ATOM 1464 O O . LYS A 1 190 ? -21.097 -1.969 25.593 1.00 93.75 190 LYS A O 1
ATOM 1469 N N . PHE A 1 191 ? -19.632 -2.360 27.248 1.00 95.00 191 PHE A N 1
ATOM 1470 C CA . PHE A 1 191 ? -18.580 -2.998 26.464 1.00 95.00 191 PHE A CA 1
ATOM 1471 C C . PHE A 1 191 ? -18.397 -4.441 26.946 1.00 95.00 191 PHE A C 1
ATOM 1473 O O . PHE A 1 191 ? -17.515 -4.700 27.776 1.00 95.00 191 PHE A O 1
ATOM 1480 N N . PRO A 1 192 ? -19.228 -5.378 26.451 1.00 93.69 192 PRO A N 1
ATOM 1481 C CA . PRO A 1 192 ? -19.140 -6.774 26.854 1.00 93.69 192 PRO A CA 1
ATOM 1482 C C . PRO A 1 192 ? -17.763 -7.363 26.494 1.00 93.69 192 PRO A C 1
ATOM 1484 O O . PRO A 1 192 ? -17.149 -6.905 25.523 1.00 93.69 192 PRO A O 1
ATOM 1487 N N . PRO A 1 193 ? -17.290 -8.404 27.208 1.00 91.44 193 PRO A N 1
ATOM 1488 C CA . PRO A 1 193 ? -15.979 -9.021 26.970 1.00 91.44 193 PRO A CA 1
ATOM 1489 C C . PRO A 1 193 ? -15.737 -9.377 25.498 1.00 91.44 193 PRO A C 1
ATOM 1491 O O . PRO A 1 193 ? -14.745 -8.957 24.915 1.00 91.44 193 PRO A O 1
ATOM 1494 N N . ALA A 1 194 ? -16.735 -9.971 24.836 1.00 90.69 194 ALA A N 1
ATOM 1495 C CA . ALA A 1 194 ? -16.658 -10.319 23.417 1.00 90.69 194 ALA A CA 1
ATOM 1496 C C . ALA A 1 194 ? -16.406 -9.120 22.477 1.00 90.69 194 ALA A C 1
ATOM 1498 O O . ALA A 1 194 ? -15.883 -9.294 21.378 1.00 90.69 194 ALA A O 1
ATOM 1499 N N . LEU A 1 195 ? -16.809 -7.902 22.859 1.00 92.19 195 LEU A N 1
ATOM 1500 C CA . LEU A 1 195 ? -16.517 -6.687 22.093 1.00 92.19 195 LEU A CA 1
ATOM 1501 C C . LEU A 1 195 ? -15.082 -6.215 22.350 1.00 92.19 195 LEU A C 1
ATOM 1503 O O . LEU A 1 195 ? -14.408 -5.808 21.407 1.00 92.19 195 LEU A O 1
ATOM 1507 N N . ARG A 1 196 ? -14.596 -6.322 23.592 1.00 92.38 196 ARG A N 1
ATOM 1508 C CA . ARG A 1 196 ? -13.196 -6.029 23.932 1.00 92.38 196 ARG A CA 1
ATOM 1509 C C . ARG A 1 196 ? -12.240 -6.949 23.176 1.00 92.38 196 ARG A C 1
ATOM 1511 O O . ARG A 1 196 ? -11.309 -6.443 22.558 1.00 92.38 196 ARG A O 1
ATOM 1518 N N . ASP A 1 197 ? -12.547 -8.242 23.111 1.00 90.50 197 ASP A N 1
ATOM 1519 C CA . ASP A 1 197 ? -11.764 -9.226 22.352 1.00 90.50 197 ASP A CA 1
ATOM 1520 C C . ASP A 1 197 ? -11.697 -8.869 20.861 1.00 90.50 197 ASP A C 1
ATOM 1522 O O . ASP A 1 197 ? -10.642 -8.937 20.230 1.00 90.50 197 ASP A O 1
ATOM 1526 N N . ARG A 1 198 ? -12.817 -8.407 20.286 1.00 90.69 198 ARG A N 1
ATOM 1527 C CA . ARG A 1 198 ? -12.857 -7.926 18.896 1.00 90.69 198 ARG A CA 1
ATOM 1528 C C . ARG A 1 198 ? -12.022 -6.665 18.693 1.00 90.69 198 ARG A C 1
ATOM 1530 O O . ARG A 1 198 ? -11.357 -6.555 17.669 1.00 90.69 198 ARG A O 1
ATOM 1537 N N . CYS A 1 199 ? -12.056 -5.713 19.624 1.00 93.38 199 CYS A N 1
ATOM 1538 C CA . CYS A 1 199 ? -11.226 -4.510 19.534 1.00 93.38 199 CYS A CA 1
ATOM 1539 C C . CYS A 1 199 ? -9.734 -4.842 19.631 1.00 93.38 199 CYS A C 1
ATOM 1541 O O . CYS A 1 199 ? -8.941 -4.262 18.894 1.00 93.38 199 CYS A O 1
ATOM 1543 N N . GLU A 1 200 ? -9.361 -5.810 20.464 1.00 91.06 200 GLU A N 1
ATOM 1544 C CA . GLU A 1 200 ? -7.986 -6.301 20.558 1.00 91.06 200 GLU A CA 1
ATOM 1545 C C . GLU A 1 200 ? -7.543 -6.992 19.256 1.00 91.06 200 GLU A C 1
ATOM 1547 O O . GLU A 1 200 ? -6.467 -6.710 18.726 1.00 91.06 200 GLU A O 1
ATOM 1552 N N . ALA A 1 201 ? -8.410 -7.810 18.653 1.00 90.44 201 ALA A N 1
ATOM 1553 C CA . ALA A 1 201 ? -8.178 -8.372 17.322 1.00 90.44 201 ALA A CA 1
ATOM 1554 C C . ALA A 1 201 ? -7.994 -7.284 16.245 1.00 90.44 201 ALA A C 1
ATOM 1556 O O . ALA A 1 201 ? -7.099 -7.377 15.403 1.00 90.44 201 ALA A O 1
ATOM 1557 N N . ILE A 1 202 ? -8.812 -6.227 16.281 1.00 93.25 202 ILE A N 1
ATOM 1558 C CA . ILE A 1 202 ? -8.712 -5.085 15.362 1.00 93.25 202 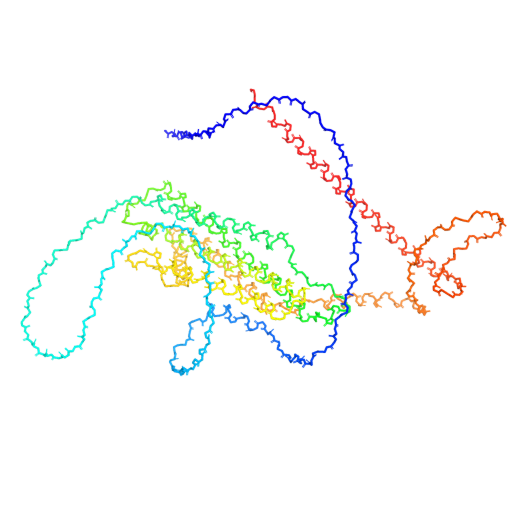ILE A CA 1
ATOM 1559 C C . ILE A 1 202 ? -7.407 -4.309 15.576 1.00 93.25 202 ILE A C 1
ATOM 1561 O O . ILE A 1 202 ? -6.786 -3.910 14.593 1.00 93.25 202 ILE A O 1
ATOM 1565 N N . LYS A 1 203 ? -6.958 -4.128 16.823 1.00 93.62 203 LYS A N 1
ATOM 1566 C CA . LYS A 1 203 ? -5.666 -3.502 17.152 1.00 93.62 203 LYS A CA 1
ATOM 1567 C C . LYS A 1 203 ? -4.504 -4.282 16.530 1.00 93.62 203 LYS A C 1
ATOM 1569 O O . LYS A 1 203 ? -3.642 -3.689 15.886 1.00 93.62 203 LYS A O 1
ATOM 1574 N N . ARG A 1 204 ? -4.516 -5.614 16.634 1.00 92.25 204 ARG A N 1
ATOM 1575 C CA . ARG A 1 204 ? -3.508 -6.489 16.002 1.00 92.25 204 ARG A CA 1
ATOM 1576 C C . ARG A 1 204 ? -3.549 -6.406 14.479 1.00 92.25 204 ARG A C 1
ATOM 1578 O O . ARG A 1 204 ? -2.507 -6.250 13.848 1.00 92.25 204 ARG A O 1
ATOM 1585 N N . LEU A 1 205 ? -4.748 -6.446 13.894 1.00 92.94 205 LEU A N 1
ATOM 1586 C CA . LEU A 1 205 ? -4.938 -6.271 12.454 1.00 92.94 205 LEU A CA 1
ATOM 1587 C C . LEU A 1 205 ? -4.428 -4.904 11.977 1.00 92.94 205 LEU A C 1
ATOM 1589 O O . LEU A 1 205 ? -3.800 -4.823 10.929 1.00 92.94 205 LEU A O 1
ATOM 1593 N N . HIS A 1 206 ? -4.662 -3.838 12.743 1.00 94.50 206 HIS A N 1
ATOM 1594 C CA . HIS A 1 206 ? -4.178 -2.498 12.421 1.00 94.50 206 HIS A CA 1
ATOM 1595 C C . HIS A 1 206 ? -2.649 -2.443 12.352 1.00 94.50 206 HIS A C 1
ATOM 1597 O O . HIS A 1 206 ? -2.120 -1.904 11.386 1.00 94.50 206 HIS A O 1
ATOM 1603 N N . ILE A 1 207 ? -1.945 -3.037 13.322 1.00 93.19 207 ILE A N 1
ATOM 1604 C CA . ILE A 1 207 ? -0.472 -3.100 13.326 1.00 93.19 207 ILE A CA 1
ATOM 1605 C C . ILE A 1 207 ? 0.037 -3.845 12.088 1.00 93.19 207 ILE A C 1
ATOM 1607 O O . ILE A 1 207 ? 0.943 -3.378 11.404 1.00 93.19 207 ILE A O 1
ATOM 1611 N N . VAL A 1 208 ? -0.581 -4.982 11.772 1.00 92.81 208 VAL A N 1
ATOM 1612 C CA . VAL A 1 208 ? -0.275 -5.777 10.579 1.00 92.81 208 VAL A CA 1
ATOM 1613 C C . VAL A 1 208 ? -0.448 -4.961 9.296 1.00 92.81 208 VAL A C 1
ATOM 1615 O O . VAL A 1 208 ? 0.468 -4.884 8.479 1.00 92.81 208 VAL A O 1
ATOM 1618 N N . VAL A 1 209 ? -1.608 -4.326 9.127 1.00 94.75 209 VAL A N 1
ATOM 1619 C CA . VAL A 1 209 ? -1.913 -3.512 7.945 1.00 94.75 209 VAL A CA 1
ATOM 1620 C C . VAL A 1 209 ? -0.944 -2.334 7.841 1.00 94.75 209 VAL A C 1
ATOM 1622 O O . VAL A 1 209 ? -0.471 -2.043 6.746 1.00 94.75 209 VAL A O 1
ATOM 1625 N N . ALA A 1 210 ? -0.602 -1.695 8.963 1.00 95.12 210 ALA A N 1
ATOM 1626 C CA . ALA A 1 210 ? 0.368 -0.606 9.003 1.00 95.12 210 ALA A CA 1
ATOM 1627 C C . ALA A 1 210 ? 1.765 -1.061 8.549 1.00 95.12 210 ALA A C 1
ATOM 1629 O O . ALA A 1 210 ? 2.397 -0.369 7.754 1.00 95.12 210 ALA A O 1
ATOM 1630 N N . LEU A 1 211 ? 2.230 -2.235 8.992 1.00 94.06 211 LEU A N 1
ATOM 1631 C CA . LEU A 1 211 ? 3.522 -2.794 8.579 1.00 94.06 211 LEU A CA 1
ATOM 1632 C C . LEU A 1 211 ? 3.572 -3.094 7.077 1.00 94.06 211 LEU A C 1
ATOM 1634 O O . LEU A 1 211 ? 4.548 -2.723 6.422 1.00 94.06 211 LEU A O 1
ATOM 1638 N N . ILE A 1 212 ? 2.523 -3.711 6.523 1.00 94.00 212 ILE A N 1
ATOM 1639 C CA . ILE A 1 212 ? 2.435 -4.001 5.082 1.00 94.00 212 ILE A CA 1
ATOM 1640 C C . ILE A 1 212 ? 2.423 -2.695 4.281 1.00 94.00 212 ILE A C 1
ATOM 1642 O O . ILE A 1 212 ? 3.166 -2.556 3.309 1.00 94.00 212 ILE A O 1
ATOM 1646 N N . ALA A 1 213 ? 1.617 -1.719 4.705 1.00 96.38 213 ALA A N 1
ATOM 1647 C CA . ALA A 1 213 ? 1.474 -0.445 4.011 1.00 96.38 213 ALA A CA 1
ATOM 1648 C C . ALA A 1 213 ? 2.785 0.359 4.000 1.00 96.38 213 ALA A C 1
ATOM 1650 O O . ALA A 1 213 ? 3.223 0.809 2.943 1.00 96.38 213 ALA A O 1
ATOM 1651 N N . VAL A 1 214 ? 3.451 0.478 5.155 1.00 96.62 214 VAL A N 1
ATOM 1652 C CA . VAL A 1 214 ? 4.742 1.175 5.282 1.00 96.62 214 VAL A CA 1
ATOM 1653 C C . VAL A 1 214 ? 5.829 0.476 4.474 1.00 96.62 214 VAL A C 1
ATOM 1655 O O . VAL A 1 214 ? 6.564 1.137 3.745 1.00 96.62 214 VAL A O 1
ATOM 1658 N N . THR A 1 215 ? 5.917 -0.853 4.559 1.00 95.94 215 THR A N 1
ATOM 1659 C CA . THR A 1 215 ? 6.903 -1.622 3.786 1.00 95.94 215 THR A CA 1
ATOM 1660 C C . THR A 1 215 ? 6.692 -1.436 2.285 1.00 95.94 215 THR A C 1
ATOM 1662 O O . THR A 1 215 ? 7.659 -1.209 1.562 1.00 95.94 215 THR A O 1
ATOM 1665 N N . SER A 1 216 ? 5.439 -1.446 1.823 1.00 97.44 216 SER A N 1
ATOM 1666 C CA . SER A 1 216 ? 5.108 -1.227 0.410 1.00 97.44 216 SER A CA 1
ATOM 1667 C C . SER A 1 216 ? 5.577 0.150 -0.070 1.00 97.44 216 SER A C 1
ATOM 1669 O O . SER A 1 216 ? 6.269 0.244 -1.080 1.00 97.44 216 SER A O 1
ATOM 1671 N N . GLU A 1 217 ? 5.309 1.227 0.672 1.00 97.69 217 GLU A N 1
ATOM 1672 C CA . GLU A 1 217 ? 5.775 2.563 0.269 1.00 97.69 217 GLU A CA 1
ATOM 1673 C C . GLU A 1 217 ? 7.306 2.716 0.329 1.00 97.69 217 GLU A C 1
ATOM 1675 O O . GLU A 1 217 ? 7.902 3.384 -0.519 1.00 97.69 217 GLU A O 1
ATOM 1680 N N . ILE A 1 218 ? 7.985 2.061 1.278 1.00 96.94 218 ILE A N 1
ATOM 1681 C CA . ILE A 1 218 ? 9.457 2.024 1.306 1.00 96.94 218 ILE A CA 1
ATOM 1682 C C . ILE A 1 218 ? 9.994 1.330 0.047 1.00 96.94 218 ILE A C 1
ATOM 1684 O O . ILE A 1 218 ? 10.951 1.815 -0.563 1.00 96.94 218 ILE A O 1
ATOM 1688 N N . ILE A 1 219 ? 9.360 0.234 -0.380 1.00 96.31 219 ILE A N 1
ATOM 1689 C CA . ILE A 1 219 ? 9.694 -0.469 -1.624 1.00 96.31 219 ILE A CA 1
ATOM 1690 C C . ILE A 1 219 ? 9.503 0.459 -2.833 1.00 96.31 219 ILE A C 1
ATOM 1692 O O . ILE A 1 219 ? 10.377 0.493 -3.702 1.00 96.31 219 ILE A O 1
ATOM 1696 N N . VAL A 1 220 ? 8.433 1.263 -2.877 1.00 98.12 220 VAL A N 1
ATOM 1697 C CA . VAL A 1 220 ? 8.221 2.279 -3.928 1.00 98.12 220 VAL A CA 1
ATOM 1698 C C . VAL A 1 220 ? 9.383 3.264 -3.988 1.00 98.12 220 VAL A C 1
ATOM 1700 O O . VAL A 1 220 ? 9.937 3.497 -5.063 1.00 98.12 220 VAL A O 1
ATOM 1703 N N . VAL A 1 221 ? 9.779 3.830 -2.844 1.00 98.06 221 VAL A N 1
ATOM 1704 C CA . VAL A 1 221 ? 10.880 4.801 -2.773 1.00 98.06 221 VAL A CA 1
ATOM 1705 C C . VAL A 1 221 ? 12.194 4.169 -3.230 1.00 98.06 221 VAL A C 1
ATOM 1707 O O . VAL A 1 221 ? 12.925 4.790 -4.005 1.00 98.06 221 VAL A O 1
ATOM 1710 N N . ALA A 1 222 ? 12.479 2.936 -2.804 1.00 97.50 222 ALA A N 1
ATOM 1711 C CA . ALA A 1 222 ? 13.691 2.215 -3.175 1.00 97.50 222 ALA A CA 1
ATOM 1712 C C . ALA A 1 222 ? 13.751 1.921 -4.683 1.00 97.50 222 ALA A C 1
ATOM 1714 O O . ALA A 1 222 ? 14.734 2.279 -5.334 1.00 97.50 222 ALA A O 1
ATOM 1715 N N . TRP A 1 223 ? 12.693 1.343 -5.263 1.00 97.56 223 TRP A N 1
ATOM 1716 C CA . TRP A 1 223 ? 12.637 1.070 -6.704 1.00 97.56 223 TRP A CA 1
ATOM 1717 C C . TRP A 1 223 ? 12.705 2.345 -7.534 1.00 97.56 223 TRP A C 1
ATOM 1719 O O . TRP A 1 223 ? 13.466 2.399 -8.497 1.00 97.56 223 TRP A O 1
ATOM 1729 N N . ALA A 1 224 ? 11.961 3.385 -7.152 1.00 97.94 224 ALA A N 1
ATOM 1730 C CA . ALA A 1 224 ? 11.982 4.654 -7.865 1.00 97.94 224 ALA A CA 1
ATOM 1731 C C . ALA A 1 224 ? 13.363 5.322 -7.794 1.00 97.94 224 ALA A C 1
ATOM 1733 O O . ALA A 1 224 ? 13.826 5.855 -8.797 1.00 97.94 224 ALA A O 1
ATOM 1734 N N . ALA A 1 225 ? 14.049 5.277 -6.648 1.00 97.94 225 ALA A N 1
ATOM 1735 C CA . ALA A 1 225 ? 15.400 5.821 -6.514 1.00 97.94 225 ALA A CA 1
ATOM 1736 C C . ALA A 1 225 ? 16.412 5.071 -7.392 1.00 97.94 225 ALA A C 1
ATOM 1738 O O . ALA A 1 225 ? 17.177 5.704 -8.119 1.00 97.94 225 ALA A O 1
ATOM 1739 N N . VAL A 1 226 ? 16.382 3.734 -7.375 1.00 97.12 226 VAL A N 1
ATOM 1740 C CA . VAL A 1 226 ? 17.261 2.909 -8.216 1.00 97.12 226 VAL A CA 1
ATOM 1741 C C . VAL A 1 226 ? 16.979 3.147 -9.700 1.00 97.12 226 VAL A C 1
ATOM 1743 O O . VAL A 1 226 ? 17.919 3.347 -10.466 1.00 97.12 226 VAL A O 1
ATOM 1746 N N . ALA A 1 227 ? 15.708 3.185 -10.107 1.00 97.75 227 ALA A N 1
ATOM 1747 C CA . ALA A 1 227 ? 15.322 3.438 -11.492 1.00 97.75 227 ALA A CA 1
ATOM 1748 C C . ALA A 1 227 ? 15.757 4.831 -1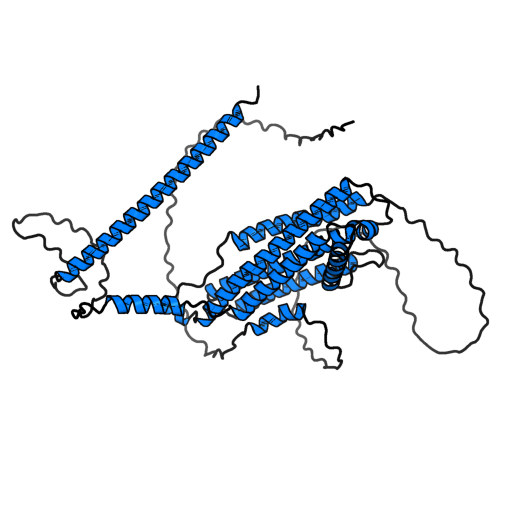1.966 1.00 97.75 227 ALA A C 1
ATOM 1750 O O . ALA A 1 227 ? 16.297 4.957 -13.060 1.00 97.75 227 ALA A O 1
ATOM 1751 N N . VAL A 1 228 ? 15.591 5.867 -11.136 1.00 97.94 228 VAL A N 1
ATOM 1752 C CA . VAL A 1 228 ? 16.070 7.224 -11.443 1.00 97.94 228 VAL A CA 1
ATOM 1753 C C . VAL A 1 228 ? 17.583 7.234 -11.647 1.00 97.94 228 VAL A C 1
ATOM 1755 O O . VAL A 1 228 ? 18.031 7.742 -12.669 1.00 97.94 228 VAL A O 1
ATOM 1758 N N . ASN A 1 229 ? 18.359 6.625 -10.745 1.00 97.88 229 ASN A N 1
ATOM 1759 C CA . ASN A 1 229 ? 19.817 6.567 -10.890 1.00 97.88 229 ASN A CA 1
ATOM 1760 C C . ASN A 1 229 ? 20.218 5.848 -12.186 1.00 97.88 229 ASN A C 1
ATOM 1762 O O . ASN A 1 229 ? 21.035 6.357 -12.952 1.00 97.88 229 ASN A O 1
ATOM 1766 N N . GLN A 1 230 ? 19.584 4.710 -12.487 1.00 97.31 230 GLN A N 1
ATOM 1767 C CA . GLN A 1 230 ? 19.827 3.984 -13.734 1.00 97.31 230 GLN A CA 1
ATOM 1768 C C . GLN A 1 230 ? 19.491 4.830 -14.965 1.00 97.31 230 GLN A C 1
ATOM 1770 O O . GLN A 1 230 ? 20.298 4.875 -15.888 1.00 97.31 230 GLN A O 1
ATOM 1775 N N . LEU A 1 231 ? 18.349 5.524 -14.966 1.00 97.31 231 LEU A N 1
ATOM 1776 C CA . LEU A 1 231 ? 17.915 6.403 -16.056 1.00 97.31 231 LEU A CA 1
ATOM 1777 C C . LEU A 1 231 ? 18.844 7.606 -16.262 1.00 97.31 231 LEU A C 1
ATOM 1779 O O . LEU A 1 231 ? 18.972 8.085 -17.385 1.00 97.31 231 LEU A O 1
ATOM 1783 N N . THR A 1 232 ? 19.511 8.080 -15.207 1.00 97.50 232 THR A N 1
ATOM 1784 C CA . THR A 1 232 ? 20.462 9.197 -15.294 1.00 97.50 232 THR A CA 1
ATOM 1785 C C . THR A 1 232 ? 21.884 8.775 -15.656 1.00 97.50 232 THR A C 1
ATOM 1787 O O . THR A 1 232 ? 22.606 9.546 -16.286 1.00 97.50 232 THR A O 1
ATOM 1790 N N . GLU A 1 233 ? 22.311 7.576 -15.256 1.00 97.19 233 GLU A N 1
ATOM 1791 C CA . GLU A 1 233 ? 23.704 7.129 -15.396 1.00 97.19 233 GLU A CA 1
ATOM 1792 C C . GLU A 1 233 ? 23.929 6.257 -16.637 1.00 97.19 233 GLU A C 1
ATOM 1794 O O . GLU A 1 233 ? 24.994 6.310 -17.261 1.00 97.19 233 GLU A O 1
ATOM 1799 N N . LYS A 1 234 ? 22.937 5.446 -17.021 1.00 96.88 234 LYS A N 1
ATOM 1800 C CA . LYS A 1 234 ? 23.031 4.534 -18.163 1.00 96.88 234 LYS A CA 1
ATOM 1801 C C . LYS A 1 234 ? 22.544 5.229 -19.433 1.00 96.88 234 LYS A C 1
ATOM 1803 O O . LYS A 1 234 ? 21.524 5.905 -19.447 1.00 96.88 234 LYS A O 1
ATOM 1808 N N . LYS A 1 235 ? 23.250 5.009 -20.545 1.00 96.44 235 LYS A N 1
ATOM 1809 C CA . LYS A 1 235 ? 22.757 5.394 -21.875 1.00 96.44 235 LYS A CA 1
ATOM 1810 C C . LYS A 1 235 ? 21.752 4.354 -22.359 1.00 96.44 235 LYS A C 1
ATOM 1812 O O . LYS A 1 235 ? 22.115 3.187 -22.512 1.00 96.44 235 LYS A O 1
ATOM 1817 N N . PHE A 1 236 ? 20.521 4.777 -22.620 1.00 96.81 236 PHE A N 1
ATOM 1818 C CA . PHE A 1 236 ? 19.481 3.925 -23.195 1.00 96.81 236 PHE A CA 1
ATOM 1819 C C . PHE A 1 236 ? 19.449 4.077 -24.714 1.00 96.81 236 PHE A C 1
ATOM 1821 O O . PHE A 1 236 ? 19.797 5.126 -25.259 1.00 96.81 236 PHE A O 1
ATOM 1828 N N . ALA A 1 237 ? 19.045 3.015 -25.411 1.00 97.25 237 ALA A N 1
ATOM 1829 C CA . ALA A 1 237 ? 18.772 3.123 -26.837 1.00 97.25 237 ALA A CA 1
ATOM 1830 C C . ALA A 1 237 ? 17.573 4.057 -27.051 1.00 97.25 237 ALA A C 1
ATOM 1832 O O . ALA A 1 237 ? 16.618 4.022 -26.269 1.00 97.25 237 ALA A O 1
ATOM 1833 N N . MET A 1 238 ? 17.623 4.871 -28.109 1.00 97.12 238 MET A N 1
ATOM 1834 C CA . MET A 1 238 ? 16.511 5.755 -28.465 1.00 97.12 238 MET A CA 1
ATOM 1835 C C . MET A 1 238 ? 15.222 4.932 -28.606 1.00 97.12 238 MET A C 1
ATOM 1837 O O . MET A 1 238 ? 15.256 3.797 -29.089 1.00 97.12 238 MET A O 1
ATOM 1841 N N . ALA A 1 239 ? 14.108 5.495 -28.157 1.00 96.06 239 ALA A N 1
ATOM 1842 C CA . ALA A 1 239 ? 12.794 4.862 -28.202 1.00 96.06 239 ALA A CA 1
ATOM 1843 C C . ALA A 1 239 ? 11.822 5.764 -28.969 1.00 96.06 239 ALA A C 1
ATOM 1845 O O . ALA A 1 239 ? 12.061 6.965 -29.099 1.00 96.06 239 ALA A O 1
ATOM 1846 N N . ALA A 1 240 ? 10.737 5.201 -29.486 1.00 93.94 240 ALA A N 1
ATOM 1847 C CA . ALA A 1 240 ? 9.650 5.937 -30.122 1.00 93.94 240 ALA A CA 1
ATOM 1848 C C . ALA A 1 240 ? 8.738 6.625 -29.096 1.00 93.94 240 ALA A C 1
ATOM 1850 O O . ALA A 1 240 ? 8.014 7.562 -29.430 1.00 93.94 240 ALA A O 1
ATOM 1851 N N . SER A 1 241 ? 8.752 6.164 -27.842 1.00 92.81 241 SER A N 1
ATOM 1852 C CA . SER A 1 241 ? 7.990 6.760 -26.747 1.00 92.81 241 SER A CA 1
ATOM 1853 C C . SER A 1 241 ? 8.614 6.473 -25.378 1.00 92.81 241 SER A C 1
ATOM 1855 O O . SER A 1 241 ? 9.451 5.583 -25.224 1.00 92.81 241 SER A O 1
ATOM 1857 N N . VAL A 1 242 ? 8.153 7.202 -24.356 1.00 94.31 242 VAL A N 1
ATOM 1858 C CA . VAL A 1 242 ? 8.491 6.924 -22.947 1.00 94.31 242 VAL A CA 1
ATOM 1859 C C . VAL A 1 242 ? 8.057 5.515 -22.548 1.00 94.31 242 VAL A C 1
ATOM 1861 O O . VAL A 1 242 ? 8.764 4.845 -21.804 1.00 94.31 242 VAL A O 1
ATOM 1864 N N . TRP A 1 243 ? 6.908 5.063 -23.048 1.00 93.06 243 TRP A N 1
ATOM 1865 C CA . TRP A 1 243 ? 6.362 3.760 -22.696 1.00 93.06 243 TRP A CA 1
ATOM 1866 C C . TRP A 1 243 ? 7.194 2.607 -23.245 1.00 93.06 243 TRP A C 1
ATOM 1868 O O . TRP A 1 243 ? 7.516 1.687 -22.505 1.00 93.06 243 TRP A O 1
ATOM 1878 N N . GLU A 1 244 ? 7.619 2.701 -24.505 1.00 93.25 244 GLU A N 1
ATOM 1879 C CA . GLU A 1 244 ? 8.508 1.703 -25.104 1.00 93.25 244 GLU A CA 1
ATOM 1880 C C . GLU A 1 244 ? 9.817 1.583 -24.309 1.00 93.25 244 GLU A C 1
ATOM 1882 O O . GLU A 1 244 ? 10.285 0.478 -24.045 1.00 93.25 244 GLU A O 1
ATOM 1887 N N . LEU A 1 245 ? 10.384 2.712 -23.866 1.00 95.50 245 LEU A N 1
ATOM 1888 C CA . LEU A 1 245 ? 11.555 2.705 -22.990 1.00 95.50 245 LEU A CA 1
ATOM 1889 C C . LEU A 1 245 ? 11.259 2.000 -21.655 1.00 95.50 245 LEU A C 1
ATOM 1891 O O . LEU A 1 245 ? 12.058 1.177 -21.209 1.00 95.50 245 LEU A O 1
ATOM 1895 N N . LEU A 1 246 ? 10.118 2.304 -21.026 1.00 95.31 246 LEU A N 1
ATOM 1896 C CA . LEU A 1 246 ? 9.721 1.680 -19.764 1.00 95.31 246 LEU A CA 1
ATOM 1897 C C . LEU A 1 246 ? 9.523 0.170 -19.918 1.00 95.31 246 LEU A C 1
ATOM 1899 O O . LEU A 1 246 ? 10.106 -0.578 -19.146 1.00 95.31 246 LEU A O 1
ATOM 1903 N N . GLN A 1 247 ? 8.780 -0.285 -20.925 1.00 93.75 247 GLN A N 1
ATOM 1904 C CA . GLN A 1 247 ? 8.549 -1.711 -21.173 1.00 93.75 247 GLN A CA 1
ATOM 1905 C C . GLN A 1 247 ? 9.831 -2.466 -21.531 1.00 93.75 247 GLN A C 1
ATOM 1907 O O . GLN A 1 247 ? 10.019 -3.608 -21.121 1.00 93.75 247 GLN A O 1
ATOM 1912 N N . ARG A 1 248 ? 10.732 -1.851 -22.300 1.00 94.88 248 ARG A N 1
ATOM 1913 C CA . ARG A 1 248 ? 11.959 -2.523 -22.735 1.00 94.88 248 ARG A CA 1
ATOM 1914 C C . ARG A 1 248 ? 12.991 -2.628 -21.617 1.00 94.88 248 ARG A C 1
ATOM 1916 O O . ARG A 1 248 ? 13.628 -3.666 -21.473 1.00 94.88 248 ARG A O 1
ATOM 1923 N N . ASP A 1 249 ? 13.188 -1.550 -20.859 1.00 97.00 249 ASP A N 1
ATOM 1924 C CA . ASP A 1 249 ? 14.348 -1.410 -19.975 1.00 97.00 249 ASP A CA 1
ATOM 1925 C C . ASP A 1 249 ? 14.002 -1.241 -18.486 1.00 97.00 249 ASP A C 1
ATOM 1927 O O . ASP A 1 249 ? 14.883 -1.387 -17.638 1.00 97.00 249 ASP A O 1
ATOM 1931 N N . CYS A 1 250 ? 12.757 -0.911 -18.131 1.00 96.75 250 CYS A N 1
ATOM 1932 C CA . CYS A 1 250 ? 12.359 -0.574 -16.757 1.00 96.75 250 CYS A CA 1
ATOM 1933 C C . CYS A 1 250 ? 11.050 -1.247 -16.308 1.00 96.75 250 CYS A C 1
ATOM 1935 O O . CYS A 1 250 ? 10.452 -0.803 -15.328 1.00 96.75 250 CYS A O 1
ATOM 1937 N N . ASP A 1 251 ? 10.611 -2.314 -16.981 1.00 95.75 251 ASP A N 1
ATOM 1938 C CA . ASP A 1 251 ? 9.258 -2.859 -16.816 1.00 95.75 251 ASP A CA 1
ATOM 1939 C C . ASP A 1 251 ? 9.007 -3.368 -15.392 1.00 95.75 251 ASP A C 1
ATOM 1941 O O . ASP A 1 251 ? 8.030 -3.013 -14.730 1.00 95.75 251 ASP A O 1
ATOM 1945 N N . LEU A 1 252 ? 9.971 -4.120 -14.854 1.00 96.06 252 LEU A N 1
ATOM 1946 C CA . LEU A 1 252 ? 9.913 -4.616 -13.480 1.00 96.06 252 LEU A CA 1
ATOM 1947 C C . LEU A 1 252 ? 9.892 -3.471 -12.459 1.00 96.06 252 LEU A C 1
ATOM 1949 O O . LEU A 1 252 ? 9.108 -3.502 -11.517 1.00 96.06 252 LEU A O 1
ATOM 1953 N N . ALA A 1 253 ? 10.733 -2.451 -12.642 1.00 97.06 253 ALA A N 1
ATOM 1954 C CA . ALA A 1 253 ? 10.802 -1.329 -11.710 1.00 97.06 253 ALA A CA 1
ATOM 1955 C C . ALA A 1 253 ? 9.516 -0.494 -11.741 1.00 97.06 253 ALA A C 1
ATOM 1957 O O . ALA A 1 253 ? 8.998 -0.099 -10.696 1.00 97.06 253 ALA A O 1
ATOM 1958 N N . TRP A 1 254 ? 8.984 -0.238 -12.935 1.00 96.44 254 TRP A N 1
ATOM 1959 C CA . TRP A 1 254 ? 7.772 0.546 -13.119 1.00 96.44 254 TRP A CA 1
ATOM 1960 C C . TRP A 1 254 ? 6.529 -0.193 -12.608 1.00 96.44 254 TRP A C 1
ATOM 1962 O O . TRP A 1 254 ? 5.733 0.387 -11.864 1.00 96.44 254 TRP A O 1
ATOM 1972 N N . SER A 1 255 ? 6.388 -1.484 -12.918 1.00 95.88 255 SER A N 1
ATOM 1973 C CA . SER A 1 255 ? 5.303 -2.320 -12.387 1.00 95.88 255 SER A CA 1
ATOM 1974 C C . SER A 1 255 ? 5.382 -2.476 -10.864 1.00 95.88 255 SER A C 1
ATOM 1976 O O . SER A 1 255 ? 4.350 -2.367 -10.197 1.00 95.88 255 SER A O 1
ATOM 1978 N N . ALA A 1 256 ? 6.583 -2.629 -10.291 1.00 96.56 256 ALA A N 1
ATOM 1979 C CA . ALA A 1 256 ? 6.793 -2.674 -8.843 1.00 96.56 256 ALA A CA 1
ATOM 1980 C C . ALA A 1 256 ? 6.355 -1.370 -8.161 1.00 96.56 256 ALA A C 1
ATOM 1982 O O . ALA A 1 256 ? 5.573 -1.409 -7.212 1.00 96.56 256 ALA A O 1
ATOM 1983 N N . VAL A 1 257 ? 6.815 -0.218 -8.663 1.00 97.38 257 VAL A N 1
ATOM 1984 C CA . VAL A 1 257 ? 6.465 1.109 -8.127 1.00 97.38 257 VAL A CA 1
ATOM 1985 C C . VAL A 1 257 ? 4.956 1.322 -8.124 1.00 97.38 257 VAL A C 1
ATOM 1987 O O . VAL A 1 257 ? 4.403 1.724 -7.106 1.00 97.38 257 VAL A O 1
ATOM 1990 N N . ASN A 1 258 ? 4.267 1.017 -9.223 1.00 95.88 258 ASN A N 1
ATOM 1991 C CA . ASN A 1 258 ? 2.819 1.212 -9.290 1.00 95.88 258 ASN A CA 1
ATOM 1992 C C . ASN A 1 258 ? 2.060 0.220 -8.393 1.00 95.88 258 ASN A C 1
ATOM 1994 O O . ASN A 1 258 ? 1.149 0.626 -7.675 1.00 95.88 258 ASN A O 1
ATOM 1998 N N . SER A 1 259 ? 2.455 -1.056 -8.381 1.00 96.38 259 SER A N 1
ATOM 1999 C CA . SER A 1 259 ? 1.804 -2.091 -7.566 1.00 96.38 259 SER A CA 1
ATOM 2000 C C . SER A 1 259 ? 1.907 -1.785 -6.072 1.00 96.38 259 SER A C 1
ATOM 2002 O O . SER A 1 259 ? 0.899 -1.748 -5.363 1.00 96.38 259 SER A O 1
ATOM 2004 N N . HIS A 1 260 ? 3.124 -1.518 -5.591 1.00 97.62 260 HIS A N 1
ATOM 2005 C CA . HIS A 1 260 ? 3.374 -1.246 -4.177 1.00 97.62 260 HIS A CA 1
ATOM 2006 C C . HIS A 1 260 ? 2.805 0.097 -3.730 1.00 97.62 260 HIS A C 1
ATOM 2008 O O . HIS A 1 260 ? 2.314 0.187 -2.610 1.00 97.62 260 HIS A O 1
ATOM 2014 N N . PHE A 1 261 ? 2.781 1.113 -4.597 1.00 97.12 261 PHE A N 1
ATOM 2015 C CA . PHE A 1 261 ? 2.160 2.395 -4.264 1.00 97.12 261 PHE A CA 1
ATOM 2016 C C . PHE A 1 261 ? 0.663 2.235 -4.018 1.00 97.12 261 PHE A C 1
ATOM 2018 O O . PHE A 1 261 ? 0.125 2.719 -3.026 1.00 97.12 261 PHE A O 1
ATOM 2025 N N . VAL A 1 262 ? -0.038 1.499 -4.885 1.00 96.12 262 VAL A N 1
ATOM 2026 C CA . VAL A 1 262 ? -1.473 1.299 -4.673 1.00 96.12 262 VAL A CA 1
ATOM 2027 C C . VAL A 1 262 ? -1.731 0.414 -3.453 1.00 96.12 262 VAL A C 1
ATOM 2029 O O . VAL A 1 262 ? -2.639 0.712 -2.675 1.00 96.12 262 VAL A O 1
ATOM 2032 N N . LEU A 1 263 ? -0.919 -0.625 -3.235 1.00 96.19 263 LEU A N 1
ATOM 2033 C CA . LEU A 1 263 ? -0.999 -1.456 -2.031 1.00 96.19 263 LEU A CA 1
ATOM 2034 C C . LEU A 1 263 ? -0.786 -0.627 -0.751 1.00 96.19 263 LEU A C 1
ATOM 2036 O O . LEU A 1 263 ? -1.552 -0.771 0.205 1.00 96.19 263 LEU A O 1
ATOM 2040 N N . GLY A 1 264 ? 0.190 0.284 -0.758 1.00 96.88 264 GLY A N 1
ATOM 2041 C CA . GLY A 1 264 ? 0.474 1.223 0.325 1.00 96.88 264 GLY A CA 1
ATOM 2042 C C . GLY A 1 264 ? -0.708 2.143 0.624 1.00 96.88 264 GLY A C 1
ATOM 2043 O O . GLY A 1 264 ? -1.178 2.190 1.763 1.00 96.88 264 GLY A O 1
ATOM 2044 N N . ILE A 1 265 ? -1.284 2.787 -0.395 1.00 95.94 265 ILE A N 1
ATOM 2045 C CA . ILE A 1 265 ? -2.463 3.656 -0.241 1.00 95.94 265 ILE A CA 1
ATOM 2046 C C . ILE A 1 265 ? -3.688 2.885 0.274 1.00 95.94 265 ILE A C 1
ATOM 2048 O O . ILE A 1 265 ? -4.380 3.359 1.179 1.00 95.94 265 ILE A O 1
ATOM 2052 N N . VAL A 1 266 ? -3.962 1.685 -0.248 1.00 96.38 266 VAL A N 1
ATOM 2053 C CA . VAL A 1 266 ? -5.067 0.835 0.237 1.00 96.38 266 VAL A CA 1
ATOM 2054 C C . VAL A 1 266 ? -4.849 0.452 1.703 1.00 96.38 266 VAL A C 1
ATOM 2056 O O . VAL A 1 266 ? -5.779 0.535 2.517 1.00 96.38 266 VAL A O 1
ATOM 2059 N N . GLY A 1 267 ? -3.619 0.083 2.065 1.00 96.19 267 GLY A N 1
ATOM 2060 C CA . GLY A 1 267 ? -3.230 -0.210 3.440 1.00 96.19 267 GLY A CA 1
ATOM 2061 C C . GLY A 1 267 ? -3.402 0.999 4.363 1.00 96.19 267 GLY A C 1
ATOM 2062 O O . GLY A 1 267 ? -4.002 0.876 5.430 1.00 96.19 267 GLY A O 1
ATOM 2063 N N . PHE A 1 268 ? -2.996 2.190 3.925 1.00 96.44 268 PHE A N 1
ATOM 2064 C CA . PHE A 1 268 ? -3.153 3.435 4.679 1.00 96.44 268 PHE A CA 1
ATOM 2065 C C . PHE A 1 268 ? -4.613 3.778 4.971 1.00 96.44 268 PHE A C 1
ATOM 2067 O O . PHE A 1 268 ? -4.980 4.078 6.109 1.00 96.44 268 PHE A O 1
ATOM 2074 N N . VAL A 1 269 ? -5.475 3.700 3.956 1.00 96.56 269 VAL A N 1
ATOM 2075 C CA . VAL A 1 269 ? -6.912 3.964 4.112 1.00 96.56 269 VAL A CA 1
ATOM 2076 C C . VAL A 1 269 ? -7.540 2.941 5.055 1.00 96.56 269 VAL A C 1
ATOM 2078 O O . VAL A 1 269 ? -8.328 3.307 5.927 1.00 96.56 269 VAL A O 1
ATOM 2081 N N . THR A 1 270 ? -7.147 1.671 4.940 1.00 96.12 270 THR A N 1
ATOM 2082 C CA . THR A 1 270 ? -7.598 0.606 5.846 1.00 96.12 270 THR A CA 1
ATOM 2083 C C . THR A 1 270 ? -7.148 0.878 7.281 1.00 96.12 270 THR A C 1
ATOM 2085 O O . THR A 1 270 ? -7.949 0.788 8.210 1.00 96.12 270 THR A O 1
ATOM 2088 N N . MET A 1 271 ? -5.897 1.294 7.479 1.00 95.81 271 MET A N 1
ATOM 2089 C CA . MET A 1 271 ? -5.341 1.666 8.779 1.00 95.81 271 MET A CA 1
ATOM 2090 C C . MET A 1 271 ? -6.146 2.802 9.435 1.00 95.81 271 MET A C 1
ATOM 2092 O O . MET A 1 271 ? -6.522 2.689 10.608 1.00 95.81 271 MET A O 1
ATOM 2096 N N . LEU A 1 272 ? -6.468 3.858 8.678 1.00 95.50 272 LEU A N 1
ATOM 2097 C CA . LEU A 1 272 ? -7.320 4.966 9.127 1.00 95.50 272 LEU A CA 1
ATOM 2098 C C . LEU A 1 272 ? -8.737 4.500 9.472 1.00 95.50 272 LEU A C 1
ATOM 2100 O O . LEU A 1 272 ? -9.273 4.891 10.509 1.00 95.50 272 LEU A O 1
ATOM 2104 N N . ALA A 1 273 ? -9.327 3.641 8.638 1.00 96.44 273 ALA A N 1
ATOM 2105 C CA . ALA A 1 273 ? -10.668 3.108 8.845 1.00 96.44 273 ALA A CA 1
ATOM 2106 C C . ALA A 1 273 ? -10.761 2.295 10.145 1.00 96.44 273 ALA A C 1
ATOM 2108 O O . ALA A 1 273 ? -11.672 2.511 10.943 1.00 96.44 273 ALA A O 1
ATOM 2109 N N . LEU A 1 274 ? -9.790 1.409 10.401 1.00 96.12 274 LEU A N 1
ATOM 2110 C CA . LEU A 1 274 ? -9.727 0.612 11.631 1.00 96.12 274 LEU A CA 1
ATOM 2111 C C . LEU A 1 274 ? -9.570 1.501 12.871 1.00 96.12 274 LEU A C 1
ATOM 2113 O O . LEU A 1 274 ? -10.260 1.300 13.871 1.00 96.12 274 LEU A O 1
ATOM 2117 N N . ARG A 1 275 ? -8.704 2.520 12.798 1.00 96.00 275 ARG A N 1
ATOM 2118 C CA . ARG A 1 275 ? -8.496 3.478 13.893 1.00 96.00 275 ARG A CA 1
ATOM 2119 C C . ARG A 1 275 ? -9.763 4.288 14.182 1.00 96.00 275 ARG A C 1
ATOM 2121 O O . ARG A 1 275 ? -10.177 4.393 15.335 1.00 96.00 275 ARG A O 1
ATOM 2128 N N . ALA A 1 276 ? -10.402 4.826 13.144 1.00 96.06 276 ALA A N 1
ATOM 2129 C CA . ALA A 1 276 ? -11.644 5.584 13.264 1.00 96.06 276 ALA A CA 1
ATOM 2130 C C . ALA A 1 276 ? -12.789 4.721 13.811 1.00 96.06 276 ALA A C 1
ATOM 2132 O O . ALA A 1 276 ? -13.547 5.181 14.662 1.00 96.06 276 ALA A O 1
ATOM 2133 N N . TYR A 1 277 ? -12.880 3.462 13.379 1.00 96.94 277 TYR A N 1
ATOM 2134 C CA . TYR A 1 277 ? -13.877 2.512 13.862 1.00 96.94 277 TYR A CA 1
ATOM 2135 C C . TYR A 1 277 ? -13.789 2.310 15.380 1.00 96.94 277 TYR A C 1
ATOM 2137 O O . TYR A 1 277 ? -14.786 2.477 16.082 1.00 96.94 277 TYR A O 1
ATOM 2145 N N . VAL A 1 278 ? -12.595 2.026 15.910 1.00 96.62 278 VAL A N 1
ATOM 2146 C CA . VAL A 1 278 ? -12.415 1.824 17.359 1.00 96.62 278 VAL A CA 1
ATOM 2147 C C . VAL A 1 278 ? -12.615 3.124 18.138 1.00 96.62 278 VAL A C 1
ATOM 2149 O O . VAL A 1 278 ? -13.219 3.107 19.208 1.00 96.62 278 VAL A O 1
ATOM 2152 N N . MET A 1 279 ? -12.206 4.267 17.582 1.00 96.62 279 MET A N 1
ATOM 2153 C CA . MET A 1 279 ? -12.465 5.576 18.188 1.00 96.62 279 MET A CA 1
ATOM 2154 C C . MET A 1 279 ? -13.969 5.878 18.299 1.00 96.62 279 MET A C 1
ATOM 2156 O O . MET A 1 279 ? -14.424 6.358 19.334 1.00 96.62 279 MET A O 1
ATOM 2160 N N . LEU A 1 280 ? -14.755 5.563 17.265 1.00 96.69 280 LEU A N 1
ATOM 2161 C CA . LEU A 1 280 ? -16.212 5.726 17.280 1.00 96.69 280 LEU A CA 1
ATOM 2162 C C . LEU A 1 280 ? -16.887 4.772 18.271 1.00 96.69 280 LEU A C 1
ATOM 2164 O O . LEU A 1 280 ? -17.823 5.180 18.957 1.00 96.69 280 LEU A O 1
ATOM 2168 N N . LEU A 1 281 ? -16.392 3.536 18.391 1.00 95.56 281 LEU A N 1
ATOM 2169 C CA . LEU A 1 281 ? -16.854 2.600 19.418 1.00 95.56 281 LEU A CA 1
ATOM 2170 C C . LEU A 1 281 ? -16.584 3.131 20.830 1.00 95.56 281 LEU A C 1
ATOM 2172 O O . LEU A 1 281 ? -17.484 3.116 21.667 1.00 95.56 281 LEU A O 1
ATOM 2176 N N . ALA A 1 282 ? -15.374 3.633 21.090 1.00 94.69 282 ALA A N 1
ATOM 2177 C CA . ALA A 1 282 ? -15.005 4.199 22.387 1.00 94.69 282 ALA A CA 1
ATOM 2178 C C . ALA A 1 282 ? -15.832 5.449 22.740 1.00 94.69 282 ALA A C 1
ATOM 2180 O O . ALA A 1 282 ? -16.130 5.677 23.909 1.00 94.69 282 ALA A O 1
ATOM 2181 N N . ALA A 1 283 ? -16.237 6.228 21.733 1.00 96.25 283 ALA A N 1
ATOM 2182 C CA . ALA A 1 283 ? -17.083 7.409 21.889 1.00 96.25 283 ALA A CA 1
ATOM 2183 C C . ALA A 1 283 ? -18.590 7.101 22.007 1.00 96.25 283 ALA A C 1
ATOM 2185 O O . ALA A 1 283 ? -19.391 8.034 22.011 1.00 96.25 283 ALA A O 1
ATOM 2186 N N . GLU A 1 284 ? -18.989 5.823 22.066 1.00 96.06 284 GLU A N 1
ATOM 2187 C CA . GLU A 1 284 ? -20.398 5.392 22.093 1.00 96.06 284 GLU A CA 1
ATOM 2188 C C . GLU A 1 284 ? -21.217 5.985 20.926 1.00 96.06 284 GLU A C 1
ATOM 2190 O O . GLU A 1 284 ? -22.395 6.326 21.062 1.00 96.06 284 GLU A O 1
ATOM 2195 N N . ALA A 1 285 ? -20.585 6.129 19.754 1.00 96.56 285 ALA A N 1
ATOM 2196 C CA . ALA A 1 285 ? -21.235 6.666 18.567 1.00 96.56 285 ALA A CA 1
ATOM 2197 C C . ALA A 1 285 ? -22.443 5.809 18.160 1.00 96.56 285 ALA A C 1
ATOM 2199 O O . ALA A 1 285 ? -22.436 4.580 18.263 1.00 96.56 285 ALA A O 1
ATOM 2200 N N . SER A 1 286 ? -23.486 6.456 17.634 1.00 96.56 286 SER A N 1
ATOM 2201 C CA . SER A 1 286 ? -24.652 5.733 17.130 1.00 96.56 286 SER A CA 1
ATOM 2202 C C . SER A 1 286 ? -24.263 4.805 15.973 1.00 96.56 286 SER A C 1
ATOM 2204 O O . SER A 1 286 ? -23.399 5.128 15.153 1.00 96.56 286 SER A O 1
ATOM 2206 N N . GLY A 1 287 ? -24.945 3.661 15.852 1.00 94.62 287 GLY A N 1
ATOM 2207 C CA . GLY A 1 287 ? -24.694 2.717 14.757 1.00 94.62 287 GLY A CA 1
ATOM 2208 C C . GLY A 1 287 ? -24.854 3.351 13.369 1.00 94.62 287 GLY A C 1
ATOM 2209 O O . GLY A 1 287 ? -24.117 3.003 12.450 1.00 94.62 287 GLY A O 1
ATOM 2210 N N . ALA A 1 288 ? -25.748 4.337 13.234 1.00 96.12 288 ALA A N 1
ATOM 2211 C CA . ALA A 1 288 ? -25.919 5.110 12.006 1.00 96.12 288 ALA A CA 1
ATOM 2212 C C . ALA A 1 288 ? -24.684 5.961 11.670 1.00 96.12 288 ALA A C 1
ATOM 2214 O O . ALA A 1 288 ? -24.252 5.968 10.520 1.00 96.12 288 ALA A O 1
ATOM 2215 N N . LEU A 1 289 ? -24.083 6.633 12.662 1.00 95.50 289 LEU A N 1
ATOM 2216 C CA . LEU A 1 289 ? -22.857 7.410 12.459 1.00 95.50 289 LEU A CA 1
ATOM 2217 C C . LEU A 1 289 ? -21.680 6.498 12.097 1.00 95.50 289 LEU A C 1
ATOM 2219 O O . LEU A 1 289 ? -20.923 6.806 11.181 1.00 95.50 289 LEU A O 1
ATOM 2223 N N . MET A 1 290 ? -21.559 5.354 12.771 1.00 95.44 290 MET A N 1
ATOM 2224 C CA . MET A 1 290 ? -20.515 4.373 12.478 1.00 95.44 290 MET A CA 1
ATOM 2225 C C . MET A 1 290 ? -20.664 3.794 11.065 1.00 95.44 290 MET A C 1
ATOM 2227 O O . MET A 1 290 ? -19.691 3.738 10.315 1.00 95.44 290 MET A O 1
ATOM 2231 N N . ALA A 1 291 ? -21.884 3.432 10.659 1.00 94.94 291 ALA A N 1
ATOM 2232 C CA . ALA A 1 291 ? -22.166 2.970 9.304 1.00 94.94 291 ALA A CA 1
ATOM 2233 C C . ALA A 1 291 ? -21.882 4.059 8.257 1.00 94.94 291 ALA A C 1
ATOM 2235 O O . ALA A 1 291 ? -21.259 3.769 7.238 1.00 94.94 291 ALA A O 1
ATOM 2236 N N . ALA A 1 292 ? -22.272 5.310 8.514 1.00 96.25 292 ALA A N 1
ATOM 2237 C CA . ALA A 1 292 ? -21.996 6.437 7.624 1.00 96.25 292 ALA A CA 1
ATOM 2238 C C . ALA A 1 292 ? -20.486 6.691 7.462 1.00 96.25 292 ALA A C 1
ATOM 2240 O O . ALA A 1 292 ? -20.006 6.839 6.341 1.00 96.25 292 ALA A O 1
ATOM 2241 N N . ALA A 1 293 ? -19.719 6.672 8.555 1.00 95.25 293 ALA A N 1
ATOM 2242 C CA . ALA A 1 293 ? -18.267 6.851 8.512 1.00 95.25 293 ALA A CA 1
ATOM 2243 C C . ALA A 1 293 ? -17.570 5.730 7.718 1.00 95.25 293 ALA A C 1
ATOM 2245 O O . ALA A 1 293 ? -16.720 5.997 6.864 1.00 95.25 293 ALA A O 1
ATOM 2246 N N . MET A 1 294 ? -17.965 4.473 7.948 1.00 95.25 294 MET A N 1
ATOM 2247 C CA . MET A 1 294 ? -17.376 3.322 7.258 1.00 95.25 294 MET A CA 1
ATOM 2248 C C . MET A 1 294 ? -17.771 3.261 5.779 1.00 95.25 294 MET A C 1
ATOM 2250 O O . MET A 1 294 ? -16.920 3.002 4.932 1.00 95.25 294 MET A O 1
ATOM 2254 N N . THR A 1 295 ? -19.032 3.547 5.444 1.00 95.38 295 THR A N 1
ATOM 2255 C CA . THR A 1 295 ? -19.489 3.598 4.043 1.00 95.38 295 THR A CA 1
ATOM 2256 C C . THR A 1 295 ? -18.872 4.766 3.282 1.00 95.38 295 THR A C 1
ATOM 2258 O O . THR A 1 295 ? -18.481 4.582 2.134 1.00 95.38 295 THR A O 1
ATOM 2261 N N . GLY A 1 296 ? -18.695 5.929 3.916 1.00 96.38 296 GLY A N 1
ATOM 2262 C CA . GLY A 1 296 ? -17.966 7.057 3.331 1.00 96.38 296 GLY A CA 1
ATOM 2263 C C . GLY A 1 296 ? -16.504 6.716 3.034 1.00 96.38 296 GLY A C 1
ATOM 2264 O O . GLY A 1 296 ? -16.017 6.983 1.937 1.00 96.38 296 GLY A O 1
ATOM 2265 N N . THR A 1 297 ? -15.828 6.045 3.971 1.00 95.00 297 THR A N 1
ATOM 2266 C CA . THR A 1 297 ? -14.445 5.577 3.777 1.00 95.00 297 THR A CA 1
ATOM 2267 C C . THR A 1 297 ? -14.357 4.529 2.663 1.00 95.00 297 THR A C 1
ATOM 2269 O O . THR A 1 297 ? -13.491 4.618 1.795 1.00 95.00 297 THR A O 1
ATOM 2272 N N . GLY A 1 298 ? -15.294 3.577 2.630 1.00 93.88 298 GLY A N 1
ATOM 2273 C CA . GLY A 1 298 ? -15.387 2.575 1.567 1.00 93.88 298 GLY A CA 1
ATOM 2274 C C . GLY A 1 298 ? -15.640 3.194 0.190 1.00 93.88 298 GLY A C 1
ATOM 2275 O O . GLY A 1 298 ? -14.971 2.833 -0.773 1.00 93.88 298 GLY A O 1
ATOM 2276 N N . ALA A 1 299 ? -16.539 4.176 0.090 1.00 96.94 299 ALA A N 1
ATOM 2277 C CA . ALA A 1 299 ? -16.809 4.888 -1.158 1.00 96.94 299 ALA A CA 1
ATOM 2278 C C . ALA A 1 299 ? -15.573 5.644 -1.669 1.00 96.94 299 ALA A C 1
ATOM 2280 O O . ALA A 1 299 ? -15.266 5.582 -2.861 1.00 96.94 299 ALA A O 1
ATOM 2281 N N . ALA A 1 300 ? -14.834 6.307 -0.773 1.00 95.50 300 ALA A N 1
ATOM 2282 C CA . ALA A 1 300 ? -13.573 6.958 -1.118 1.00 95.50 300 ALA A CA 1
ATOM 2283 C C . ALA A 1 300 ? -12.537 5.945 -1.635 1.00 95.50 300 ALA A C 1
ATOM 2285 O O . ALA A 1 300 ? -11.886 6.202 -2.647 1.00 95.50 300 ALA A O 1
ATOM 2286 N N . LEU A 1 301 ? -12.427 4.773 -0.999 1.00 93.75 301 LEU A N 1
ATOM 2287 C CA . LEU A 1 301 ? -11.539 3.697 -1.443 1.00 93.75 301 LEU A CA 1
ATOM 2288 C C . LEU A 1 301 ? -11.917 3.168 -2.832 1.00 93.75 301 LEU A C 1
ATOM 2290 O O . LEU A 1 301 ? -11.056 3.068 -3.702 1.00 93.75 301 LEU A O 1
ATOM 2294 N N . CYS A 1 302 ? -13.200 2.896 -3.079 1.00 95.06 302 CYS A N 1
ATOM 2295 C CA . CYS A 1 302 ? -13.677 2.475 -4.398 1.00 95.06 302 CYS A CA 1
ATOM 2296 C C . CYS A 1 302 ? -13.386 3.527 -5.479 1.00 95.06 302 CYS A C 1
ATOM 2298 O O . CYS A 1 302 ? -13.001 3.175 -6.594 1.00 95.06 302 CYS A O 1
ATOM 2300 N N . LEU A 1 303 ? -13.531 4.815 -5.155 1.00 95.88 303 LEU A N 1
ATOM 2301 C CA . LEU A 1 303 ? -13.215 5.906 -6.074 1.00 95.88 303 LEU A CA 1
ATOM 2302 C C . LEU A 1 303 ? -11.711 5.981 -6.374 1.00 95.88 303 LEU A C 1
ATOM 2304 O O . LEU A 1 303 ? -11.340 6.120 -7.538 1.00 95.88 303 LEU A O 1
ATOM 2308 N N . MET A 1 304 ? -10.851 5.820 -5.365 1.00 94.19 304 MET A N 1
ATOM 2309 C CA . MET A 1 304 ? -9.397 5.739 -5.557 1.00 94.19 304 MET A CA 1
ATOM 2310 C C . MET A 1 304 ? -9.015 4.566 -6.467 1.00 94.19 304 MET A C 1
ATOM 2312 O O . MET A 1 304 ? -8.310 4.768 -7.452 1.00 94.19 304 MET A O 1
ATOM 2316 N N . ILE A 1 305 ? -9.554 3.369 -6.213 1.00 92.81 305 ILE A N 1
ATOM 2317 C CA . ILE A 1 305 ? -9.315 2.182 -7.052 1.00 92.81 305 ILE A CA 1
ATOM 2318 C C . ILE A 1 305 ? -9.808 2.414 -8.487 1.00 92.81 305 ILE A C 1
ATOM 2320 O O . ILE A 1 305 ? -9.125 2.053 -9.441 1.00 92.81 305 ILE A O 1
ATOM 2324 N N . SER A 1 306 ? -10.959 3.066 -8.673 1.00 95.56 306 SER A N 1
ATOM 2325 C CA . SER A 1 306 ? -11.461 3.392 -10.013 1.00 95.56 306 SER A CA 1
ATOM 2326 C C . SER A 1 306 ? -10.541 4.352 -10.771 1.00 95.56 306 SER A C 1
ATOM 2328 O O . SER A 1 306 ? -10.372 4.184 -11.979 1.00 95.56 306 SER A O 1
ATOM 2330 N N . ILE A 1 307 ? -9.957 5.346 -10.094 1.00 94.31 307 ILE A N 1
ATOM 2331 C CA . ILE A 1 307 ? -8.980 6.262 -10.701 1.00 94.31 307 ILE A CA 1
ATOM 2332 C C . ILE A 1 307 ? -7.725 5.488 -11.112 1.00 94.31 307 ILE A C 1
ATOM 2334 O O . ILE A 1 307 ? -7.254 5.665 -12.234 1.00 94.31 307 ILE A O 1
ATOM 2338 N N . VAL A 1 308 ? -7.233 4.596 -10.249 1.00 92.38 308 VAL A N 1
ATOM 2339 C CA . VAL A 1 308 ? -6.076 3.739 -10.544 1.00 92.38 308 VAL A CA 1
ATOM 2340 C C . VAL A 1 308 ? -6.351 2.836 -11.743 1.00 92.38 308 VAL A C 1
ATOM 2342 O O . VAL A 1 308 ? -5.546 2.824 -12.663 1.00 92.38 308 VAL A O 1
ATOM 2345 N N . ASN A 1 309 ? -7.493 2.144 -11.794 1.00 92.94 309 ASN A N 1
ATOM 2346 C CA . ASN A 1 309 ? -7.835 1.267 -12.921 1.00 92.94 309 ASN A CA 1
ATOM 2347 C C . ASN A 1 309 ? -7.865 2.029 -14.252 1.00 92.94 309 ASN A C 1
ATOM 2349 O O . ASN A 1 309 ? -7.300 1.562 -15.233 1.00 92.94 309 ASN A O 1
ATOM 2353 N N . ARG A 1 310 ? -8.439 3.242 -14.276 1.00 91.38 310 ARG A N 1
ATOM 2354 C CA . ARG A 1 310 ? -8.383 4.111 -15.466 1.00 91.38 310 ARG A CA 1
ATOM 2355 C C . ARG A 1 310 ? -6.950 4.503 -15.824 1.00 91.38 310 ARG A C 1
ATOM 2357 O O . ARG A 1 310 ? -6.620 4.613 -17.001 1.00 91.38 310 ARG A O 1
ATOM 2364 N N . GLY A 1 311 ? -6.106 4.736 -14.822 1.00 89.62 311 GLY A N 1
ATOM 2365 C CA . GLY A 1 311 ? -4.677 4.984 -15.007 1.00 89.62 311 GLY A CA 1
ATOM 2366 C C . GLY A 1 311 ? -3.951 3.786 -15.621 1.00 89.62 311 GLY A C 1
ATOM 2367 O O . GLY A 1 311 ? -3.190 3.969 -16.562 1.00 89.62 311 GLY A O 1
ATOM 2368 N N . VAL A 1 31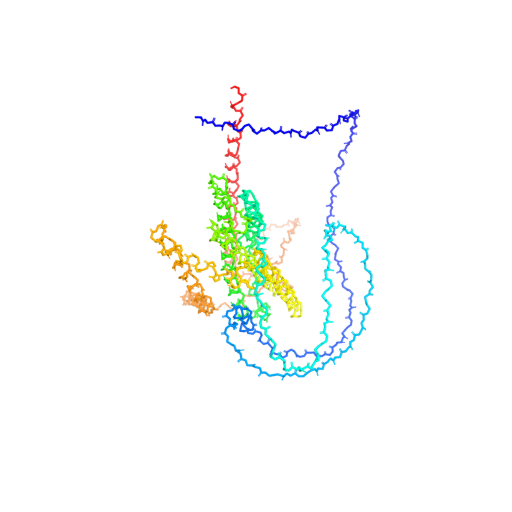2 ? -4.232 2.568 -15.153 1.00 89.06 312 VAL A N 1
ATOM 2369 C CA . VAL A 1 312 ? -3.662 1.321 -15.694 1.00 89.06 312 VAL A CA 1
ATOM 2370 C C . VAL A 1 312 ? -4.114 1.091 -17.138 1.00 89.06 312 VAL A C 1
ATOM 2372 O O . VAL A 1 312 ? -3.278 0.841 -18.002 1.00 89.06 312 VAL A O 1
ATOM 2375 N N . GLU A 1 313 ? -5.408 1.263 -17.417 1.00 87.94 313 GLU A N 1
ATOM 2376 C CA . GLU A 1 313 ? -5.985 1.115 -18.759 1.00 87.94 313 GLU A CA 1
ATOM 2377 C C . GLU A 1 313 ? -5.387 2.126 -19.755 1.00 87.94 313 GLU A C 1
ATOM 2379 O O . GLU A 1 313 ? -5.076 1.783 -20.893 1.00 87.94 313 GLU A O 1
ATOM 2384 N N . SER A 1 314 ? -5.186 3.376 -19.325 1.00 86.12 314 SER A N 1
ATOM 2385 C CA . SER A 1 314 ? -4.653 4.447 -20.182 1.00 86.12 314 SER A CA 1
ATOM 2386 C C . SER A 1 314 ? -3.124 4.542 -20.219 1.00 86.12 314 SER A C 1
ATOM 2388 O O . SER A 1 314 ? -2.589 5.225 -21.095 1.00 86.12 314 SER A O 1
ATOM 2390 N N . GLY A 1 315 ? -2.421 3.864 -19.307 1.00 76.69 315 GLY A N 1
ATOM 2391 C CA . GLY A 1 315 ? -0.984 4.027 -19.067 1.00 76.69 315 GLY A CA 1
ATOM 2392 C C . GLY A 1 315 ? -0.076 3.615 -20.227 1.00 76.69 315 GLY A C 1
ATOM 2393 O O . GLY A 1 315 ? 1.067 4.055 -20.268 1.00 76.69 315 GLY A O 1
ATOM 2394 N N . GLY A 1 316 ? -0.592 2.837 -21.181 1.00 67.19 316 GLY A N 1
ATOM 2395 C CA . GLY A 1 316 ? 0.181 2.260 -22.277 1.00 67.19 316 GLY A CA 1
ATOM 2396 C C . GLY A 1 316 ? 0.533 3.188 -23.434 1.00 67.19 316 GLY A C 1
ATOM 2397 O O . GLY A 1 316 ? 1.604 3.105 -24.019 1.00 67.19 316 GLY A O 1
ATOM 2398 N N . GLY A 1 317 ? -0.377 4.092 -23.805 1.00 65.44 317 GLY A N 1
ATOM 2399 C CA . GLY A 1 317 ? -0.308 4.735 -25.122 1.00 65.44 317 GLY A CA 1
ATOM 2400 C C . GLY A 1 317 ? -0.419 3.720 -26.279 1.00 65.44 317 GLY A C 1
ATOM 2401 O O . GLY A 1 317 ? 0.014 2.581 -26.195 1.00 65.44 317 GLY A O 1
ATOM 2402 N N . ASN A 1 318 ? -1.070 4.104 -27.378 1.00 68.19 318 ASN A N 1
ATOM 2403 C CA . ASN A 1 318 ? -1.151 3.320 -28.627 1.00 68.19 318 ASN A CA 1
ATOM 2404 C C . ASN A 1 318 ? -1.603 1.836 -28.548 1.00 68.19 318 ASN A C 1
ATOM 2406 O O . ASN A 1 318 ? -1.514 1.147 -29.557 1.00 68.19 318 ASN A O 1
ATOM 2410 N N . GLY A 1 319 ? -2.165 1.371 -27.427 1.00 76.06 319 GLY A N 1
ATOM 2411 C CA . GLY A 1 319 ? -2.743 0.027 -27.283 1.00 76.06 319 GLY A CA 1
ATOM 2412 C C . GLY A 1 319 ? -1.977 -0.932 -26.365 1.00 76.06 319 GLY A C 1
ATOM 2413 O O . GLY A 1 319 ? -2.523 -1.983 -26.045 1.00 76.06 319 GLY A O 1
ATOM 2414 N N . ASP A 1 320 ? -0.788 -0.565 -25.881 1.00 75.31 320 ASP A N 1
ATOM 2415 C CA . ASP A 1 320 ? 0.051 -1.453 -25.064 1.00 75.31 320 ASP A CA 1
ATOM 2416 C C . ASP A 1 320 ? -0.148 -1.207 -23.559 1.00 75.31 320 ASP A C 1
ATOM 2418 O O . ASP A 1 320 ? 0.680 -0.566 -22.922 1.00 75.31 320 ASP A O 1
ATOM 2422 N N . SER A 1 321 ? -1.246 -1.670 -22.953 1.00 82.69 321 SER A N 1
ATOM 2423 C CA . SER A 1 321 ? -1.477 -1.509 -21.502 1.00 82.69 321 SER A CA 1
ATOM 2424 C C . SER A 1 321 ? -0.972 -2.700 -20.672 1.00 82.69 321 SER A C 1
ATOM 2426 O O . SER A 1 321 ? -0.820 -3.810 -21.176 1.00 82.69 321 SER A O 1
ATOM 2428 N N . TYR A 1 322 ? -0.776 -2.495 -19.361 1.00 81.62 322 TYR A N 1
ATOM 2429 C CA . TYR A 1 322 ? -0.548 -3.592 -18.398 1.00 81.62 322 TYR A CA 1
ATOM 2430 C C . TYR A 1 322 ? -1.799 -4.444 -18.126 1.00 81.62 322 TYR A C 1
ATOM 2432 O O . TYR A 1 322 ? -1.754 -5.356 -17.305 1.00 81.62 322 TYR A O 1
ATOM 2440 N N . GLY A 1 323 ? -2.920 -4.125 -18.775 1.00 88.06 323 GLY A N 1
ATOM 2441 C CA . GLY A 1 323 ? -4.225 -4.740 -18.566 1.00 88.06 323 GLY A CA 1
ATOM 2442 C C . GLY A 1 323 ? -5.339 -3.708 -18.407 1.00 88.06 323 GLY A C 1
ATOM 2443 O O . GLY A 1 323 ? -5.177 -2.532 -18.743 1.00 88.06 323 GLY A O 1
ATOM 2444 N N . ALA A 1 324 ? -6.491 -4.164 -17.917 1.00 89.62 324 ALA A N 1
ATOM 2445 C CA . ALA A 1 324 ? -7.684 -3.346 -17.690 1.00 89.62 324 ALA A CA 1
ATOM 2446 C C . ALA A 1 324 ? -7.881 -2.994 -16.207 1.00 89.62 324 ALA A C 1
ATOM 2448 O O . ALA A 1 324 ? -8.648 -2.091 -15.866 1.00 89.62 324 ALA A O 1
ATOM 2449 N N . THR A 1 325 ? -7.218 -3.721 -15.308 1.00 93.75 325 THR A N 1
ATOM 2450 C CA . THR A 1 325 ? -7.439 -3.629 -13.868 1.00 93.75 325 THR A CA 1
ATOM 2451 C C . THR A 1 325 ? -6.133 -3.605 -13.083 1.00 93.75 325 THR A C 1
ATOM 2453 O O . THR A 1 325 ? -5.082 -4.047 -13.540 1.00 93.75 325 THR A O 1
ATOM 2456 N N . ILE A 1 326 ? -6.211 -3.131 -11.841 1.00 93.75 326 ILE A N 1
ATOM 2457 C CA . ILE A 1 326 ? -5.122 -3.227 -10.867 1.00 93.75 326 ILE A CA 1
ATOM 2458 C C . ILE A 1 326 ? -4.653 -4.674 -10.641 1.00 93.75 326 ILE A C 1
ATOM 2460 O O . ILE A 1 326 ? -3.484 -4.902 -10.346 1.00 93.75 326 ILE A O 1
ATOM 2464 N N . TYR A 1 327 ? -5.540 -5.659 -10.802 1.00 94.38 327 TYR A N 1
ATOM 2465 C CA . TYR A 1 327 ? -5.163 -7.067 -10.712 1.00 94.38 327 TYR A CA 1
ATOM 2466 C C . TYR A 1 327 ? -4.199 -7.452 -11.814 1.00 94.38 327 TYR A C 1
ATOM 2468 O O . TYR A 1 327 ? -3.192 -8.088 -11.525 1.00 94.38 327 TYR A O 1
ATOM 2476 N N . ASP A 1 328 ? -4.464 -7.009 -13.040 1.00 94.00 328 ASP A N 1
ATOM 2477 C CA . ASP A 1 328 ? -3.581 -7.276 -14.170 1.00 94.00 328 ASP A CA 1
ATOM 2478 C C . ASP A 1 328 ? -2.188 -6.700 -13.894 1.00 94.00 328 ASP A C 1
ATOM 2480 O O . ASP A 1 328 ? -1.194 -7.408 -14.027 1.00 94.00 328 ASP A O 1
ATOM 2484 N N . LEU A 1 329 ? -2.119 -5.482 -13.342 1.00 93.88 329 LEU A N 1
ATOM 2485 C CA . LEU A 1 329 ? -0.865 -4.872 -12.895 1.00 93.88 329 LEU A CA 1
ATOM 2486 C C . LEU A 1 329 ? -0.136 -5.725 -11.837 1.00 93.88 329 LEU A C 1
ATOM 2488 O O . LEU A 1 329 ? 1.062 -5.976 -11.981 1.00 93.88 329 LEU A O 1
ATOM 2492 N N . PHE A 1 330 ? -0.835 -6.200 -10.800 1.00 95.12 330 PHE A N 1
ATOM 2493 C CA . PHE A 1 330 ? -0.236 -7.068 -9.779 1.00 95.12 330 PHE A CA 1
ATOM 2494 C C . PHE A 1 330 ? 0.237 -8.404 -10.357 1.00 95.12 330 PHE A C 1
ATOM 2496 O O . PHE A 1 330 ? 1.311 -8.882 -9.994 1.00 95.12 330 PHE A O 1
ATOM 2503 N N . THR A 1 331 ? -0.543 -9.012 -11.254 1.00 95.38 331 THR A N 1
ATOM 2504 C CA . THR A 1 331 ? -0.168 -10.274 -11.902 1.00 95.38 331 THR A CA 1
ATOM 2505 C C . THR A 1 331 ? 1.034 -10.091 -12.820 1.00 95.38 331 THR A C 1
ATOM 2507 O O . THR A 1 331 ? 1.958 -10.898 -12.756 1.00 95.38 331 THR A O 1
ATOM 2510 N N . HIS A 1 332 ? 1.085 -9.001 -13.591 1.00 95.19 332 HIS A N 1
ATOM 2511 C CA . HIS A 1 332 ? 2.227 -8.645 -14.432 1.00 95.19 332 HIS A CA 1
ATOM 2512 C C . HIS A 1 332 ? 3.485 -8.457 -13.586 1.00 95.19 332 HIS A C 1
ATOM 2514 O O . HIS A 1 332 ? 4.511 -9.077 -13.856 1.00 95.19 332 HIS A O 1
ATOM 2520 N N . TYR A 1 333 ? 3.383 -7.700 -12.489 1.00 95.94 333 TYR A N 1
ATOM 2521 C CA . TYR A 1 333 ? 4.479 -7.539 -11.536 1.00 95.94 333 TYR A CA 1
ATOM 2522 C C . TYR A 1 333 ? 4.940 -8.882 -10.952 1.00 95.94 333 TYR A C 1
ATOM 2524 O O . TYR A 1 333 ? 6.137 -9.158 -10.933 1.00 95.94 333 TYR A O 1
ATOM 2532 N N . ALA A 1 334 ? 4.019 -9.745 -10.519 1.00 95.19 334 ALA A N 1
ATOM 2533 C CA . ALA A 1 334 ? 4.360 -11.055 -9.967 1.00 95.19 334 ALA A CA 1
ATOM 2534 C C . ALA A 1 334 ? 5.062 -11.958 -10.996 1.00 95.19 334 ALA A C 1
ATOM 2536 O O . ALA A 1 334 ? 6.040 -12.628 -10.659 1.00 95.19 334 ALA A O 1
ATOM 2537 N N . VAL A 1 335 ? 4.603 -11.950 -12.253 1.00 95.62 335 VAL A N 1
ATOM 2538 C CA . VAL A 1 335 ? 5.226 -12.693 -13.357 1.00 95.62 335 VAL A CA 1
ATOM 2539 C C . VAL A 1 335 ? 6.639 -12.179 -13.619 1.00 95.62 335 VAL A C 1
ATOM 2541 O O . VAL A 1 335 ? 7.572 -12.980 -13.645 1.00 95.62 335 VAL A O 1
ATOM 2544 N N . LEU A 1 336 ? 6.823 -10.863 -13.747 1.00 94.69 336 LEU A N 1
ATOM 2545 C CA . LEU A 1 336 ? 8.145 -10.265 -13.946 1.00 94.69 336 LEU A CA 1
ATOM 2546 C C . LEU A 1 336 ? 9.080 -10.532 -12.766 1.00 94.69 336 LEU A C 1
ATOM 2548 O O . LEU A 1 336 ? 10.258 -10.820 -12.964 1.00 94.69 336 LEU A O 1
ATOM 2552 N N . LEU A 1 337 ? 8.567 -10.465 -11.537 1.00 94.25 337 LEU A N 1
ATOM 2553 C CA . LEU A 1 337 ? 9.341 -10.730 -10.330 1.00 94.25 337 LEU A CA 1
ATOM 2554 C C . LEU A 1 337 ? 9.802 -12.191 -10.284 1.00 94.25 337 LEU A C 1
ATOM 2556 O O . LEU A 1 337 ? 10.958 -12.463 -9.965 1.00 94.25 337 LEU A O 1
ATOM 2560 N N . PHE A 1 338 ? 8.933 -13.132 -10.657 1.00 93.81 338 PHE A N 1
ATOM 2561 C CA . PHE A 1 338 ? 9.280 -14.549 -10.731 1.00 93.81 338 PHE A CA 1
ATOM 2562 C C . PHE A 1 338 ? 10.278 -14.844 -11.859 1.00 93.81 338 PHE A C 1
ATOM 2564 O O . PHE A 1 338 ? 11.231 -15.599 -11.660 1.00 93.81 338 PHE A O 1
ATOM 2571 N N . GLN A 1 339 ? 10.108 -14.219 -13.026 1.00 94.06 339 GLN A N 1
ATOM 2572 C CA . GLN A 1 339 ? 11.062 -14.313 -14.135 1.00 94.06 339 GLN A CA 1
ATOM 2573 C C . GLN A 1 339 ? 12.432 -13.752 -13.742 1.00 94.06 339 GLN A C 1
ATOM 2575 O O . GLN A 1 339 ? 13.454 -14.378 -14.011 1.00 94.06 339 GLN A O 1
ATOM 2580 N N . ALA A 1 340 ? 12.466 -12.610 -13.053 1.00 92.19 340 ALA A N 1
ATOM 2581 C CA . ALA A 1 340 ? 13.702 -12.026 -12.550 1.00 92.19 340 ALA A CA 1
ATOM 2582 C C . ALA A 1 340 ? 14.377 -12.938 -11.518 1.00 92.19 340 ALA A C 1
ATOM 2584 O O . ALA A 1 340 ? 15.581 -13.162 -11.617 1.00 92.19 340 ALA A O 1
ATOM 2585 N N . ALA A 1 341 ? 13.610 -13.528 -10.596 1.00 92.62 341 ALA A N 1
ATOM 2586 C CA . ALA A 1 341 ? 14.131 -14.414 -9.557 1.00 92.62 341 ALA A CA 1
ATOM 2587 C C . ALA A 1 341 ? 14.666 -15.754 -10.096 1.00 92.62 341 ALA A C 1
ATOM 2589 O O . ALA A 1 341 ? 15.538 -16.359 -9.475 1.00 92.62 341 ALA A O 1
ATOM 2590 N N . THR A 1 342 ? 14.152 -16.225 -11.236 1.00 93.00 342 THR A N 1
ATOM 2591 C CA . THR A 1 342 ? 14.547 -17.503 -11.859 1.00 93.00 342 THR A CA 1
ATOM 2592 C C . THR A 1 342 ? 15.602 -17.355 -12.956 1.00 93.00 342 THR A C 1
ATOM 2594 O O . THR A 1 342 ? 16.123 -18.357 -13.440 1.00 93.00 342 THR A O 1
ATOM 2597 N N . ASN A 1 343 ? 15.952 -16.127 -13.341 1.00 91.88 343 ASN A N 1
ATOM 2598 C CA . ASN A 1 343 ? 16.967 -15.874 -14.355 1.00 91.88 343 ASN A CA 1
ATOM 2599 C C . ASN A 1 343 ? 18.384 -16.076 -13.788 1.00 91.88 343 ASN A C 1
ATOM 2601 O O . ASN A 1 343 ? 18.785 -15.396 -12.845 1.00 91.88 343 ASN A O 1
ATOM 2605 N N . GLU A 1 344 ? 19.167 -16.965 -14.404 1.00 78.44 344 GLU A N 1
ATOM 2606 C CA . GLU A 1 344 ? 20.548 -17.276 -14.000 1.00 78.44 344 GLU A CA 1
ATOM 2607 C C . GLU A 1 344 ? 21.492 -16.063 -14.052 1.00 78.44 344 GLU A C 1
ATOM 2609 O O . GLU A 1 344 ? 22.506 -16.031 -13.358 1.00 78.44 344 GLU A O 1
ATOM 2614 N N . ALA A 1 345 ? 21.159 -15.046 -14.852 1.00 84.62 345 ALA A N 1
ATOM 2615 C CA . ALA A 1 345 ? 21.952 -13.826 -14.978 1.00 84.62 345 ALA A CA 1
ATOM 2616 C C . ALA A 1 345 ? 21.685 -12.786 -13.869 1.00 84.62 345 ALA A C 1
ATOM 2618 O O . ALA A 1 345 ? 22.342 -11.744 -13.841 1.00 84.62 345 ALA A O 1
ATOM 2619 N N . SER A 1 346 ? 20.717 -13.020 -12.979 1.00 76.06 346 SER A N 1
ATOM 2620 C CA . SER A 1 346 ? 20.300 -12.081 -11.932 1.00 76.06 346 SER A CA 1
ATOM 2621 C C . SER A 1 346 ? 20.763 -12.551 -10.537 1.00 76.06 346 SER A C 1
ATOM 2623 O O . SER A 1 346 ? 21.155 -13.708 -10.369 1.00 76.06 346 SER A O 1
ATOM 2625 N N . PRO A 1 347 ? 20.707 -11.703 -9.487 1.00 77.00 347 PRO A N 1
ATOM 2626 C CA . PRO A 1 347 ? 20.897 -12.122 -8.091 1.00 77.00 347 PRO A CA 1
ATOM 2627 C C . PRO A 1 347 ? 19.703 -12.964 -7.569 1.00 77.00 347 PRO A C 1
ATOM 2629 O O . PRO A 1 347 ? 19.150 -12.707 -6.496 1.00 77.00 347 PRO A O 1
ATOM 2632 N N . GLY A 1 348 ? 19.297 -13.971 -8.347 1.00 78.12 348 GLY A N 1
ATOM 2633 C CA . GLY A 1 348 ? 18.063 -14.745 -8.225 1.00 78.12 348 GLY A CA 1
ATOM 2634 C C . GLY A 1 348 ? 17.827 -15.413 -6.868 1.00 78.12 348 GLY A C 1
ATOM 2635 O O . GLY A 1 348 ? 16.716 -15.296 -6.347 1.00 78.12 348 GLY A O 1
ATOM 2636 N N . PRO A 1 349 ? 18.833 -16.030 -6.208 1.00 87.69 349 PRO A N 1
ATOM 2637 C CA . PRO A 1 349 ? 18.606 -16.705 -4.929 1.00 87.69 349 PRO A CA 1
ATOM 2638 C C . PRO A 1 349 ? 18.104 -15.773 -3.823 1.00 87.69 349 PRO A C 1
ATOM 2640 O O . PRO A 1 349 ? 17.269 -16.175 -3.014 1.00 87.69 349 PRO A O 1
ATOM 2643 N N . LEU A 1 350 ? 18.578 -14.521 -3.795 1.00 89.00 350 LEU A N 1
ATOM 2644 C CA . LEU A 1 350 ? 18.168 -13.555 -2.775 1.00 89.00 350 LEU A CA 1
ATOM 2645 C C . LEU A 1 350 ? 16.731 -13.077 -3.010 1.00 89.00 350 LEU A C 1
ATOM 2647 O O . LEU A 1 350 ? 15.958 -12.974 -2.061 1.00 89.00 350 LEU A O 1
ATOM 2651 N N . GLN A 1 351 ? 16.360 -12.830 -4.270 1.00 89.31 351 GLN A N 1
ATOM 2652 C CA . GLN A 1 351 ? 14.993 -12.446 -4.630 1.00 89.31 351 GLN A CA 1
ATOM 2653 C C . GLN A 1 351 ? 14.006 -13.576 -4.327 1.00 89.31 351 GLN A C 1
ATOM 2655 O O . GLN A 1 351 ? 12.965 -13.335 -3.721 1.00 89.31 351 GLN A O 1
ATOM 2660 N N . LEU A 1 352 ? 14.359 -14.817 -4.669 1.00 90.00 352 LEU A N 1
ATOM 2661 C CA . LEU A 1 352 ? 13.530 -15.981 -4.372 1.00 90.00 352 LEU A CA 1
ATOM 2662 C C . LEU A 1 352 ? 13.365 -16.186 -2.861 1.00 90.00 352 LEU A C 1
ATOM 2664 O O . LEU A 1 352 ? 12.249 -16.403 -2.392 1.00 90.00 352 LEU A O 1
ATOM 2668 N N . ALA A 1 353 ? 14.451 -16.069 -2.090 1.00 92.38 353 ALA A N 1
ATOM 2669 C CA . ALA A 1 353 ? 14.393 -16.154 -0.634 1.00 92.38 353 ALA A CA 1
ATOM 2670 C C . ALA A 1 353 ? 13.498 -15.059 -0.037 1.00 92.38 353 ALA A C 1
ATOM 2672 O O . ALA A 1 353 ? 12.690 -15.356 0.838 1.00 92.38 353 ALA A O 1
ATOM 2673 N N . ALA A 1 354 ? 13.584 -13.824 -0.540 1.00 91.31 354 ALA A N 1
ATOM 2674 C CA . ALA A 1 354 ? 12.717 -12.731 -0.108 1.00 91.31 354 ALA A CA 1
ATOM 2675 C C . ALA A 1 354 ? 11.235 -13.023 -0.395 1.00 91.31 354 ALA A C 1
ATOM 2677 O O . ALA A 1 354 ? 10.406 -12.852 0.494 1.00 91.31 354 ALA A O 1
ATOM 2678 N N . ILE A 1 355 ? 10.901 -13.540 -1.584 1.00 90.06 355 ILE A N 1
ATOM 2679 C CA . ILE A 1 355 ? 9.525 -13.934 -1.938 1.00 90.06 355 ILE A CA 1
ATOM 2680 C C . ILE A 1 355 ? 9.016 -15.036 -1.001 1.00 90.06 355 ILE A C 1
ATOM 2682 O O . ILE A 1 355 ? 7.902 -14.951 -0.489 1.00 90.06 355 ILE A O 1
ATOM 2686 N N . VAL A 1 356 ? 9.827 -16.068 -0.748 1.00 92.88 356 VAL A N 1
ATOM 2687 C CA . VAL A 1 356 ? 9.450 -17.181 0.139 1.00 92.88 356 VAL A CA 1
ATOM 2688 C C . VAL A 1 356 ? 9.253 -16.700 1.576 1.00 92.88 356 VAL A C 1
ATOM 2690 O O . VAL A 1 356 ? 8.277 -17.091 2.217 1.00 92.88 356 VAL A O 1
ATOM 2693 N N . LEU A 1 357 ? 10.147 -15.846 2.079 1.00 92.69 357 LEU A N 1
ATOM 2694 C CA . LEU A 1 357 ? 10.039 -15.267 3.417 1.00 92.69 357 LEU A CA 1
ATOM 2695 C C . LEU A 1 357 ? 8.802 -14.378 3.552 1.00 92.69 357 LEU A C 1
ATOM 2697 O O . LEU A 1 357 ? 8.112 -14.466 4.566 1.00 92.69 357 LEU A O 1
ATOM 2701 N N . GLU A 1 358 ? 8.482 -13.583 2.532 1.00 90.31 358 GLU A N 1
ATOM 2702 C CA . GLU A 1 358 ? 7.288 -12.737 2.524 1.00 90.31 358 GLU A CA 1
ATOM 2703 C C . GLU A 1 358 ? 6.007 -13.580 2.534 1.00 90.31 358 GLU A C 1
ATOM 2705 O O . GLU A 1 358 ? 5.135 -13.376 3.377 1.00 90.31 358 GLU A O 1
ATOM 2710 N N . ILE A 1 359 ? 5.913 -14.602 1.677 1.00 89.94 359 ILE A N 1
ATOM 2711 C CA . ILE A 1 359 ? 4.764 -15.521 1.663 1.00 89.94 359 ILE A CA 1
ATOM 2712 C C . ILE A 1 359 ? 4.629 -16.230 3.015 1.00 89.94 359 ILE A C 1
ATOM 2714 O O . ILE A 1 359 ? 3.528 -16.305 3.563 1.00 89.94 359 ILE A O 1
ATOM 2718 N N . ALA A 1 360 ? 5.731 -16.730 3.578 1.00 92.56 360 ALA A N 1
ATOM 2719 C CA . ALA A 1 360 ? 5.718 -17.370 4.889 1.00 92.56 360 ALA A CA 1
ATOM 2720 C C . ALA A 1 360 ? 5.235 -16.398 5.978 1.00 92.56 360 ALA A C 1
ATOM 2722 O O . ALA A 1 360 ? 4.368 -16.761 6.773 1.00 92.56 360 ALA A O 1
ATOM 2723 N N . SER A 1 361 ? 5.735 -15.159 5.978 1.00 91.25 361 SER A N 1
ATOM 2724 C CA . SER A 1 361 ? 5.318 -14.093 6.895 1.00 91.25 361 SER A CA 1
ATOM 2725 C C . SER A 1 361 ? 3.814 -13.824 6.802 1.00 91.25 361 SER A C 1
ATOM 2727 O O . SER A 1 361 ? 3.118 -13.868 7.819 1.00 91.25 361 SER A O 1
ATOM 2729 N N . LEU A 1 362 ? 3.278 -13.659 5.587 1.00 87.94 362 LEU A N 1
ATOM 2730 C CA . LEU A 1 362 ? 1.847 -13.449 5.354 1.00 87.94 362 LEU A CA 1
ATOM 2731 C C . LEU A 1 362 ? 1.000 -14.641 5.818 1.00 87.94 362 LEU A C 1
ATOM 2733 O O . LEU A 1 362 ? -0.064 -14.447 6.405 1.00 87.94 362 LEU A O 1
ATOM 2737 N N . VAL A 1 363 ? 1.474 -15.875 5.623 1.00 90.44 363 VAL A N 1
ATOM 2738 C CA . VAL A 1 363 ? 0.791 -17.086 6.107 1.00 90.44 363 VAL A CA 1
ATOM 2739 C C . VAL A 1 363 ? 0.781 -17.146 7.634 1.00 90.44 363 VAL A C 1
ATOM 2741 O O . VAL A 1 363 ? -0.270 -17.394 8.227 1.00 90.44 363 VAL A O 1
ATOM 2744 N N . PHE A 1 364 ? 1.912 -16.897 8.300 1.00 88.94 364 PHE A N 1
ATOM 2745 C CA . PHE A 1 364 ? 1.969 -16.854 9.765 1.00 88.94 364 PHE A CA 1
ATOM 2746 C C . PHE A 1 364 ? 1.065 -15.761 10.328 1.00 88.94 364 PHE A C 1
ATOM 2748 O O . PHE A 1 364 ? 0.312 -16.001 11.271 1.00 88.94 364 PHE A O 1
ATOM 2755 N N . MET A 1 365 ? 1.083 -14.587 9.713 1.00 85.50 365 MET A N 1
ATOM 2756 C CA . MET A 1 365 ? 0.249 -13.452 10.075 1.00 85.50 365 MET A CA 1
ATOM 2757 C C . MET A 1 365 ? -1.243 -13.756 9.902 1.00 85.50 365 MET A C 1
ATOM 2759 O O . MET A 1 365 ? -2.027 -13.527 10.825 1.00 85.50 365 MET A O 1
ATOM 2763 N N . ALA A 1 366 ? -1.641 -14.346 8.773 1.00 86.94 366 ALA A N 1
ATOM 2764 C CA . ALA A 1 366 ? -3.009 -14.801 8.550 1.00 86.94 366 ALA A CA 1
ATOM 2765 C C . ALA A 1 366 ? -3.420 -15.852 9.590 1.00 86.94 366 ALA A C 1
ATOM 2767 O O . ALA A 1 366 ? -4.513 -15.772 10.145 1.00 86.94 366 ALA A O 1
ATOM 2768 N N . ASN A 1 367 ? -2.532 -16.790 9.926 1.00 87.94 367 ASN A N 1
ATOM 2769 C CA . ASN A 1 367 ? -2.796 -17.791 10.956 1.00 87.94 367 ASN A CA 1
ATOM 2770 C C . ASN A 1 367 ? -2.984 -17.162 12.345 1.00 87.94 367 ASN A C 1
ATOM 2772 O O . ASN A 1 367 ? -3.910 -17.538 13.062 1.00 87.94 367 ASN A O 1
ATOM 2776 N N . VAL A 1 368 ? -2.159 -16.184 12.727 1.00 84.25 368 VAL A N 1
ATOM 2777 C CA . VAL A 1 368 ? -2.313 -15.451 13.995 1.00 84.25 368 VAL A CA 1
ATOM 2778 C C . VAL A 1 368 ? -3.655 -14.716 14.028 1.00 84.25 368 VAL A C 1
ATOM 2780 O O . VAL A 1 368 ? -4.401 -14.839 15.000 1.00 84.25 368 VAL A O 1
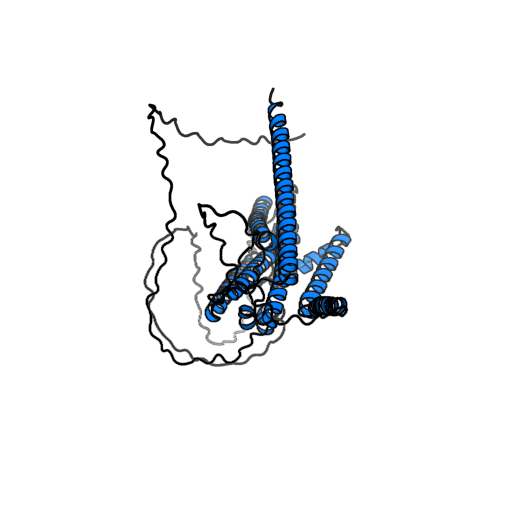ATOM 2783 N N . LEU A 1 369 ? -4.015 -14.022 12.947 1.00 83.56 369 LEU A N 1
ATOM 2784 C CA . LEU A 1 369 ? -5.275 -13.282 12.854 1.00 83.56 369 LEU A CA 1
ATOM 2785 C C . LEU A 1 369 ? -6.509 -14.198 12.821 1.00 83.56 369 LEU A C 1
ATOM 2787 O O . LEU A 1 369 ? -7.550 -13.842 13.368 1.00 83.56 369 LEU A O 1
ATOM 2791 N N . LEU A 1 370 ? -6.432 -15.375 12.200 1.00 84.25 370 LEU A N 1
ATOM 2792 C CA . LEU A 1 370 ? -7.577 -16.282 12.074 1.00 84.25 370 LEU A CA 1
ATOM 2793 C C . LEU A 1 370 ? -7.746 -17.204 13.287 1.00 84.25 370 LEU A C 1
ATOM 2795 O O . LEU A 1 370 ? -8.878 -17.451 13.702 1.00 84.25 370 LEU A O 1
ATOM 2799 N N . PHE A 1 371 ? -6.651 -17.701 13.870 1.00 83.38 371 PHE A N 1
ATOM 2800 C CA . PHE A 1 371 ? -6.700 -18.755 14.889 1.00 83.38 371 PHE A CA 1
ATOM 2801 C C . PHE A 1 371 ? -6.415 -18.276 16.317 1.00 83.38 371 PHE A C 1
ATOM 2803 O O . PHE A 1 371 ? -6.896 -18.903 17.259 1.00 83.38 371 PHE A O 1
ATOM 2810 N N . GLN A 1 372 ? -5.682 -17.174 16.518 1.00 73.38 372 GLN A N 1
ATOM 2811 C CA . GLN A 1 372 ? -5.304 -16.707 17.864 1.00 73.38 372 GLN A CA 1
ATOM 2812 C C . GLN A 1 372 ? -6.200 -15.584 18.415 1.00 73.38 372 GLN A C 1
ATOM 2814 O O . GLN A 1 372 ? -5.957 -15.073 19.509 1.00 73.38 372 GLN A O 1
ATOM 2819 N N . ASN A 1 373 ? -7.275 -15.234 17.706 1.00 63.72 373 ASN A N 1
ATOM 2820 C CA . ASN A 1 373 ? -8.151 -14.096 18.008 1.00 63.72 373 ASN A CA 1
ATOM 2821 C C . ASN A 1 373 ? -9.071 -14.243 19.244 1.00 63.72 373 ASN A C 1
ATOM 2823 O O . ASN A 1 373 ? -10.027 -13.486 19.374 1.00 63.72 373 ASN A O 1
ATOM 2827 N N . GLY A 1 374 ? -8.827 -15.184 20.162 1.00 54.44 374 GLY A N 1
ATOM 2828 C CA . GLY A 1 374 ? -9.729 -15.340 21.315 1.00 54.44 374 GLY A CA 1
ATOM 2829 C C . GLY A 1 374 ? -9.293 -16.258 22.451 1.00 54.44 374 GLY A C 1
ATOM 2830 O O . GLY A 1 374 ? -10.153 -16.711 23.194 1.00 54.44 374 GLY A O 1
ATOM 2831 N N . LYS A 1 375 ? -8.001 -16.592 22.583 1.00 54.75 375 LYS A N 1
ATOM 2832 C CA . LYS A 1 375 ? -7.520 -17.466 23.674 1.00 54.75 375 LYS A CA 1
ATOM 2833 C C . LYS A 1 375 ? -6.145 -17.083 24.222 1.00 54.75 375 LYS A C 1
ATOM 2835 O O . LYS A 1 375 ? -5.392 -17.958 24.646 1.00 54.75 375 LYS A O 1
ATOM 2840 N N . MET A 1 376 ? -5.776 -15.799 24.215 1.00 53.72 376 MET A N 1
ATOM 2841 C CA . MET A 1 376 ? -4.706 -15.409 25.139 1.00 53.72 376 MET A CA 1
ATOM 2842 C C . MET A 1 376 ? -5.267 -15.599 26.546 1.00 53.72 376 MET A C 1
ATOM 2844 O O . MET A 1 376 ? -6.301 -15.027 26.873 1.00 53.72 376 MET A O 1
ATOM 2848 N N . LYS A 1 377 ? -4.628 -16.500 27.293 1.00 52.59 377 LYS A N 1
ATOM 2849 C CA . LYS A 1 377 ? -5.001 -17.052 28.599 1.00 52.59 377 LYS A CA 1
ATOM 2850 C C . LYS A 1 377 ? -5.006 -15.987 29.710 1.00 52.59 377 LYS A C 1
ATOM 2852 O O . LYS A 1 377 ? -4.337 -16.151 30.722 1.00 52.59 377 LYS A O 1
ATOM 2857 N N . TYR A 1 378 ? -5.745 -14.894 29.541 1.00 56.56 378 TYR A N 1
ATOM 2858 C CA . TYR A 1 378 ? -5.991 -13.949 30.631 1.00 56.56 378 TYR A CA 1
ATOM 2859 C C . TYR A 1 378 ? -6.705 -14.643 31.794 1.00 56.56 378 TYR A C 1
ATOM 2861 O O . TYR A 1 378 ? -6.419 -14.330 32.942 1.00 56.56 378 TYR A O 1
ATOM 2869 N N . ASP A 1 379 ? -7.506 -15.670 31.500 1.00 55.91 379 ASP A N 1
ATOM 2870 C CA . ASP A 1 379 ? -8.128 -16.514 32.518 1.00 55.91 379 ASP A CA 1
ATOM 2871 C C . ASP A 1 379 ? -7.105 -17.306 33.344 1.00 55.91 379 ASP A C 1
ATOM 2873 O O . ASP A 1 379 ? -7.368 -17.586 34.501 1.00 55.91 379 ASP A O 1
ATOM 2877 N N . GLU A 1 380 ? -5.931 -17.656 32.804 1.00 59.44 380 GLU A N 1
ATOM 2878 C CA . GLU A 1 380 ? -4.929 -18.420 33.566 1.00 59.44 380 GLU A CA 1
ATOM 2879 C C . GLU A 1 380 ? -4.102 -17.512 34.482 1.00 59.44 380 GLU A C 1
ATOM 2881 O O . GLU A 1 380 ? -3.713 -17.940 35.560 1.00 59.44 380 GLU A O 1
ATOM 2886 N N . VAL A 1 381 ? -3.885 -16.248 34.098 1.00 60.16 381 VAL A N 1
ATOM 2887 C CA . VAL A 1 381 ? -3.224 -15.258 34.966 1.00 60.16 381 VAL A CA 1
ATOM 2888 C C . VAL A 1 381 ? -4.189 -14.741 36.033 1.00 60.16 381 VAL A C 1
ATOM 2890 O O . VAL A 1 381 ? -3.808 -14.661 37.193 1.00 60.16 381 VAL A O 1
ATOM 2893 N N . ALA A 1 382 ? -5.452 -14.478 35.680 1.00 60.97 382 ALA A N 1
ATOM 2894 C CA . ALA A 1 382 ? -6.477 -14.106 36.654 1.00 60.97 382 ALA A CA 1
ATOM 2895 C C . ALA A 1 382 ? -6.787 -15.259 37.626 1.00 60.97 382 ALA A C 1
ATOM 2897 O O . ALA A 1 382 ? -6.881 -15.030 38.827 1.00 60.97 382 ALA A O 1
ATOM 2898 N N . ALA A 1 383 ? -6.863 -16.505 37.138 1.00 64.25 383 ALA A N 1
ATOM 2899 C CA . ALA A 1 383 ? -7.012 -17.671 38.009 1.00 64.25 383 ALA A CA 1
ATOM 2900 C C . ALA A 1 383 ? -5.759 -17.932 38.857 1.00 64.25 383 ALA A C 1
ATOM 2902 O O . ALA A 1 383 ? -5.884 -18.406 39.983 1.00 64.25 383 ALA A O 1
ATOM 2903 N N . ALA A 1 384 ? -4.558 -17.620 38.356 1.00 69.12 384 ALA A N 1
ATOM 2904 C CA . ALA A 1 384 ? -3.339 -17.699 39.156 1.00 69.12 384 ALA A CA 1
ATOM 2905 C C . ALA A 1 384 ? -3.310 -16.628 40.258 1.00 69.12 384 ALA A C 1
ATOM 2907 O O . ALA A 1 384 ? -2.933 -16.953 41.378 1.00 69.12 384 ALA A O 1
ATOM 2908 N N . GLU A 1 385 ? -3.756 -15.396 39.990 1.00 73.38 385 GLU A N 1
ATOM 2909 C CA . GLU A 1 385 ? -3.875 -14.345 41.012 1.00 73.38 385 GLU A CA 1
ATOM 2910 C C . GLU A 1 385 ? -4.963 -14.659 42.053 1.00 73.38 385 GLU A C 1
ATOM 2912 O O . GLU A 1 385 ? -4.729 -14.460 43.246 1.00 73.38 385 GLU A O 1
ATOM 2917 N N . GLU A 1 386 ? -6.111 -15.220 41.652 1.00 70.69 386 GLU A N 1
ATOM 2918 C CA . GLU A 1 386 ? -7.127 -15.709 42.602 1.00 70.69 386 GLU A CA 1
ATOM 2919 C C . GLU A 1 386 ? -6.585 -16.854 43.469 1.00 70.69 386 GLU A C 1
ATOM 2921 O O . GLU A 1 386 ? -6.743 -16.830 44.689 1.00 70.69 386 GLU A O 1
ATOM 2926 N N . GLN A 1 387 ? -5.866 -17.815 42.881 1.00 69.12 387 GLN A N 1
ATOM 2927 C CA . GLN A 1 387 ? -5.246 -18.903 43.645 1.00 69.12 387 GLN A CA 1
ATOM 2928 C C . GLN A 1 387 ? -4.116 -18.419 44.562 1.00 69.12 387 GLN A C 1
ATOM 2930 O O . GLN A 1 387 ? -3.896 -19.007 45.622 1.00 69.12 387 GLN A O 1
ATOM 2935 N N . GLN A 1 388 ? -3.414 -17.344 44.199 1.00 66.94 388 GLN A N 1
ATOM 2936 C CA . GLN A 1 388 ? -2.375 -16.756 45.041 1.00 66.94 388 GLN A CA 1
ATOM 2937 C C . GLN A 1 388 ? -2.975 -15.969 46.217 1.00 66.94 388 GLN A C 1
ATOM 2939 O O . GLN A 1 388 ? -2.446 -16.051 47.324 1.00 66.94 388 GLN A O 1
ATOM 2944 N N . MET A 1 389 ? -4.124 -15.304 46.032 1.00 61.34 389 MET A N 1
ATOM 2945 C CA . MET A 1 389 ? -4.866 -14.689 47.143 1.00 61.34 389 MET A CA 1
ATOM 2946 C C . MET A 1 389 ? -5.548 -15.717 48.059 1.00 61.34 389 MET A C 1
ATOM 2948 O O . MET A 1 389 ? -5.611 -15.495 49.268 1.00 61.34 389 MET A O 1
ATOM 2952 N N . GLU A 1 390 ? -6.017 -16.856 47.539 1.00 61.81 390 GLU A N 1
ATOM 2953 C CA . GLU A 1 390 ? -6.578 -17.929 48.377 1.00 61.81 390 GLU A CA 1
ATOM 2954 C C . GLU A 1 390 ? -5.496 -18.737 49.120 1.00 61.81 390 GLU A C 1
ATOM 2956 O O . GLU A 1 390 ? -5.730 -19.208 50.235 1.00 61.81 390 GLU A O 1
ATOM 2961 N N . GLY A 1 391 ? -4.292 -18.866 48.550 1.00 56.56 391 GLY A N 1
ATOM 2962 C CA . GLY A 1 391 ? -3.189 -19.645 49.124 1.00 56.56 391 GLY A CA 1
ATOM 2963 C C . GLY A 1 391 ? -2.485 -19.000 50.325 1.00 56.56 391 GLY A C 1
ATOM 2964 O O . GLY A 1 391 ? -1.995 -19.717 51.196 1.00 56.56 391 GLY A O 1
ATOM 2965 N N . GLU A 1 392 ? -2.464 -17.668 50.419 1.00 52.53 392 GLU A N 1
ATOM 2966 C CA . GLU A 1 392 ? -1.823 -16.939 51.530 1.00 52.53 392 GLU A CA 1
ATOM 2967 C C . GLU A 1 392 ? -2.796 -16.542 52.662 1.00 52.53 392 GLU A C 1
ATOM 2969 O O . GLU A 1 392 ? -2.367 -16.077 53.717 1.00 52.53 392 GLU A O 1
ATOM 2974 N N . GLY A 1 393 ? -4.104 -16.782 52.495 1.00 51.12 393 GLY A N 1
ATOM 2975 C CA . GLY A 1 393 ? -5.148 -16.417 53.465 1.00 51.12 393 GLY A CA 1
ATOM 2976 C C . GLY A 1 393 ? -5.546 -17.499 54.482 1.00 51.12 393 GLY A C 1
ATOM 2977 O O . GLY A 1 393 ? -6.310 -17.218 55.405 1.00 51.12 393 GLY A O 1
ATOM 2978 N N . ALA A 1 394 ? -5.046 -18.735 54.366 1.00 49.38 394 ALA A N 1
ATOM 2979 C CA . ALA A 1 394 ? -5.458 -19.837 55.250 1.00 49.38 394 ALA A CA 1
ATOM 2980 C C . ALA A 1 394 ? -4.776 -19.841 56.636 1.00 49.38 394 ALA A C 1
ATOM 2982 O O . ALA A 1 394 ? -5.129 -20.649 57.497 1.00 49.38 394 ALA A O 1
ATOM 2983 N N . ALA A 1 395 ? -3.840 -18.926 56.897 1.00 53.78 395 ALA A N 1
ATOM 2984 C CA . ALA A 1 395 ? -3.305 -18.703 58.234 1.00 53.78 395 ALA A CA 1
ATOM 2985 C C . ALA A 1 395 ? -3.907 -17.425 58.837 1.00 53.78 395 ALA A C 1
ATOM 2987 O O . ALA A 1 395 ? -3.376 -16.329 58.683 1.00 53.78 395 ALA A O 1
ATOM 2988 N N . THR A 1 396 ? -4.956 -17.611 59.642 1.00 51.28 396 THR A N 1
ATOM 2989 C CA . THR A 1 396 ? -5.543 -16.619 60.570 1.00 51.28 396 THR A CA 1
ATOM 2990 C C . THR A 1 396 ? -6.611 -15.688 59.980 1.00 51.28 396 THR A C 1
ATOM 2992 O O . THR A 1 396 ? -6.509 -14.466 60.054 1.00 51.28 396 THR A O 1
ATOM 2995 N N . ILE A 1 397 ? -7.722 -16.263 59.508 1.00 45.94 397 ILE A N 1
ATOM 2996 C CA . ILE A 1 397 ? -9.009 -15.551 59.470 1.00 45.94 397 ILE A CA 1
ATOM 2997 C C . ILE A 1 397 ? -9.498 -15.412 60.917 1.00 45.94 397 ILE A C 1
ATOM 2999 O O . ILE A 1 397 ? -10.211 -16.258 61.455 1.00 45.94 397 ILE A O 1
ATOM 3003 N N . LEU A 1 398 ? -9.055 -14.338 61.567 1.00 45.75 398 LEU A N 1
ATOM 3004 C CA . LEU A 1 398 ? -9.792 -13.719 62.657 1.00 45.75 398 LEU A CA 1
ATOM 3005 C C . LEU A 1 398 ? -10.904 -12.913 61.983 1.00 45.75 398 LEU A C 1
ATOM 3007 O O . LEU A 1 398 ? -10.630 -12.010 61.200 1.00 45.75 398 LEU A O 1
ATOM 3011 N N . THR A 1 399 ? -12.147 -13.302 62.237 1.00 47.06 399 THR A N 1
ATOM 3012 C CA . THR A 1 399 ? -13.373 -12.687 61.722 1.00 47.06 399 THR A CA 1
ATOM 3013 C C . THR A 1 399 ? -13.354 -11.166 61.906 1.00 47.06 399 THR A C 1
ATOM 3015 O O . THR A 1 399 ? -13.602 -10.670 63.005 1.00 47.06 399 THR A O 1
ATOM 3018 N N . THR A 1 400 ? -13.051 -10.418 60.847 1.00 41.56 400 THR A N 1
ATOM 3019 C CA . THR A 1 400 ? -13.316 -8.979 60.781 1.00 41.56 400 THR A CA 1
ATOM 3020 C C . THR A 1 400 ? -14.600 -8.775 60.000 1.00 41.56 400 THR A C 1
ATOM 3022 O O . THR A 1 400 ? -14.598 -8.802 58.769 1.00 41.56 400 THR A O 1
ATOM 3025 N N . ASP A 1 401 ? -15.684 -8.604 60.754 1.00 43.03 401 ASP A N 1
ATOM 3026 C CA . ASP A 1 401 ? -16.885 -7.912 60.304 1.00 43.03 401 ASP A CA 1
ATOM 3027 C C . ASP A 1 401 ? -16.503 -6.589 59.623 1.00 43.03 401 ASP A C 1
ATOM 3029 O O . ASP A 1 401 ? -15.653 -5.843 60.113 1.00 43.03 401 ASP A O 1
ATOM 3033 N N . GLU A 1 402 ? -17.141 -6.361 58.476 1.00 45.09 402 GLU A N 1
ATOM 3034 C CA . GLU A 1 402 ? -17.477 -5.073 57.867 1.00 45.09 402 GLU A CA 1
ATOM 3035 C C . GLU A 1 402 ? -16.490 -3.916 58.130 1.00 45.09 402 GLU A C 1
ATOM 3037 O O . GLU A 1 402 ? -16.598 -3.178 59.107 1.00 45.09 402 GLU A O 1
ATOM 3042 N N . CYS A 1 403 ? -15.559 -3.684 57.196 1.00 41.44 403 CYS A N 1
ATOM 3043 C CA . CYS A 1 403 ? -14.919 -2.374 57.055 1.00 41.44 403 CYS A CA 1
ATOM 3044 C C . CYS A 1 403 ? -15.886 -1.447 56.296 1.00 41.44 403 CYS A C 1
ATOM 3046 O O . CYS A 1 403 ? -16.016 -1.599 55.077 1.00 41.44 403 CYS A O 1
ATOM 3048 N N . PRO A 1 404 ? -16.567 -0.494 56.960 1.00 43.41 404 PRO A N 1
ATOM 3049 C CA . PRO A 1 404 ? -17.321 0.524 56.254 1.00 43.41 404 PRO A CA 1
ATOM 3050 C C . PRO A 1 404 ? -16.348 1.367 55.429 1.00 43.41 404 PRO A C 1
ATOM 3052 O O . PRO A 1 404 ? -15.257 1.723 55.878 1.00 43.41 404 PRO A O 1
ATOM 3055 N N . LEU A 1 405 ? -16.758 1.664 54.202 1.00 40.12 405 LEU A N 1
ATOM 3056 C CA . LEU A 1 405 ? -16.110 2.604 53.304 1.00 40.12 405 LEU A CA 1
ATOM 3057 C C . LEU A 1 405 ? -16.092 3.982 53.996 1.00 40.12 405 LEU A C 1
ATOM 3059 O O . LEU A 1 405 ? -17.102 4.677 54.021 1.00 40.12 405 LEU A O 1
ATOM 3063 N N . ILE A 1 406 ? -14.977 4.342 54.636 1.00 45.22 406 ILE A N 1
ATOM 3064 C CA . ILE A 1 406 ? -14.795 5.670 55.231 1.00 45.22 406 ILE A CA 1
ATOM 3065 C C . ILE A 1 406 ? -14.395 6.609 54.092 1.00 45.22 406 ILE A C 1
ATOM 3067 O O . ILE A 1 406 ? -13.258 6.573 53.623 1.00 45.22 406 ILE A O 1
ATOM 3071 N N . ASP A 1 407 ? -15.343 7.434 53.646 1.00 40.72 407 ASP A N 1
ATOM 3072 C CA . ASP A 1 407 ? -15.058 8.622 52.843 1.00 40.72 407 ASP A CA 1
ATOM 3073 C C . ASP A 1 407 ? -14.109 9.518 53.654 1.00 40.72 407 ASP A C 1
ATOM 3075 O O . ASP A 1 407 ? -14.448 10.004 54.737 1.00 40.72 407 ASP A O 1
ATOM 3079 N N . ILE A 1 408 ? -12.880 9.694 53.165 1.00 46.34 408 ILE A N 1
ATOM 3080 C CA . ILE A 1 408 ? -11.877 10.549 53.804 1.00 46.34 408 ILE A CA 1
ATOM 3081 C C . ILE A 1 408 ? -12.302 12.000 53.567 1.00 46.34 408 ILE A C 1
ATOM 3083 O O . ILE A 1 408 ? -11.962 12.620 52.559 1.00 46.34 408 ILE A O 1
ATOM 3087 N N . VAL A 1 409 ? -13.087 12.533 54.502 1.00 44.72 409 VAL A N 1
ATOM 3088 C CA . VAL A 1 409 ? -13.402 13.958 54.585 1.00 44.72 409 VAL A CA 1
ATOM 3089 C C . VAL A 1 409 ? -12.134 14.714 54.981 1.00 44.72 409 VAL A C 1
ATOM 3091 O O . VAL A 1 409 ? -11.475 14.411 55.974 1.00 44.72 409 VAL A O 1
ATOM 3094 N N . GLU A 1 410 ? -11.806 15.696 54.148 1.00 42.78 410 GLU A N 1
ATOM 3095 C CA . GLU A 1 410 ? -10.717 16.661 54.257 1.00 42.78 410 GLU A CA 1
ATOM 3096 C C . GLU A 1 410 ? -10.536 17.181 55.697 1.00 42.78 410 GLU A C 1
ATOM 3098 O O . GLU A 1 410 ? -11.427 17.804 56.279 1.00 42.78 410 GLU A O 1
ATOM 3103 N N . VAL A 1 411 ? -9.362 16.914 56.283 1.00 43.66 411 VAL A N 1
ATOM 3104 C CA . VAL A 1 411 ? -8.988 17.380 57.624 1.00 43.66 411 VAL A CA 1
ATOM 3105 C C . VAL A 1 411 ? -8.763 18.891 57.568 1.00 43.66 411 VAL A C 1
ATOM 3107 O O . VAL A 1 411 ? -7.670 19.370 57.271 1.00 43.66 411 VAL A O 1
ATOM 3110 N N . ALA A 1 412 ? -9.809 19.663 57.857 1.00 40.66 412 ALA A N 1
ATOM 3111 C CA . ALA A 1 412 ? -9.678 21.085 58.128 1.00 40.66 412 ALA A CA 1
ATOM 3112 C C . ALA A 1 412 ? -8.931 21.270 59.459 1.00 40.66 412 ALA A C 1
ATOM 3114 O O . ALA A 1 412 ? -9.421 20.895 60.525 1.00 40.66 412 ALA A O 1
ATOM 3115 N N . SER A 1 413 ? -7.735 21.855 59.404 1.00 39.78 413 SER A N 1
ATOM 3116 C CA . SER A 1 413 ? -6.946 22.226 60.577 1.00 39.78 413 SER A CA 1
ATOM 3117 C C . SER A 1 413 ? -7.680 23.299 61.391 1.00 39.78 413 SER A C 1
ATOM 3119 O O . SER A 1 413 ? -7.624 24.489 61.066 1.00 39.78 413 SER A O 1
ATOM 3121 N N . VAL A 1 414 ? -8.386 22.894 62.447 1.00 44.31 414 VAL A N 1
ATOM 3122 C CA . VAL A 1 414 ? -8.980 23.822 63.413 1.00 44.31 414 VAL A CA 1
ATOM 3123 C C . VAL A 1 414 ? -7.882 24.289 64.367 1.00 44.31 414 VAL A C 1
ATOM 3125 O O . VAL A 1 414 ? -7.444 23.559 65.251 1.00 44.31 414 VAL A O 1
ATOM 3128 N N . SER A 1 415 ? -7.437 25.529 64.176 1.00 43.69 415 SER A N 1
ATOM 3129 C CA . SER A 1 415 ? -6.660 26.279 65.162 1.00 43.69 415 SER A CA 1
ATOM 3130 C C . SER A 1 415 ? -7.549 26.561 66.378 1.00 43.69 415 SER A C 1
ATOM 3132 O O . SER A 1 415 ? -8.445 27.402 66.306 1.00 43.69 415 SER A O 1
ATOM 3134 N N . SER A 1 416 ? -7.336 25.834 67.478 1.00 41.53 416 SER A N 1
ATOM 3135 C CA . SER A 1 416 ? -7.952 26.130 68.774 1.00 41.53 416 SER A CA 1
ATOM 3136 C C . SER A 1 416 ? -6.902 26.681 69.727 1.00 41.53 416 SER A C 1
ATOM 3138 O O . SER A 1 416 ? -6.067 25.962 70.268 1.00 41.53 416 SER A O 1
ATOM 3140 N N . THR A 1 417 ? -6.978 27.987 69.938 1.00 48.50 417 THR A N 1
ATOM 3141 C CA . THR A 1 417 ? -6.365 28.710 71.047 1.00 48.50 417 THR A CA 1
ATOM 3142 C C . THR A 1 417 ? -7.025 28.345 72.381 1.00 48.50 417 THR A C 1
ATOM 3144 O O . THR A 1 417 ? -8.250 28.313 72.467 1.00 48.50 417 THR A O 1
ATOM 3147 N N . ASN A 1 418 ? -6.184 28.231 73.414 1.00 49.28 418 ASN A N 1
ATOM 3148 C CA . ASN A 1 418 ? -6.457 28.272 74.860 1.00 49.28 418 ASN A CA 1
ATOM 3149 C C . ASN A 1 418 ? -6.722 26.942 75.590 1.00 49.28 418 ASN A C 1
ATOM 3151 O O . ASN A 1 418 ? -7.849 26.487 75.728 1.00 49.28 418 ASN A O 1
ATOM 3155 N N . GLY A 1 419 ? -5.645 26.439 76.204 1.00 56.75 419 GLY A N 1
ATOM 3156 C CA . GLY A 1 419 ? -5.519 26.445 77.664 1.00 56.75 419 GLY A CA 1
ATOM 3157 C C . GLY A 1 419 ? -6.312 25.398 78.439 1.00 56.75 419 GLY A C 1
ATOM 3158 O O . GLY A 1 419 ? -7.333 25.726 79.028 1.00 56.75 419 GLY A O 1
ATOM 3159 N N . SER A 1 420 ? -5.764 24.188 78.543 1.00 45.38 420 SER A N 1
ATOM 3160 C CA . SER A 1 420 ? -5.921 23.308 79.707 1.00 45.38 420 SER A CA 1
ATOM 3161 C C . SER A 1 420 ? -4.908 22.174 79.590 1.00 45.38 420 SER A C 1
ATOM 3163 O O . SER A 1 420 ? -4.887 21.463 78.591 1.00 45.38 420 SER A O 1
ATOM 3165 N N . THR A 1 421 ? -4.033 22.058 80.579 1.00 56.16 421 THR A N 1
ATOM 3166 C CA . THR A 1 421 ? -3.072 20.965 80.743 1.00 56.16 421 THR A CA 1
ATOM 3167 C C . THR A 1 421 ? -3.789 19.669 81.117 1.00 56.16 421 THR A C 1
ATOM 3169 O O . THR A 1 421 ? -4.797 19.712 81.818 1.00 56.16 421 THR A O 1
ATOM 3172 N N . ASP A 1 422 ? -3.206 18.557 80.675 1.00 51.28 422 ASP A N 1
ATOM 3173 C CA . ASP A 1 422 ? -3.548 17.167 80.997 1.00 51.28 422 ASP A CA 1
ATOM 3174 C C . ASP A 1 422 ? -4.796 16.596 80.315 1.00 51.28 422 ASP A C 1
ATOM 3176 O O . ASP A 1 422 ? -5.804 16.323 80.954 1.00 51.28 422 ASP A O 1
ATOM 3180 N N . ASP A 1 423 ? -4.689 16.320 79.014 1.00 43.94 423 ASP A N 1
ATOM 3181 C CA . ASP A 1 423 ? -5.333 15.134 78.444 1.00 43.94 423 ASP A CA 1
ATOM 3182 C C . ASP A 1 423 ? -4.583 14.667 77.191 1.00 43.94 423 ASP A C 1
ATOM 3184 O O . ASP A 1 423 ? -4.234 15.454 76.310 1.00 43.94 423 ASP A O 1
ATOM 3188 N N . ALA A 1 424 ? -4.262 13.374 77.157 1.00 49.34 424 ALA A N 1
ATOM 3189 C CA . ALA A 1 424 ? -3.437 12.760 76.128 1.00 49.34 424 ALA A CA 1
ATOM 3190 C C . ALA A 1 424 ? -4.101 12.828 74.742 1.00 49.34 424 ALA A C 1
ATOM 3192 O O . ALA A 1 424 ? -5.288 12.547 74.581 1.00 49.34 424 ALA A O 1
ATOM 3193 N N . ASP A 1 425 ? -3.271 13.170 73.760 1.00 47.34 425 ASP A N 1
ATOM 3194 C CA . ASP A 1 425 ? -3.530 13.419 72.341 1.00 47.34 425 ASP A CA 1
ATOM 3195 C C . ASP A 1 425 ? -4.436 12.350 71.682 1.00 47.34 425 ASP A C 1
ATOM 3197 O O . ASP A 1 425 ? -3.989 11.321 71.165 1.00 47.34 425 ASP A O 1
ATOM 3201 N N . ALA A 1 426 ? -5.753 12.555 71.749 1.00 51.53 426 ALA A N 1
ATOM 3202 C CA . ALA A 1 426 ? -6.751 11.648 71.195 1.00 51.53 426 ALA A CA 1
ATOM 3203 C C . ALA A 1 426 ? -7.221 12.159 69.827 1.00 51.53 426 ALA A C 1
ATOM 3205 O O . ALA A 1 426 ? -8.127 12.988 69.727 1.00 51.53 426 ALA A O 1
ATOM 3206 N N . VAL A 1 427 ? -6.624 11.626 68.759 1.00 51.41 427 VAL A N 1
ATOM 3207 C CA . VAL A 1 427 ? -7.064 11.844 67.372 1.00 51.41 427 VAL A CA 1
ATOM 3208 C C . VAL A 1 427 ? -8.518 11.371 67.221 1.00 51.41 427 VAL A C 1
ATOM 3210 O O . VAL A 1 427 ? -8.799 10.171 67.221 1.00 51.41 427 VAL A O 1
ATOM 3213 N N . ARG A 1 428 ? -9.463 12.315 67.119 1.00 51.03 428 ARG A N 1
ATOM 3214 C CA . ARG A 1 428 ? -10.888 12.040 66.875 1.00 51.03 428 ARG A CA 1
ATOM 3215 C C . ARG A 1 428 ? -11.169 12.028 65.376 1.00 51.03 428 ARG A C 1
ATOM 3217 O O . ARG A 1 428 ? -11.163 13.072 64.733 1.00 51.03 428 ARG A O 1
ATOM 3224 N N . ILE A 1 429 ? -11.454 10.846 64.841 1.00 52.41 429 ILE A N 1
ATOM 3225 C CA . ILE A 1 429 ? -11.938 10.661 63.471 1.00 52.41 429 ILE A CA 1
ATOM 3226 C C . ILE A 1 429 ? -13.464 10.805 63.507 1.00 52.41 429 ILE A C 1
ATOM 3228 O O . ILE A 1 429 ? -14.137 10.066 64.226 1.00 52.41 429 ILE A O 1
ATOM 3232 N N . VAL A 1 430 ? -14.008 11.785 62.784 1.00 49.91 430 VAL A N 1
ATOM 3233 C CA . VAL A 1 430 ? -15.456 12.012 62.676 1.00 49.91 430 VAL A CA 1
ATOM 3234 C C . VAL A 1 430 ? -15.943 11.332 61.402 1.00 49.91 430 VAL A C 1
ATOM 3236 O O . VAL A 1 430 ? -15.649 11.800 60.308 1.00 49.91 430 VAL A O 1
ATOM 3239 N N . VAL A 1 431 ? -16.667 10.224 61.553 1.00 49.75 431 VAL A N 1
ATOM 3240 C CA . VAL A 1 431 ? -17.338 9.512 60.457 1.00 49.75 431 VAL A CA 1
ATOM 3241 C C . VAL A 1 431 ? -18.839 9.756 60.609 1.00 49.75 431 VAL A C 1
ATOM 3243 O O . VAL A 1 431 ? -19.384 9.524 61.685 1.00 49.75 431 VAL A O 1
ATOM 3246 N N . ASP A 1 432 ? -19.463 10.315 59.571 1.00 45.78 432 ASP A N 1
ATOM 3247 C CA . ASP A 1 432 ? -20.903 10.561 59.395 1.00 45.78 432 ASP A CA 1
ATOM 3248 C C . ASP A 1 432 ? -21.769 10.649 60.665 1.00 45.78 432 ASP A C 1
ATOM 3250 O O . ASP A 1 432 ? -22.432 9.702 61.089 1.00 45.78 432 ASP A O 1
ATOM 3254 N N . GLY A 1 433 ? -21.818 11.857 61.236 1.00 54.12 433 GLY A N 1
ATOM 3255 C CA . GLY A 1 433 ? -22.976 12.371 61.979 1.00 54.12 433 GLY A CA 1
ATOM 3256 C C . GLY A 1 433 ? -23.421 11.629 63.245 1.00 54.12 433 GLY A C 1
ATOM 3257 O O . GLY A 1 433 ? -24.401 12.047 63.859 1.00 54.12 433 GLY A O 1
ATOM 3258 N N . SER A 1 434 ? -22.732 10.577 63.682 1.00 47.16 434 SER A N 1
ATOM 3259 C CA . SER A 1 434 ? -23.080 9.819 64.882 1.00 47.16 434 SER A CA 1
ATOM 3260 C C . SER A 1 434 ? -21.842 9.481 65.711 1.00 47.16 434 SER A C 1
ATOM 3262 O O . SER A 1 434 ? -20.717 9.375 65.235 1.00 47.16 434 SER A O 1
ATOM 3264 N N . THR A 1 435 ? -22.047 9.470 67.020 1.00 47.91 435 THR A N 1
ATOM 3265 C CA . THR A 1 435 ? -21.034 9.620 68.065 1.00 47.91 435 THR A CA 1
ATOM 3266 C C . THR A 1 435 ? -19.932 8.553 68.061 1.00 47.91 435 THR A C 1
ATOM 3268 O O . THR A 1 435 ? -20.182 7.404 68.403 1.00 47.91 435 THR A O 1
ATOM 3271 N N . SER A 1 436 ? -18.697 9.003 67.802 1.00 51.50 436 SER A N 1
ATOM 3272 C CA . SER A 1 436 ? -17.429 8.632 68.461 1.00 51.50 436 SER A CA 1
ATOM 3273 C C . SER A 1 436 ? -17.299 7.182 68.965 1.00 51.50 436 SER A C 1
ATOM 3275 O O . SER A 1 436 ? -17.270 6.942 70.176 1.00 51.50 436 SER A O 1
ATOM 3277 N N . SER A 1 437 ? -17.086 6.229 68.059 1.00 56.88 437 SER A N 1
ATOM 3278 C CA . SER A 1 437 ? -16.427 4.965 68.410 1.00 56.88 437 SER A CA 1
ATOM 3279 C C . SER A 1 437 ? -14.906 5.144 68.363 1.00 56.88 437 SER A C 1
ATOM 3281 O O . SER A 1 437 ? -14.353 5.573 67.350 1.00 56.88 437 SER A O 1
ATOM 3283 N N . THR A 1 438 ? -14.211 4.820 69.451 1.00 64.31 438 THR A N 1
ATOM 3284 C CA . THR A 1 438 ? -12.745 4.809 69.513 1.00 64.31 438 THR A CA 1
ATOM 3285 C C . THR A 1 438 ? -12.182 3.775 68.534 1.00 64.31 438 THR A C 1
ATOM 3287 O O . THR A 1 438 ? -12.457 2.584 68.656 1.00 64.31 438 THR A O 1
ATOM 3290 N N . ALA A 1 439 ? -11.379 4.224 67.561 1.00 60.41 439 ALA A N 1
ATOM 3291 C CA . ALA A 1 439 ? -10.761 3.350 66.563 1.00 60.41 439 ALA A CA 1
ATOM 3292 C C . ALA A 1 439 ? -9.967 2.219 67.238 1.00 60.41 439 ALA A C 1
ATOM 3294 O O . ALA A 1 439 ? -9.104 2.464 68.100 1.00 60.41 439 ALA A O 1
ATOM 3295 N N . THR A 1 440 ? -10.262 0.981 66.844 1.00 80.31 440 THR A N 1
ATOM 3296 C CA . THR A 1 440 ? -9.621 -0.214 67.404 1.00 80.31 440 THR A CA 1
ATOM 3297 C C . THR A 1 440 ? -8.124 -0.219 67.076 1.00 80.31 440 THR A C 1
ATOM 3299 O O . THR A 1 440 ? -7.682 0.368 66.086 1.00 80.31 440 THR A O 1
ATOM 3302 N N . SER A 1 441 ? -7.306 -0.865 67.915 1.00 79.56 441 SER A N 1
ATOM 3303 C CA . SER A 1 441 ? -5.848 -0.936 67.707 1.00 79.56 441 SER A CA 1
ATOM 3304 C C . SER A 1 441 ? -5.480 -1.509 66.326 1.00 79.56 441 SER A C 1
ATOM 3306 O O . SER A 1 441 ? -4.566 -0.998 65.681 1.00 79.56 441 SER A O 1
ATOM 3308 N N . ASN A 1 442 ? -6.265 -2.468 65.817 1.00 75.56 442 ASN A N 1
ATOM 3309 C CA . ASN A 1 442 ? -6.086 -3.047 64.482 1.00 75.56 442 ASN A CA 1
ATOM 3310 C C . ASN A 1 442 ? -6.365 -2.050 63.346 1.00 75.56 442 ASN A C 1
ATOM 3312 O O . ASN A 1 442 ? -5.618 -2.010 62.372 1.00 75.56 442 ASN A O 1
ATOM 3316 N N . GLN A 1 443 ? -7.385 -1.194 63.473 1.00 77.88 443 GLN A N 1
ATOM 3317 C CA . GLN A 1 443 ? -7.660 -0.151 62.476 1.00 77.88 443 GLN A CA 1
ATOM 3318 C C . GLN A 1 443 ? -6.525 0.876 62.408 1.00 77.88 443 GLN A C 1
ATOM 3320 O O . GLN A 1 443 ? -6.119 1.268 61.316 1.00 77.88 443 GLN A O 1
ATOM 3325 N N . ARG A 1 444 ? -5.945 1.254 63.556 1.00 78.56 444 ARG A N 1
ATOM 3326 C CA . ARG A 1 444 ? -4.776 2.152 63.589 1.00 78.56 444 ARG A CA 1
ATOM 3327 C C . ARG A 1 444 ? -3.555 1.521 62.920 1.00 78.56 444 ARG A C 1
ATOM 3329 O O . ARG A 1 444 ? -2.859 2.206 62.179 1.00 78.56 444 ARG A O 1
ATOM 3336 N N . ALA A 1 445 ? -3.330 0.223 63.129 1.00 79.94 445 ALA A N 1
ATOM 3337 C CA . ALA A 1 445 ? -2.241 -0.504 62.479 1.00 79.94 445 ALA A CA 1
ATOM 3338 C C . ALA A 1 445 ? -2.421 -0.589 60.951 1.00 79.94 445 ALA A C 1
ATOM 3340 O O . ALA A 1 445 ? -1.453 -0.424 60.212 1.00 79.94 445 ALA A O 1
ATOM 3341 N N . ASN A 1 446 ? -3.650 -0.790 60.465 1.00 74.94 446 ASN A N 1
ATOM 3342 C CA . ASN A 1 446 ? -3.933 -0.843 59.028 1.00 74.94 446 ASN A CA 1
ATOM 3343 C C . ASN A 1 446 ? -3.798 0.526 58.351 1.00 74.94 446 ASN A C 1
ATOM 3345 O O . ASN A 1 446 ? -3.204 0.614 57.277 1.00 74.94 446 ASN A O 1
ATOM 3349 N N . ILE A 1 447 ? -4.272 1.597 58.995 1.00 79.38 447 ILE A N 1
ATOM 3350 C CA . ILE A 1 447 ? -4.083 2.969 58.500 1.00 79.38 447 ILE A CA 1
ATOM 3351 C C . ILE A 1 447 ? -2.589 3.312 58.453 1.00 79.38 447 ILE A C 1
ATOM 3353 O O . ILE A 1 447 ? -2.121 3.846 57.452 1.00 79.38 447 ILE A O 1
ATOM 3357 N N . ALA A 1 448 ? -1.819 2.935 59.480 1.00 82.62 448 ALA A N 1
ATOM 3358 C CA . ALA A 1 448 ? -0.373 3.146 59.495 1.00 82.62 448 ALA A CA 1
ATOM 3359 C C . ALA A 1 448 ? 0.346 2.418 58.342 1.00 82.62 448 ALA A C 1
ATOM 3361 O O . ALA A 1 448 ? 1.231 3.001 57.721 1.00 82.62 448 ALA A O 1
ATOM 3362 N N . ARG A 1 449 ? -0.058 1.185 57.996 1.00 86.88 449 ARG A N 1
ATOM 3363 C CA . ARG A 1 449 ? 0.496 0.477 56.823 1.00 86.88 449 ARG A CA 1
ATOM 3364 C C . ARG A 1 449 ? 0.127 1.146 55.503 1.00 86.88 449 ARG A C 1
ATOM 3366 O O . ARG A 1 449 ? 0.980 1.249 54.630 1.00 86.88 449 ARG A O 1
ATOM 3373 N N . CYS A 1 450 ? -1.114 1.610 55.355 1.00 80.38 450 CYS A N 1
ATOM 3374 C CA . CYS A 1 450 ? -1.541 2.297 54.135 1.00 80.38 450 CYS A CA 1
ATOM 3375 C C . CYS A 1 450 ? -0.757 3.599 53.926 1.00 80.38 450 CYS A C 1
ATOM 3377 O O . CYS A 1 450 ? -0.288 3.856 52.821 1.00 80.38 450 CYS A O 1
ATOM 3379 N N . LEU A 1 451 ? -0.551 4.372 54.997 1.00 86.06 451 LEU A N 1
ATOM 3380 C CA . LEU A 1 451 ? 0.259 5.590 54.954 1.00 86.06 451 LEU A CA 1
ATOM 3381 C C . LEU A 1 451 ? 1.729 5.295 54.622 1.00 86.06 451 LEU A C 1
ATOM 3383 O O . LEU A 1 451 ? 2.321 6.028 53.837 1.00 86.06 451 LEU A O 1
ATOM 3387 N N . ALA A 1 452 ? 2.297 4.202 55.144 1.00 89.75 452 ALA A N 1
ATOM 3388 C CA . ALA A 1 452 ? 3.669 3.800 54.828 1.00 89.75 452 ALA A CA 1
ATOM 3389 C C . ALA A 1 452 ? 3.854 3.438 53.341 1.00 89.75 452 ALA A C 1
ATOM 3391 O O . ALA A 1 452 ? 4.828 3.859 52.723 1.00 89.75 452 ALA A O 1
ATOM 3392 N N . ILE A 1 453 ? 2.897 2.719 52.740 1.00 87.88 453 ILE A N 1
ATOM 3393 C CA . ILE A 1 453 ? 2.927 2.376 51.305 1.00 87.88 453 ILE A CA 1
ATOM 3394 C C . ILE A 1 453 ? 2.755 3.634 50.436 1.00 87.88 453 ILE A C 1
ATOM 3396 O O . ILE A 1 453 ? 3.407 3.790 49.401 1.00 87.88 453 ILE A O 1
ATOM 3400 N N . GLU A 1 454 ? 1.891 4.565 50.849 1.00 89.56 454 GLU A N 1
ATOM 3401 C CA . GLU A 1 454 ? 1.724 5.844 50.151 1.00 89.56 454 GLU A CA 1
ATOM 3402 C C . GLU A 1 454 ? 3.000 6.705 50.218 1.00 89.56 454 GLU A C 1
ATOM 3404 O O . GLU A 1 454 ? 3.359 7.377 49.250 1.00 89.56 454 GLU A O 1
ATOM 3409 N N . GLU A 1 455 ? 3.720 6.675 51.338 1.00 94.06 455 GLU A N 1
ATOM 3410 C CA . GLU A 1 455 ? 4.994 7.380 51.487 1.00 94.06 455 GLU A CA 1
ATOM 3411 C C . GLU A 1 455 ? 6.095 6.752 50.617 1.00 94.06 455 GLU A C 1
ATOM 3413 O O . GLU A 1 455 ? 6.783 7.470 49.890 1.00 94.06 455 GLU A O 1
ATOM 3418 N N . GLU A 1 456 ? 6.199 5.421 50.584 1.00 93.00 456 GLU A N 1
ATOM 3419 C CA . GLU A 1 456 ? 7.167 4.700 49.745 1.00 93.00 456 GLU A CA 1
ATOM 3420 C C . GLU A 1 456 ? 6.935 4.950 48.245 1.00 93.00 456 GLU A C 1
ATOM 3422 O O . GLU A 1 456 ? 7.871 5.227 47.490 1.00 93.00 456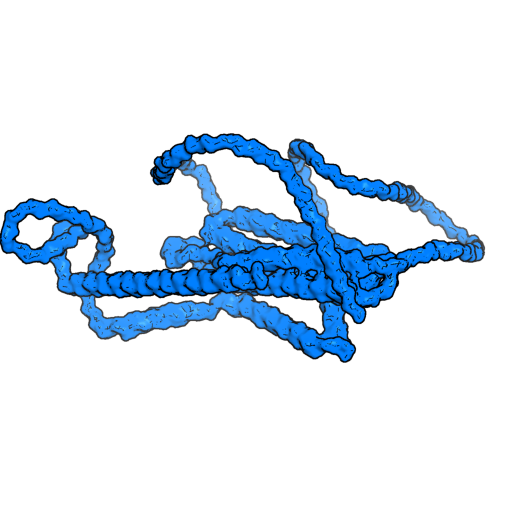 GLU A O 1
ATOM 3427 N N . THR A 1 457 ? 5.672 4.958 47.809 1.00 89.25 457 THR A N 1
ATOM 3428 C CA . THR A 1 457 ? 5.321 5.271 46.413 1.00 89.25 457 THR A CA 1
ATOM 3429 C C . THR A 1 457 ? 5.627 6.722 46.041 1.00 89.25 457 THR A C 1
ATOM 3431 O O . THR A 1 457 ? 6.106 6.975 44.932 1.00 89.25 457 THR A O 1
ATOM 3434 N N . LYS A 1 458 ? 5.440 7.681 46.959 1.00 92.44 458 LYS A N 1
ATOM 3435 C CA . LYS A 1 458 ? 5.848 9.083 46.749 1.00 92.44 458 LYS A CA 1
ATOM 3436 C C . LYS A 1 458 ? 7.363 9.230 46.628 1.00 92.44 458 LYS A C 1
ATOM 3438 O O . LYS A 1 458 ? 7.818 9.989 45.772 1.00 92.44 458 LYS A O 1
ATOM 3443 N N . VAL A 1 459 ? 8.139 8.500 47.431 1.00 95.88 459 VAL A N 1
ATOM 3444 C CA . VAL A 1 459 ? 9.611 8.508 47.357 1.00 95.88 459 VAL A CA 1
ATOM 3445 C C . VAL A 1 459 ? 10.089 7.957 46.013 1.00 95.88 459 VAL A C 1
ATOM 3447 O O . VAL A 1 459 ? 10.868 8.628 45.335 1.00 95.88 459 VAL A O 1
ATOM 3450 N N . LEU A 1 460 ? 9.559 6.813 45.566 1.00 92.88 460 LEU A N 1
ATOM 3451 C CA . LEU A 1 460 ? 9.895 6.232 44.259 1.00 92.88 460 LEU A CA 1
ATOM 3452 C C . LEU A 1 460 ? 9.540 7.168 43.098 1.00 92.88 460 LEU A C 1
ATOM 3454 O O . LEU A 1 460 ? 10.326 7.340 42.166 1.00 92.88 460 LEU A O 1
ATOM 3458 N N . GLN A 1 461 ? 8.378 7.820 43.159 1.00 92.19 461 GLN A N 1
ATOM 3459 C CA . GLN A 1 461 ? 7.963 8.770 42.129 1.00 92.19 461 GLN A CA 1
ATOM 3460 C C . GLN A 1 461 ? 8.855 10.023 42.109 1.00 92.19 461 GLN A C 1
ATOM 3462 O O . GLN A 1 461 ? 9.164 10.557 41.041 1.00 92.19 461 GLN A O 1
ATOM 3467 N N . GLN A 1 462 ? 9.307 10.487 43.277 1.00 96.44 462 GLN A N 1
ATOM 3468 C CA . GLN A 1 462 ? 10.250 11.598 43.383 1.00 96.44 462 GLN A CA 1
ATOM 3469 C C . GLN A 1 462 ? 11.648 11.218 42.871 1.00 96.44 462 GLN A C 1
ATOM 3471 O O . GLN A 1 462 ? 12.315 12.047 42.252 1.00 96.44 462 GLN A O 1
ATOM 3476 N N . GLU A 1 463 ? 12.086 9.979 43.087 1.00 97.06 463 GLU A N 1
ATOM 3477 C CA . GLU A 1 463 ? 13.363 9.467 42.588 1.00 97.06 463 GLU A CA 1
ATOM 3478 C C . GLU A 1 463 ? 13.363 9.310 41.061 1.00 97.06 463 GLU A C 1
ATOM 3480 O O . GLU A 1 463 ? 14.290 9.785 40.406 1.00 97.06 463 GLU A O 1
ATOM 3485 N N . GLN A 1 464 ? 12.283 8.780 40.474 1.00 94.19 464 GLN A N 1
ATOM 3486 C CA . GLN A 1 464 ? 12.106 8.735 39.015 1.00 94.19 464 GLN A CA 1
ATOM 3487 C C . GLN A 1 464 ? 12.141 10.131 38.387 1.00 94.19 464 GLN A C 1
ATOM 3489 O O . GLN A 1 464 ? 12.764 10.333 37.346 1.00 94.19 464 GLN A O 1
ATOM 3494 N N . ARG A 1 465 ? 11.521 11.122 39.040 1.00 94.88 465 ARG A N 1
ATOM 3495 C CA . ARG A 1 465 ? 11.547 12.508 38.563 1.00 94.88 465 ARG A CA 1
ATOM 3496 C C . ARG A 1 465 ? 12.956 13.110 38.598 1.00 94.88 465 ARG A C 1
ATOM 3498 O O . ARG A 1 465 ? 13.333 13.786 37.649 1.00 94.88 465 ARG A O 1
ATOM 3505 N N . LYS A 1 466 ? 13.743 12.829 39.643 1.00 97.44 466 LYS A N 1
ATOM 3506 C CA . LYS A 1 466 ? 15.152 13.257 39.720 1.00 97.44 466 LYS A CA 1
ATOM 3507 C C . LYS A 1 466 ? 16.024 12.586 38.657 1.00 97.44 466 LYS A C 1
ATOM 3509 O O . LYS A 1 466 ? 16.881 13.246 38.085 1.00 97.44 466 LYS A O 1
ATOM 3514 N N . GLN A 1 467 ? 15.805 11.300 38.376 1.00 96.25 467 GLN A N 1
ATOM 3515 C CA . GLN A 1 467 ? 16.516 10.603 37.297 1.00 96.25 467 GLN A CA 1
ATOM 3516 C C . GLN A 1 467 ? 16.206 11.225 35.932 1.00 96.25 467 GLN A C 1
ATOM 3518 O O . GLN A 1 467 ? 17.121 11.459 35.150 1.00 96.25 467 GLN A O 1
ATOM 3523 N N . GLN A 1 468 ? 14.939 11.564 35.682 1.00 95.94 468 GLN A N 1
ATOM 3524 C CA . GLN A 1 468 ? 14.522 12.209 34.439 1.00 95.94 468 GLN A CA 1
ATOM 3525 C C . GLN A 1 468 ? 15.087 13.633 34.290 1.00 95.94 468 GLN A C 1
ATOM 3527 O O . GLN A 1 468 ? 15.486 14.013 33.195 1.00 95.94 468 GLN A O 1
ATOM 3532 N N . GLU A 1 469 ? 15.145 14.416 35.374 1.00 97.31 469 GLU A N 1
ATOM 3533 C CA . GLU A 1 469 ? 15.780 15.745 35.370 1.00 97.31 469 GLU A CA 1
ATOM 3534 C C . GLU A 1 469 ? 17.289 15.644 35.080 1.00 97.31 469 GLU A C 1
ATOM 3536 O O . GLU A 1 469 ? 17.782 16.355 34.208 1.00 97.31 469 GLU A O 1
ATOM 3541 N N . ASN A 1 470 ? 17.999 14.691 35.696 1.00 97.56 470 ASN A N 1
ATOM 3542 C CA . ASN A 1 470 ? 19.422 14.466 35.418 1.00 97.56 470 ASN A CA 1
ATOM 3543 C C . ASN A 1 470 ? 19.689 14.054 33.957 1.00 97.56 470 ASN A C 1
ATOM 3545 O O . ASN A 1 470 ? 20.672 14.493 33.367 1.00 97.56 470 ASN A O 1
ATOM 3549 N N . GLU A 1 471 ? 18.830 13.220 33.360 1.00 97.19 471 GLU A N 1
ATOM 3550 C CA . GLU A 1 471 ? 18.978 12.789 31.961 1.00 97.19 471 GLU A CA 1
ATOM 3551 C C . GLU A 1 471 ? 18.775 13.955 30.976 1.00 97.19 471 GLU A C 1
ATOM 3553 O O . GLU A 1 471 ? 19.473 14.049 29.964 1.00 97.19 471 GLU A O 1
ATOM 3558 N N . ILE A 1 472 ? 17.860 14.879 31.293 1.00 96.75 472 ILE A N 1
ATOM 3559 C CA . ILE A 1 472 ? 17.639 16.104 30.512 1.00 96.75 472 ILE A CA 1
ATOM 3560 C C . ILE A 1 472 ? 18.855 17.033 30.605 1.00 96.75 472 ILE A C 1
ATOM 3562 O O . ILE A 1 472 ? 19.310 17.530 29.573 1.00 96.75 472 ILE A O 1
ATOM 3566 N N . ASP A 1 473 ? 19.397 17.234 31.807 1.00 97.50 473 ASP A N 1
ATOM 3567 C CA . ASP A 1 473 ? 20.567 18.090 32.024 1.00 97.50 473 ASP A CA 1
ATOM 3568 C C . ASP A 1 473 ? 21.815 17.530 31.315 1.00 97.50 473 ASP A C 1
ATOM 3570 O O . ASP A 1 473 ? 22.542 18.272 30.649 1.00 97.50 473 ASP A O 1
ATOM 3574 N N . GLU A 1 474 ? 22.038 16.209 31.362 1.00 97.56 474 GLU A N 1
ATOM 3575 C CA . GLU A 1 474 ? 23.137 15.563 30.631 1.00 97.56 474 GLU A CA 1
ATOM 3576 C C . GLU A 1 474 ? 23.016 15.726 29.111 1.00 97.56 474 GLU A C 1
ATOM 3578 O O . GLU A 1 474 ? 24.018 15.951 28.424 1.00 97.56 474 GLU A O 1
ATOM 3583 N N . GLU A 1 475 ? 21.805 15.600 28.569 1.00 97.31 475 GLU A N 1
ATOM 3584 C CA . GLU A 1 475 ? 21.545 15.769 27.141 1.00 97.31 475 GLU A CA 1
ATOM 3585 C C . GLU A 1 475 ? 21.713 17.235 26.706 1.00 97.31 475 GLU A C 1
ATOM 3587 O O . GLU A 1 475 ? 22.244 17.507 25.625 1.00 97.31 475 GLU A O 1
ATOM 3592 N N . GLU A 1 476 ? 21.340 18.203 27.550 1.00 97.12 476 GLU A N 1
ATOM 3593 C CA . GLU A 1 476 ? 21.605 19.621 27.290 1.00 97.12 476 GLU A CA 1
ATOM 3594 C C . GLU A 1 476 ? 23.113 19.925 27.290 1.00 97.12 476 GLU A C 1
ATOM 3596 O O . GLU A 1 476 ? 23.607 20.620 26.394 1.00 97.12 476 GLU A O 1
ATOM 3601 N N . ASP A 1 477 ? 23.875 19.342 28.215 1.00 96.81 477 ASP A N 1
ATOM 3602 C CA . ASP A 1 477 ? 25.333 19.481 28.265 1.00 96.81 477 ASP A CA 1
ATOM 3603 C C . ASP A 1 477 ? 26.048 18.806 27.084 1.00 96.81 477 ASP A C 1
ATOM 3605 O O . ASP A 1 477 ? 27.111 19.271 26.653 1.00 96.81 477 ASP A O 1
ATOM 3609 N N . ARG A 1 478 ? 25.493 17.726 26.517 1.00 96.38 478 ARG A N 1
ATOM 3610 C CA . ARG A 1 478 ? 25.980 17.162 25.242 1.00 96.38 478 ARG A CA 1
ATOM 3611 C C . ARG A 1 478 ? 25.755 18.144 24.096 1.00 96.38 478 ARG A C 1
ATOM 3613 O O . ARG A 1 478 ? 26.703 18.477 23.391 1.00 96.38 478 ARG A O 1
ATOM 3620 N N . ARG A 1 479 ? 24.552 18.716 23.984 1.00 94.31 479 ARG A N 1
ATOM 3621 C CA . ARG A 1 479 ? 24.233 19.712 22.944 1.00 94.31 479 ARG A CA 1
ATOM 3622 C C . ARG A 1 479 ? 25.103 20.963 23.031 1.00 94.31 479 ARG A C 1
ATOM 3624 O O . ARG A 1 479 ? 25.484 21.510 21.999 1.00 94.31 479 ARG A O 1
ATOM 3631 N N . ARG A 1 480 ? 25.437 21.424 24.241 1.00 94.44 480 ARG A N 1
ATO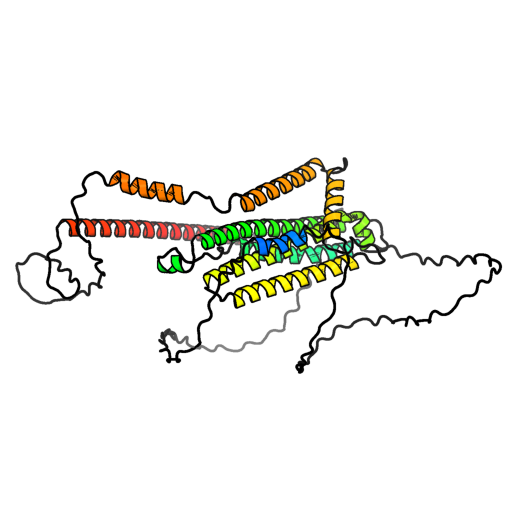M 3632 C CA . ARG A 1 480 ? 26.341 22.571 24.441 1.00 94.44 480 ARG A CA 1
ATOM 3633 C C . ARG A 1 480 ? 27.772 22.274 23.996 1.00 94.44 480 ARG A C 1
ATOM 3635 O O . ARG A 1 480 ? 28.410 23.161 23.433 1.00 94.44 480 ARG A O 1
ATOM 3642 N N . ARG A 1 481 ? 28.264 21.048 24.212 1.00 94.31 481 ARG A N 1
ATOM 3643 C CA . ARG A 1 481 ? 29.583 20.612 23.724 1.00 94.31 481 ARG A CA 1
ATOM 3644 C C . ARG A 1 481 ? 29.628 20.560 22.199 1.00 94.31 481 ARG A C 1
ATOM 3646 O O . ARG A 1 481 ? 30.522 21.159 21.610 1.00 94.31 481 ARG A O 1
ATOM 3653 N N . ASP A 1 482 ? 28.611 19.976 21.574 1.00 91.69 482 ASP A N 1
ATOM 3654 C CA . ASP A 1 482 ? 28.540 19.868 20.112 1.00 91.69 482 ASP A CA 1
ATOM 3655 C C . ASP A 1 482 ? 28.392 21.241 19.426 1.00 91.69 482 ASP A C 1
ATOM 3657 O O . ASP A 1 482 ? 28.942 21.477 18.350 1.00 91.69 482 ASP A O 1
ATOM 3661 N N . ALA A 1 483 ? 27.696 22.190 20.063 1.00 88.56 483 ALA A N 1
ATOM 3662 C CA . ALA A 1 483 ? 27.561 23.555 19.552 1.00 88.56 483 ALA A CA 1
ATOM 3663 C C . ALA A 1 483 ? 28.860 24.380 19.654 1.00 88.56 483 ALA A C 1
ATOM 3665 O O . ALA A 1 483 ? 29.079 25.276 18.836 1.00 88.56 483 ALA A O 1
ATOM 3666 N N . GLY A 1 484 ? 29.721 24.093 20.637 1.00 82.81 484 GLY A N 1
ATOM 3667 C CA . GLY A 1 484 ? 30.996 24.791 20.830 1.00 82.81 484 GLY A CA 1
ATOM 3668 C C . GLY A 1 484 ? 32.014 24.493 19.727 1.00 82.81 484 GLY A C 1
ATOM 3669 O O . GLY A 1 484 ? 32.630 25.419 19.190 1.00 82.81 484 GLY A O 1
ATOM 3670 N N . ASP A 1 485 ? 32.125 23.228 19.319 1.00 73.25 485 ASP A N 1
ATOM 3671 C CA . ASP A 1 485 ? 33.113 22.785 18.323 1.00 73.25 485 ASP A CA 1
ATOM 3672 C C . ASP A 1 485 ? 32.796 23.251 16.892 1.00 73.25 485 ASP A C 1
ATOM 3674 O O . ASP A 1 485 ? 33.700 23.399 16.068 1.00 73.25 485 ASP A O 1
ATOM 3678 N N . SER A 1 486 ? 31.540 23.600 16.591 1.00 65.56 486 SER A N 1
ATOM 3679 C CA . SER A 1 486 ? 31.161 24.127 15.271 1.00 65.56 486 SER A CA 1
ATOM 3680 C C . SER A 1 486 ? 31.659 25.558 15.004 1.00 65.56 486 SER A C 1
ATOM 3682 O O . SER A 1 486 ? 31.550 26.032 13.871 1.00 65.56 486 SER A O 1
ATOM 3684 N N . SER A 1 487 ? 32.190 26.266 16.006 1.00 60.59 487 SER A N 1
ATOM 3685 C CA . SER A 1 487 ? 32.612 27.670 15.868 1.00 60.59 487 SER A CA 1
ATOM 3686 C C . SER A 1 487 ? 34.107 27.874 15.582 1.00 60.59 487 SER A C 1
ATOM 3688 O O . SER A 1 487 ? 34.522 29.000 15.311 1.00 60.59 487 SER A O 1
ATOM 3690 N N . VAL A 1 488 ? 34.922 26.810 15.581 1.00 60.03 488 VAL A N 1
ATOM 3691 C CA . VAL A 1 488 ? 36.396 26.918 15.516 1.00 60.03 488 VAL A CA 1
ATOM 3692 C C . VAL A 1 488 ? 36.989 26.664 14.113 1.00 60.03 488 VAL A C 1
ATOM 3694 O O . VAL A 1 488 ? 38.176 26.898 13.914 1.00 60.03 488 VAL A O 1
ATOM 3697 N N . SER A 1 489 ? 36.209 26.284 13.088 1.00 52.59 489 SER A N 1
ATOM 3698 C CA . SER A 1 489 ? 36.760 25.940 11.752 1.00 52.59 489 SER A CA 1
ATOM 3699 C C . SER A 1 489 ? 36.546 26.975 10.625 1.00 52.59 489 SER A C 1
ATOM 3701 O O . SER A 1 489 ? 36.541 26.604 9.451 1.00 52.59 489 SER A O 1
ATOM 3703 N N . MET A 1 490 ? 36.360 28.262 10.941 1.00 53.91 490 MET A N 1
ATOM 3704 C CA . MET A 1 490 ? 36.212 29.344 9.941 1.00 53.91 490 MET A CA 1
ATOM 3705 C C . MET A 1 490 ? 37.343 30.392 9.983 1.00 53.91 490 MET A C 1
ATOM 3707 O O . MET A 1 490 ? 37.092 31.587 9.824 1.00 53.91 490 MET A O 1
ATOM 3711 N N . PHE A 1 491 ? 38.592 29.954 10.163 1.00 53.25 491 PHE A N 1
ATOM 3712 C CA . PHE A 1 491 ? 39.778 30.773 9.883 1.00 53.25 491 PHE A CA 1
ATOM 3713 C C . PHE A 1 491 ? 40.814 30.010 9.068 1.00 53.25 491 PHE A C 1
ATOM 3715 O O . PHE A 1 491 ? 41.046 28.820 9.381 1.00 53.25 491 PHE A O 1
#

Foldseek 3Di:
DDDDDDDDDDDPDDDDDDDDDDDDDDDDDDDDDDDDDDDDDDDDDDDDDDDDDDDDDPPDVVVVVCVVCVVVPPPDDDDDDDDDDDDDDDDDDDDDDDDDDDDDDDDDDDDDDDDDDDDDDDDDPDDDDDDDPPPPPPPPLDFDQCLVVLLVVLVVLQVVLVVLLVVLCCLQPVDDQDAADDDDVVVCVLQPPVNNLVLVLLNLVLNVLSVLLNVLSVQLNVLSVVSSVCSVPDDDGTDSDNQRSCVPPPVLSVLSNLLSSLSNVLSSLSSVLSSVLSVCSNVVHDPVVNVVSNVVSVVVNVVVQVVSLVCQCPVRPPRDGCDNGSVSSVVSNVVVLQVQLPDPVHPNVVSVVVVVVVVVVVVVSVCCSPPVSPPPPPVVVVVVVVVVVVVVPPPDPPDDPDDPPADPDDDDDDDDDDDDDDDDDQDFDDGPDDDDDRDDPVNVVVVVVVVVVVVVVVVVVVVVVVVVVVVVVVVVVVVVVVVVVVPPPDD

Secondary structure (DSSP, 8-state):
----------PPPPPPPP--------------------PPPPPP----------------GGGTHHHHHHTT--SS--------------------------------------PPPP--------PPPP--------PPPPPB--HHHHHHHHHHHHHHHHHHHHHHHIIIIISPPP-PPP--HHHHHHS-HHHHHHHHHHHHHHHHHHHHHHHHHHHHHHHHHHHHHHHHHSPPPPBSSHHHHHHHHSHHHHHHHHHHHHHHHHHHHHHHHHHHHHHHHHTT--HHHHHHHHHHHHHHHHHHHHHHHHHHHHTTSTT--S-SSHHHHHHHHHHHHHHHHH-TTS-HHHHHHHHHHHHHHHHHHHHHHHHSTT---HHHHHHHHHHHHHHSSSS------------------------------------TTS--PPPPHHHHHHHHHHHHHHHHHHHHHHHHHHHHHHHHHHHHHHHHHHHHHTTSS--

Organism: NCBI:txid216773

pLDDT: mean 71.6, std 25.65, range [24.42, 98.12]

Sequence (491 aa):
MIYRQEWQENPPSLPPPIDNGGPRKREQSTRSVSWRRRRRVSPDLPRKCHGWNPGSHSLSLRSLLPLVMWLSSSDRLGLAHAFVSTTPRSSVSERCFSSPSAFHRPTRSSTAVRLIPESATDVVTAALPMPMLVPDLSMPVPLADYAPAATSLFNNMKLPAAVVTAGMISLGFATSFPELPRSTPENARKFPPALRDRCEAIKRLHIVVALIAVTSEIIVVAWAAVAVNQLTEKKFAMAASVWELLQRDCDLAWSAVNSHFVLGIVGFVTMLALRAYVMLLAAEASGALMAAAMTGTGAALCLMISIVNRGVESGGGNGDSYGATIYDLFTHYAVLLFQAATNEASPGPLQLAAIVLEIASLVFMANVLLFQNGKMKYDEVAAAEEQQMEGEGAATILTTDECPLIDIVEVASVSSTNGSTDDADAVRIVVDGSTSSTATSNQRANIARCLAIEEETKVLQQEQRKQQENEIDEEEDRRRRDAGDSSVSMF